Protein AF-A0A1Y1YCQ5-F1 (afdb_monomer)

Radius of gyration: 30.93 Å; Cα contacts (8 Å, |Δi|>4): 864; chains: 1; bounding box: 70×53×107 Å

Organism: NCBI:txid1314790

Foldseek 3Di:
DVVLLVQLVVPQDQDQVLSLLLLLLLLLLLLLLLLVVLVVQCPDPPSLQPDDLVVSVCCQVVVVVPVVSSVVSSVVCVVVSVVCSVVVVVSLVVSLVSVVVSLVSQQVGPYPPHRDPQDAREHEDQCLQVQQPAPWQSHAQPVPPRDTGGSSLSSLVSVCSSDDDRHYHYHYHYQLQFLVNVVCSVVSDPDCPDPDPPPPVVPPVWPLDLVVLVVVLVVVLVPDPDVVVSVLSCQLCPSVLSVLLCVQPTLHDVLSVQLSVVSVVVSDRPCSVVSNVVSSCQQADPVPVVDDHDLVNVLVVQVVVCVVPVVVCVPPDRPLLLLLVQLLCCLAAVDQKGKPPPDDAHDDDSSQWDFDQDPNDTITIGGRVSSNVSSNSVVCVVDPSSLVSLLVVLVPDLDPVSVQVSVLRSVLVFVQVLLVPDQPQPAPFVVGQCVLPVLSPARKDWQLDDPPDSYQEHECVVPAPQRQLCLRQPVSQDDPNHHHHFKYAYDPPPQAARIWGWMAGPNAIAIEGEHEAEAAEQDPVNVVVLQVRHDPVNVCVRHPPLQVSRPPQLEYEYEYAYPQYDHPPPPDDDPPPPPPDDPHRYHYHYHYNVRVCVRTDPVVVVSSVVSVVSRVVVVVVVVVVVVVVVVVVVPPPDDDDD

Structure (mmCIF, N/CA/C/O backbone):
data_AF-A0A1Y1YCQ5-F1
#
_entry.id   AF-A0A1Y1YCQ5-F1
#
loop_
_atom_site.group_PDB
_atom_site.id
_atom_site.type_symbol
_atom_site.label_atom_id
_atom_site.label_alt_id
_atom_site.label_comp_id
_atom_site.label_asym_id
_atom_site.label_entity_id
_atom_site.label_seq_id
_atom_site.pdbx_PDB_ins_code
_atom_site.Cartn_x
_atom_site.Cartn_y
_atom_site.Cartn_z
_atom_site.occupancy
_atom_site.B_iso_or_equiv
_atom_site.auth_seq_id
_atom_site.auth_comp_id
_atom_site.auth_asym_id
_atom_site.auth_atom_id
_atom_site.pdbx_PDB_model_num
ATOM 1 N N . MET A 1 1 ? 19.278 -0.538 -24.760 1.00 62.03 1 MET A N 1
ATOM 2 C CA . MET A 1 1 ? 19.825 -0.267 -23.411 1.00 62.03 1 MET A CA 1
ATOM 3 C C . MET A 1 1 ? 21.250 -0.789 -23.226 1.00 62.03 1 MET A C 1
ATOM 5 O O . MET A 1 1 ? 22.108 -0.008 -22.846 1.00 62.03 1 MET A O 1
ATOM 9 N N . THR A 1 2 ? 21.552 -2.054 -23.538 1.00 64.25 2 THR A N 1
ATOM 10 C CA . THR A 1 2 ? 22.905 -2.642 -23.396 1.00 64.25 2 THR A CA 1
ATOM 11 C C . THR A 1 2 ? 24.005 -1.830 -24.091 1.00 64.25 2 THR A C 1
ATOM 13 O O . THR A 1 2 ? 25.029 -1.531 -23.483 1.00 64.25 2 THR A O 1
ATOM 16 N N . THR A 1 3 ? 23.758 -1.379 -25.326 1.00 72.25 3 THR A N 1
ATOM 17 C CA . THR A 1 3 ? 24.667 -0.491 -26.067 1.00 72.25 3 THR A CA 1
ATOM 18 C C . THR A 1 3 ? 24.888 0.839 -25.339 1.00 72.25 3 THR A C 1
ATOM 20 O O . THR A 1 3 ? 26.019 1.299 -25.232 1.00 72.25 3 THR A O 1
ATOM 23 N N . PHE A 1 4 ? 23.838 1.437 -24.767 1.00 77.62 4 PHE A N 1
ATOM 24 C CA . PHE A 1 4 ? 23.942 2.661 -23.965 1.00 77.62 4 PHE A CA 1
ATOM 25 C C . PHE A 1 4 ? 24.787 2.435 -22.700 1.00 77.62 4 PHE A C 1
ATOM 27 O O . PHE A 1 4 ? 25.726 3.188 -22.463 1.00 77.62 4 PHE A O 1
ATOM 34 N N . LEU A 1 5 ? 24.518 1.367 -21.940 1.00 73.19 5 LEU A N 1
ATOM 35 C CA . LEU A 1 5 ? 25.266 1.011 -20.728 1.00 73.19 5 LEU A CA 1
ATOM 36 C C . LEU A 1 5 ? 26.759 0.809 -21.008 1.00 73.19 5 LEU A C 1
ATOM 38 O O . LEU A 1 5 ? 27.596 1.410 -20.340 1.00 73.19 5 LEU A O 1
ATOM 42 N N . ALA A 1 6 ? 27.100 0.032 -22.039 1.00 79.50 6 ALA A N 1
ATOM 43 C CA . ALA A 1 6 ? 28.489 -0.190 -22.439 1.00 79.50 6 ALA A CA 1
ATOM 44 C C . ALA A 1 6 ? 29.192 1.118 -22.852 1.00 79.50 6 ALA A C 1
ATOM 46 O O . ALA A 1 6 ? 30.361 1.345 -22.525 1.00 79.50 6 ALA A O 1
ATOM 47 N N . GLN A 1 7 ? 28.478 2.011 -23.544 1.00 82.56 7 GLN A N 1
ATOM 48 C CA . GLN A 1 7 ? 29.014 3.305 -23.971 1.00 82.56 7 GLN A CA 1
ATOM 49 C C . GLN A 1 7 ? 29.196 4.291 -22.814 1.00 82.56 7 GLN A C 1
ATOM 51 O O . GLN A 1 7 ? 30.177 5.029 -22.814 1.00 82.56 7 GLN A O 1
ATOM 56 N N . VAL A 1 8 ? 28.301 4.299 -21.824 1.00 83.06 8 VAL A N 1
ATOM 57 C CA . VAL A 1 8 ? 28.493 5.079 -20.595 1.00 83.06 8 VAL A CA 1
ATOM 58 C C . VAL A 1 8 ? 29.675 4.511 -19.813 1.00 83.06 8 VAL A C 1
ATOM 60 O O . VAL A 1 8 ? 30.618 5.247 -19.535 1.00 83.06 8 VAL A O 1
ATOM 63 N N . GLY A 1 9 ? 29.662 3.209 -19.512 1.00 83.31 9 GLY A N 1
ATOM 64 C CA . GLY A 1 9 ? 30.665 2.552 -18.672 1.00 83.31 9 GLY A CA 1
ATOM 65 C C . GLY A 1 9 ? 32.092 2.687 -19.201 1.00 83.31 9 GLY A C 1
ATOM 66 O O . GLY A 1 9 ? 33.001 3.014 -18.441 1.00 83.31 9 GLY A O 1
ATOM 67 N N . SER A 1 10 ? 32.287 2.539 -20.515 1.00 84.31 10 SER A N 1
ATOM 68 C CA . SER A 1 10 ? 33.597 2.717 -21.170 1.00 84.31 10 SER A CA 1
ATOM 69 C C . SER A 1 10 ? 34.151 4.146 -21.110 1.00 84.31 10 SER A C 1
ATOM 71 O O . SER A 1 10 ? 35.322 4.360 -21.418 1.00 84.31 10 SER A O 1
ATOM 73 N N . ARG A 1 11 ? 33.331 5.128 -20.720 1.00 82.06 11 ARG A N 1
ATOM 74 C CA . ARG A 1 11 ? 33.676 6.557 -20.691 1.00 82.06 11 ARG A CA 1
ATOM 75 C C . ARG A 1 11 ? 33.672 7.151 -19.288 1.00 82.06 11 ARG A C 1
ATOM 77 O O . ARG A 1 11 ? 33.917 8.348 -19.145 1.00 82.06 11 ARG A O 1
ATOM 84 N N . LEU A 1 12 ? 33.397 6.344 -18.263 1.00 86.31 12 LEU A N 1
ATOM 85 C CA . LEU A 1 12 ? 33.447 6.809 -16.883 1.00 86.31 12 LEU A CA 1
ATOM 86 C C . LEU A 1 12 ? 34.892 7.039 -16.450 1.00 86.31 12 LEU A C 1
ATOM 88 O O . LEU A 1 12 ? 35.746 6.159 -16.543 1.00 86.31 12 LEU A O 1
ATOM 92 N N . GLY A 1 13 ? 35.143 8.238 -15.940 1.00 84.50 13 GLY A N 1
ATOM 93 C CA . GLY A 1 13 ? 36.409 8.631 -15.345 1.00 84.50 13 GLY A CA 1
ATOM 94 C C . GLY A 1 13 ? 36.332 8.721 -13.823 1.00 84.50 13 GLY A C 1
ATOM 95 O O . GLY A 1 13 ? 35.384 8.273 -13.171 1.00 84.50 13 GLY A O 1
ATOM 96 N N . THR A 1 14 ? 37.355 9.344 -13.244 1.00 84.44 14 THR A N 1
ATOM 97 C CA . THR A 1 14 ? 37.425 9.650 -11.807 1.00 84.44 14 THR A CA 1
ATOM 98 C C . THR A 1 14 ? 36.596 10.878 -11.421 1.00 84.44 14 THR A C 1
ATOM 100 O O . THR A 1 14 ? 36.175 10.989 -10.272 1.00 84.44 14 THR A O 1
ATOM 103 N N . SER A 1 15 ? 36.329 11.788 -12.366 1.00 87.56 15 SER A N 1
ATOM 104 C CA . SER A 1 15 ? 35.528 12.996 -12.136 1.00 87.56 15 SER A CA 1
ATOM 105 C C . SER A 1 15 ? 34.028 12.693 -12.175 1.00 87.56 15 SER A C 1
ATOM 107 O O . SER A 1 15 ? 33.475 12.382 -13.230 1.00 87.56 15 SER A O 1
ATOM 109 N N . ARG A 1 16 ? 33.361 12.821 -11.023 1.00 84.62 16 ARG A N 1
ATOM 110 C CA . ARG A 1 16 ? 31.923 12.544 -10.864 1.00 84.62 16 ARG A CA 1
ATOM 111 C C . ARG A 1 16 ? 31.030 13.554 -11.600 1.00 84.62 16 ARG A C 1
ATOM 113 O O . ARG A 1 16 ? 30.039 13.133 -12.192 1.00 84.62 16 ARG A O 1
ATOM 120 N N . ASP A 1 17 ? 31.402 14.838 -11.656 1.00 82.81 17 ASP A N 1
ATOM 121 C CA . ASP A 1 17 ? 30.701 15.848 -12.479 1.00 82.81 17 ASP A CA 1
ATOM 122 C C . ASP A 1 17 ? 30.800 15.521 -13.976 1.00 82.81 17 ASP A C 1
ATOM 124 O O . ASP A 1 17 ? 29.811 15.561 -14.711 1.00 82.81 17 ASP A O 1
ATOM 128 N N . MET A 1 18 ? 31.991 15.122 -14.435 1.00 84.56 18 MET A N 1
ATOM 129 C CA . MET A 1 18 ? 32.181 14.738 -15.834 1.00 84.56 18 MET A CA 1
ATOM 130 C C . MET A 1 18 ? 31.360 13.490 -16.175 1.00 84.56 18 MET A C 1
ATOM 132 O O . MET A 1 18 ? 30.709 13.443 -17.217 1.00 84.56 18 MET A O 1
ATOM 136 N N . ASN A 1 19 ? 31.318 12.512 -15.269 1.00 87.62 19 ASN A N 1
ATOM 137 C CA . ASN A 1 19 ? 30.475 11.328 -15.414 1.00 87.62 19 ASN A CA 1
ATOM 138 C C . ASN A 1 19 ? 28.987 11.710 -15.516 1.00 87.62 19 ASN A C 1
ATOM 140 O O . ASN A 1 19 ? 28.285 11.192 -16.386 1.00 87.62 19 ASN A O 1
ATOM 144 N N . ASN A 1 20 ? 28.514 12.660 -14.696 1.00 83.50 20 ASN A N 1
ATOM 145 C CA . ASN A 1 20 ? 27.154 13.199 -14.787 1.00 83.50 20 ASN A CA 1
ATOM 146 C C . ASN A 1 20 ? 26.869 13.797 -16.175 1.00 83.50 20 ASN A C 1
ATOM 148 O O . ASN A 1 20 ? 25.852 13.460 -16.784 1.00 83.50 20 ASN A O 1
ATOM 152 N N . ARG A 1 21 ? 27.769 14.635 -16.708 1.00 83.75 21 ARG A N 1
ATOM 153 C CA . ARG A 1 21 ? 27.638 15.232 -18.055 1.00 83.75 21 ARG A CA 1
ATOM 154 C C . ARG A 1 21 ? 27.601 14.181 -19.161 1.00 83.75 21 ARG A C 1
ATOM 156 O O . ARG A 1 21 ? 26.759 14.261 -20.055 1.00 83.75 21 ARG A O 1
ATOM 163 N N . VAL A 1 22 ? 28.477 13.177 -19.095 1.00 86.94 22 VAL A N 1
ATOM 164 C CA . VAL A 1 22 ? 28.526 12.071 -20.068 1.00 86.94 22 VAL A CA 1
ATOM 165 C C . VAL A 1 22 ? 27.209 11.296 -20.068 1.00 86.94 22 VAL A C 1
ATOM 167 O O . VAL A 1 22 ? 26.600 11.106 -21.122 1.00 86.94 22 VAL A O 1
ATOM 170 N N . ALA A 1 23 ? 26.723 10.900 -18.890 1.00 86.56 23 ALA A N 1
ATOM 171 C CA . ALA A 1 23 ? 25.469 10.166 -18.764 1.00 86.56 23 ALA A CA 1
ATOM 172 C C . ALA A 1 23 ? 24.262 10.977 -19.275 1.00 86.56 23 ALA A C 1
ATOM 174 O O . ALA A 1 23 ? 23.418 10.430 -19.992 1.00 86.56 23 ALA A O 1
ATOM 175 N N . ARG A 1 24 ? 24.199 12.287 -18.994 1.00 85.19 24 ARG A N 1
ATOM 176 C CA . ARG A 1 24 ? 23.155 13.180 -19.534 1.00 85.19 24 ARG A CA 1
ATOM 177 C C . ARG A 1 24 ? 23.215 13.305 -21.048 1.00 85.19 24 ARG A C 1
ATOM 179 O O . ARG A 1 24 ? 22.204 13.110 -21.711 1.00 85.19 24 ARG A O 1
ATOM 186 N N . THR A 1 25 ? 24.401 13.555 -21.596 1.00 85.94 25 THR A N 1
ATOM 187 C CA . THR A 1 25 ? 24.607 13.700 -23.046 1.00 85.94 25 THR A CA 1
ATOM 188 C C . THR A 1 25 ? 24.149 12.446 -23.788 1.00 85.94 25 THR A C 1
ATOM 190 O O . THR A 1 25 ? 23.391 12.531 -24.751 1.00 85.94 25 THR A O 1
ATOM 193 N N . MET A 1 26 ? 24.530 11.263 -23.299 1.00 85.62 26 MET A N 1
ATOM 194 C CA . MET A 1 26 ? 24.061 9.993 -23.859 1.00 85.62 26 MET A CA 1
ATOM 195 C C . MET A 1 26 ? 22.541 9.822 -23.725 1.00 85.62 26 MET A C 1
ATOM 197 O O . MET A 1 26 ? 21.899 9.297 -24.635 1.00 85.62 26 MET A O 1
ATOM 201 N N . THR A 1 27 ? 21.952 10.283 -22.617 1.00 85.56 27 THR A N 1
ATOM 202 C CA . THR A 1 27 ? 20.497 10.242 -22.395 1.00 85.56 27 THR A CA 1
ATOM 203 C C . THR A 1 27 ? 19.753 11.102 -23.412 1.00 85.56 27 THR A C 1
ATOM 205 O O . THR A 1 27 ? 18.774 10.640 -23.996 1.00 85.56 27 THR A O 1
ATOM 208 N N . TYR A 1 28 ? 20.241 12.314 -23.691 1.00 86.62 28 TYR A N 1
ATOM 209 C CA . TYR A 1 28 ? 19.671 13.196 -24.712 1.00 86.62 28 TYR A CA 1
ATOM 210 C C . TYR A 1 28 ? 19.697 12.555 -26.099 1.00 86.62 28 TYR A C 1
ATOM 212 O O . TYR A 1 28 ? 18.692 12.586 -26.803 1.00 86.62 28 TYR A O 1
ATOM 220 N N . LEU A 1 29 ? 20.807 11.919 -26.481 1.00 86.75 29 LEU A N 1
ATOM 221 C CA . LEU A 1 29 ? 20.928 11.238 -27.776 1.00 86.75 29 LEU A CA 1
ATOM 222 C C . LEU A 1 29 ? 19.994 10.025 -27.881 1.00 86.75 29 LEU A C 1
ATOM 224 O O . LEU A 1 29 ? 19.377 9.795 -28.925 1.00 86.75 29 LEU A O 1
ATOM 228 N N . LEU A 1 30 ? 19.850 9.267 -26.791 1.00 83.62 30 LEU A N 1
ATOM 229 C CA . LEU A 1 30 ? 18.916 8.145 -26.720 1.00 83.62 30 LEU A CA 1
ATOM 230 C C . LEU A 1 30 ? 17.470 8.631 -26.859 1.00 83.62 30 LEU A C 1
ATOM 232 O O . LEU A 1 30 ? 16.694 8.058 -27.624 1.00 83.62 30 LEU A O 1
ATOM 236 N N . PHE A 1 31 ? 17.110 9.703 -26.154 1.00 84.31 31 PHE A N 1
ATOM 237 C CA . PHE A 1 31 ? 15.773 10.274 -26.241 1.00 84.31 31 PHE A CA 1
ATOM 238 C C . PHE A 1 31 ? 15.491 10.880 -27.614 1.00 84.31 31 PHE A C 1
ATOM 240 O O . PHE A 1 31 ? 14.429 10.634 -28.177 1.00 84.31 31 PHE A O 1
ATOM 247 N N . LEU A 1 32 ? 16.460 11.583 -28.201 1.00 87.62 32 LEU A N 1
ATOM 248 C CA . LEU A 1 32 ? 16.357 12.112 -29.558 1.00 87.62 32 LEU A CA 1
ATOM 249 C C . LEU A 1 32 ? 16.077 10.997 -30.567 1.00 87.62 32 LEU A C 1
ATOM 251 O O . LEU A 1 32 ? 15.180 11.126 -31.394 1.00 87.62 32 LEU A O 1
ATOM 255 N N . SER A 1 33 ? 16.777 9.867 -30.444 1.00 85.62 33 SER A N 1
ATOM 256 C CA . SER A 1 33 ? 16.528 8.684 -31.276 1.00 85.62 33 SER A CA 1
ATOM 257 C C . SER A 1 33 ? 15.075 8.201 -31.140 1.00 85.62 33 SER A C 1
ATOM 259 O O . SER A 1 33 ? 14.425 7.927 -32.145 1.00 85.62 33 SER A O 1
ATOM 261 N N . ARG A 1 34 ? 14.531 8.167 -29.913 1.00 82.88 34 ARG A N 1
ATOM 262 C CA . ARG A 1 34 ? 13.120 7.822 -29.632 1.00 82.88 34 ARG A CA 1
ATOM 263 C C . ARG A 1 34 ? 12.124 8.793 -30.245 1.00 82.88 34 ARG A C 1
ATOM 265 O O . ARG A 1 34 ? 11.139 8.342 -30.825 1.00 82.88 34 ARG A O 1
ATOM 272 N N . LEU A 1 35 ? 12.390 10.090 -30.174 1.00 85.06 35 LEU A N 1
ATOM 273 C CA . LEU A 1 35 ? 11.526 11.097 -30.786 1.00 85.06 35 LEU A CA 1
ATOM 274 C C . LEU A 1 35 ? 11.520 10.993 -32.314 1.00 85.06 35 LEU A C 1
ATOM 276 O O . LEU A 1 35 ? 10.459 11.076 -32.922 1.00 85.06 35 LEU A O 1
ATOM 280 N N . LEU A 1 36 ? 12.674 10.744 -32.937 1.00 86.44 36 LEU A N 1
ATOM 281 C CA . LEU A 1 36 ? 12.767 10.594 -34.392 1.00 86.44 36 LEU A CA 1
ATOM 282 C C . LEU A 1 36 ? 12.028 9.346 -34.897 1.00 86.44 36 LEU A C 1
ATOM 284 O O . LEU A 1 36 ? 11.327 9.418 -35.904 1.00 86.44 36 LEU A O 1
ATOM 288 N N . VAL A 1 37 ? 12.127 8.219 -34.182 1.00 81.44 37 VAL A N 1
ATOM 289 C CA . VAL A 1 37 ? 11.340 7.012 -34.499 1.00 81.44 37 VAL A CA 1
ATOM 290 C C . VAL A 1 37 ? 9.844 7.286 -34.355 1.00 81.44 37 VAL A C 1
ATOM 292 O O . VAL A 1 37 ? 9.063 6.887 -35.217 1.00 81.44 37 VAL A O 1
ATOM 295 N N . LEU A 1 38 ? 9.438 7.991 -33.296 1.00 80.38 38 LEU A N 1
ATOM 296 C CA . LEU A 1 38 ? 8.044 8.371 -33.091 1.00 80.38 38 LEU A CA 1
ATOM 297 C C . LEU A 1 38 ? 7.523 9.247 -34.234 1.00 80.38 38 LEU A C 1
ATOM 299 O O . LEU A 1 38 ? 6.483 8.939 -34.807 1.00 80.38 38 LEU A O 1
ATOM 303 N N . GLN A 1 39 ? 8.258 10.295 -34.603 1.00 81.44 39 GLN A N 1
ATOM 304 C CA . GLN A 1 39 ? 7.900 11.163 -35.726 1.00 81.44 39 GLN A CA 1
ATOM 305 C C . GLN A 1 39 ? 7.757 10.375 -37.028 1.00 81.44 39 GLN A C 1
ATOM 307 O O . GLN A 1 39 ? 6.771 10.559 -37.736 1.00 81.44 39 GLN A O 1
ATOM 312 N N . PHE A 1 40 ? 8.681 9.451 -37.307 1.00 79.62 40 PHE A N 1
ATOM 313 C CA . PHE A 1 40 ? 8.563 8.556 -38.455 1.00 79.62 40 PHE A CA 1
ATOM 314 C C . PHE A 1 40 ? 7.273 7.725 -38.396 1.00 79.62 40 PHE A C 1
ATOM 316 O O . PHE A 1 40 ? 6.537 7.668 -39.375 1.00 79.62 40 PHE A O 1
ATOM 323 N N . CYS A 1 41 ? 6.945 7.136 -37.242 1.00 75.25 41 CYS A N 1
ATOM 324 C CA . CYS A 1 41 ? 5.721 6.345 -37.077 1.00 75.25 41 CYS A CA 1
ATOM 325 C C . CYS A 1 41 ? 4.443 7.169 -37.301 1.00 75.25 41 CYS A C 1
ATOM 327 O O . CYS A 1 41 ? 3.473 6.644 -37.847 1.00 75.25 41 CYS A O 1
ATOM 329 N N . LEU A 1 42 ? 4.444 8.446 -36.904 1.00 73.88 42 LEU A N 1
ATOM 330 C CA . LEU A 1 42 ? 3.324 9.369 -37.115 1.00 73.88 42 LEU A CA 1
ATOM 331 C C . LEU A 1 42 ? 3.146 9.772 -38.588 1.00 73.88 42 LEU A C 1
ATOM 333 O O . LEU A 1 42 ? 2.052 10.176 -38.970 1.00 73.88 42 LEU A O 1
ATOM 337 N N . GLN A 1 43 ? 4.198 9.651 -39.404 1.00 73.19 43 GLN A N 1
ATOM 338 C CA . GLN A 1 43 ? 4.199 9.986 -40.833 1.00 73.19 43 GLN A CA 1
ATOM 339 C C . GLN A 1 43 ? 3.797 8.815 -41.746 1.00 73.19 43 GLN A C 1
ATOM 341 O O . GLN A 1 43 ? 3.634 9.017 -42.946 1.00 73.19 43 GLN A O 1
ATOM 346 N N . VAL A 1 44 ? 3.639 7.596 -41.216 1.00 71.19 44 VAL A N 1
ATOM 347 C CA . VAL A 1 44 ? 3.198 6.432 -42.003 1.00 71.19 44 VAL A CA 1
ATOM 348 C C . VAL A 1 44 ? 1.693 6.526 -42.288 1.00 71.19 44 VAL A C 1
ATOM 350 O O . VAL A 1 44 ? 0.884 6.651 -41.363 1.00 71.19 44 VAL A O 1
ATOM 353 N N . ASP A 1 45 ? 1.309 6.414 -43.563 1.00 57.22 45 ASP A N 1
ATOM 354 C CA . ASP A 1 45 ? -0.089 6.463 -44.009 1.00 57.22 45 ASP A CA 1
ATOM 355 C C . ASP A 1 45 ? -0.971 5.438 -43.262 1.00 57.22 45 ASP A C 1
ATOM 357 O O . ASP A 1 45 ? -0.556 4.313 -42.986 1.00 57.22 45 ASP A O 1
ATOM 361 N N . ASN A 1 46 ? -2.205 5.826 -42.911 1.00 57.72 46 ASN A N 1
ATOM 362 C CA . ASN A 1 46 ? -3.187 5.063 -42.110 1.00 57.72 46 ASN A CA 1
ATOM 363 C C . ASN A 1 46 ? -2.818 4.756 -40.640 1.00 57.72 46 ASN A C 1
ATOM 365 O O . ASN A 1 46 ? -3.718 4.464 -39.846 1.00 57.72 46 ASN A O 1
ATOM 369 N N . ASN A 1 47 ? -1.557 4.896 -40.213 1.00 56.44 47 ASN A N 1
ATOM 370 C CA . ASN A 1 47 ? -1.201 4.826 -38.785 1.00 56.44 47 ASN A CA 1
ATOM 371 C C . ASN A 1 47 ? -1.703 6.048 -38.006 1.00 56.44 47 ASN A C 1
ATOM 373 O O . ASN A 1 47 ? -1.960 5.955 -36.801 1.00 56.44 47 ASN A O 1
ATOM 377 N N . ALA A 1 48 ? -1.938 7.155 -38.715 1.00 52.28 48 ALA A N 1
ATOM 378 C CA . ALA A 1 48 ? -2.354 8.422 -38.137 1.00 52.28 48 ALA A CA 1
ATOM 379 C C . ALA A 1 48 ? -3.763 8.442 -37.499 1.00 52.28 48 ALA A C 1
ATOM 381 O O . ALA A 1 48 ? -4.168 9.397 -36.842 1.00 52.28 48 ALA A O 1
ATOM 382 N N . LEU A 1 49 ? -4.553 7.389 -37.703 1.00 51.84 49 LEU A N 1
ATOM 383 C CA . LEU A 1 49 ? -5.891 7.266 -37.116 1.00 51.84 49 LEU A CA 1
ATOM 384 C C . LEU A 1 49 ? -5.912 6.379 -35.869 1.00 51.84 49 LEU A C 1
ATOM 386 O O . LEU A 1 49 ? -6.944 6.275 -35.211 1.00 51.84 49 LEU A O 1
ATOM 390 N N . SER A 1 50 ? -4.792 5.727 -35.544 1.00 55.81 50 SER A N 1
ATOM 391 C CA . SER A 1 50 ? -4.761 4.660 -34.545 1.00 55.81 50 SER A CA 1
ATOM 392 C C . SER A 1 50 ? -3.657 4.809 -33.491 1.00 55.81 50 SER A C 1
ATOM 394 O O . SER A 1 50 ? -3.592 4.005 -32.561 1.00 55.81 50 SER A O 1
ATOM 396 N N . PHE A 1 51 ? -2.801 5.832 -33.592 1.00 59.78 51 PHE A N 1
ATOM 397 C CA . PHE A 1 51 ? -1.748 6.102 -32.614 1.00 59.78 51 PHE A CA 1
ATOM 398 C C . PHE A 1 51 ? -2.317 6.574 -31.261 1.00 59.78 51 PHE A C 1
ATOM 400 O O . PHE A 1 51 ? -3.168 7.456 -31.213 1.00 59.78 51 PHE A O 1
ATOM 407 N N . THR A 1 52 ? -1.840 5.998 -30.150 1.00 57.62 52 THR A N 1
ATOM 408 C CA . THR A 1 52 ? -2.295 6.314 -28.781 1.00 57.62 52 THR A CA 1
ATOM 409 C C . THR A 1 52 ? -1.112 6.395 -27.811 1.00 57.62 52 THR A C 1
ATOM 411 O O . THR A 1 52 ? -0.049 5.826 -28.074 1.00 57.62 52 THR A O 1
ATOM 414 N N . SER A 1 53 ? -1.294 7.013 -26.638 1.00 53.66 53 SER A N 1
ATOM 415 C CA . SER A 1 53 ? -0.284 7.007 -25.563 1.00 53.66 53 SER A CA 1
ATOM 416 C C . SER A 1 53 ? 0.120 5.590 -25.130 1.00 53.66 53 SER A C 1
ATOM 418 O O . SER A 1 53 ? 1.271 5.363 -24.764 1.00 53.66 53 SER A O 1
ATOM 420 N N . ALA A 1 54 ? -0.790 4.613 -25.233 1.00 50.19 54 ALA A N 1
ATOM 421 C CA . ALA A 1 54 ? -0.487 3.205 -24.980 1.00 50.19 54 ALA A CA 1
ATOM 422 C C . ALA A 1 54 ? 0.436 2.611 -26.058 1.00 50.19 54 ALA A C 1
ATOM 424 O O . ALA A 1 54 ? 1.340 1.847 -25.735 1.00 50.19 54 ALA A O 1
ATOM 425 N N . ARG A 1 55 ? 0.279 2.999 -27.330 1.00 62.59 55 ARG A N 1
ATOM 426 C CA . ARG A 1 55 ? 1.199 2.592 -28.406 1.00 62.59 55 ARG A CA 1
ATOM 427 C C . ARG A 1 55 ? 2.565 3.249 -28.275 1.00 62.59 55 ARG A C 1
ATOM 429 O O . ARG A 1 55 ? 3.575 2.581 -28.466 1.00 62.59 55 ARG A O 1
ATOM 436 N N . TRP A 1 56 ? 2.611 4.518 -27.872 1.00 66.25 56 TRP A N 1
ATOM 437 C CA . TRP A 1 56 ? 3.869 5.176 -27.521 1.00 66.25 56 TRP A CA 1
ATOM 438 C C . TRP A 1 56 ? 4.582 4.481 -26.355 1.00 66.25 56 TRP A C 1
ATOM 440 O O . TRP A 1 56 ? 5.795 4.292 -26.384 1.00 66.25 56 TRP A O 1
ATOM 450 N N . MET A 1 57 ? 3.833 4.063 -25.336 1.00 56.69 57 MET A N 1
ATOM 451 C CA . MET A 1 57 ? 4.371 3.281 -24.226 1.00 56.69 57 MET A CA 1
ATOM 452 C C . MET A 1 57 ? 4.909 1.926 -24.708 1.00 56.69 57 MET A C 1
ATOM 454 O O . MET A 1 57 ? 6.034 1.569 -24.365 1.00 56.69 57 MET A O 1
ATOM 458 N N . LEU A 1 58 ? 4.160 1.209 -25.556 1.00 55.25 58 LEU A N 1
ATOM 459 C CA . LEU A 1 58 ? 4.585 -0.066 -26.148 1.00 55.25 58 LEU A CA 1
ATOM 460 C C . LEU A 1 58 ? 5.880 0.074 -26.959 1.00 55.25 58 LEU A C 1
ATOM 462 O O . LEU A 1 58 ? 6.770 -0.754 -26.797 1.00 55.25 58 LEU A O 1
ATOM 466 N N . LEU A 1 59 ? 6.045 1.145 -27.743 1.00 64.25 59 LEU A N 1
ATOM 467 C CA . LEU A 1 59 ? 7.289 1.426 -28.478 1.00 64.25 59 LEU A CA 1
ATOM 468 C C . LEU A 1 59 ? 8.521 1.544 -27.567 1.00 64.25 59 LEU A C 1
ATOM 470 O O . LEU A 1 59 ? 9.634 1.244 -27.993 1.00 64.25 59 LEU A O 1
ATOM 474 N N . GLN A 1 60 ? 8.335 1.979 -26.321 1.00 61.78 60 GLN A N 1
ATOM 475 C CA . GLN A 1 60 ? 9.429 2.164 -25.369 1.00 61.78 60 GLN A CA 1
ATOM 476 C C . GLN A 1 60 ? 9.781 0.887 -24.604 1.00 61.78 60 GLN A C 1
ATOM 478 O O . GLN A 1 60 ? 10.957 0.672 -24.325 1.00 61.78 60 GLN A O 1
ATOM 483 N N . VAL A 1 61 ? 8.787 0.050 -24.288 1.00 53.16 61 VAL A N 1
ATOM 484 C CA . VAL A 1 61 ? 8.961 -1.180 -23.485 1.00 53.16 61 VAL A CA 1
ATOM 485 C C . VAL A 1 61 ? 9.086 -2.456 -24.331 1.00 53.16 61 VAL A C 1
ATOM 487 O O . VAL A 1 61 ? 9.488 -3.502 -23.826 1.00 53.16 61 VAL A O 1
ATOM 490 N N . CYS A 1 62 ? 8.783 -2.381 -25.632 1.00 53.62 62 CYS A N 1
ATOM 491 C CA . CYS A 1 62 ? 8.915 -3.473 -26.605 1.00 53.62 62 CYS A CA 1
ATOM 492 C C . CYS A 1 62 ? 9.976 -3.138 -27.674 1.00 53.62 62 CYS A C 1
ATOM 494 O O . CYS A 1 62 ? 9.677 -3.159 -28.871 1.00 53.62 62 CYS A O 1
ATOM 496 N N . PRO A 1 63 ? 11.231 -2.822 -27.292 1.00 52.44 63 PRO A N 1
ATOM 497 C CA . PRO A 1 63 ? 12.199 -2.248 -28.224 1.00 52.44 63 PRO A CA 1
ATOM 498 C C . PRO A 1 63 ? 12.554 -3.199 -29.371 1.00 52.44 63 PRO A C 1
ATOM 500 O O . PRO A 1 63 ? 12.914 -2.724 -30.440 1.00 52.44 63 PRO A O 1
ATOM 503 N N . HIS A 1 64 ? 12.414 -4.520 -29.190 1.00 53.50 64 HIS A N 1
ATOM 504 C CA . HIS A 1 64 ? 12.723 -5.560 -30.185 1.00 53.50 64 HIS A CA 1
ATOM 505 C C . HIS A 1 64 ? 11.991 -5.381 -31.523 1.00 53.50 64 HIS A C 1
ATOM 507 O O . HIS A 1 64 ? 12.540 -5.770 -32.546 1.00 53.50 64 HIS A O 1
ATOM 513 N N . MET A 1 65 ? 10.823 -4.730 -31.546 1.00 55.47 65 MET A N 1
ATOM 514 C CA . MET A 1 65 ? 10.119 -4.413 -32.796 1.00 55.47 65 MET A CA 1
ATOM 515 C C . MET A 1 65 ? 10.842 -3.362 -33.657 1.00 55.47 65 MET A C 1
ATOM 517 O O . MET A 1 65 ? 10.607 -3.287 -34.858 1.00 55.47 65 MET A O 1
ATOM 521 N N . PHE A 1 66 ? 11.717 -2.552 -33.054 1.00 63.31 66 PHE A N 1
ATOM 522 C CA . PHE A 1 66 ? 12.418 -1.443 -33.707 1.00 63.31 66 PHE A CA 1
ATOM 523 C C . PHE A 1 66 ? 13.913 -1.397 -33.354 1.00 63.31 66 PHE A C 1
ATOM 525 O O . PHE A 1 66 ? 14.553 -0.373 -33.591 1.00 63.31 66 PHE A O 1
ATOM 532 N N . MET A 1 67 ? 14.477 -2.467 -32.775 1.00 66.00 67 MET A N 1
ATOM 533 C CA . MET A 1 67 ? 15.834 -2.466 -32.202 1.00 66.00 67 MET A CA 1
ATOM 534 C C . MET A 1 67 ? 16.874 -1.993 -33.213 1.00 66.00 67 MET A C 1
ATOM 536 O O . MET A 1 67 ? 17.667 -1.114 -32.886 1.00 66.00 67 MET A O 1
ATOM 540 N N . ASP A 1 68 ? 16.808 -2.492 -34.447 1.00 73.06 68 ASP A N 1
ATOM 541 C CA . ASP A 1 68 ? 17.766 -2.149 -35.500 1.00 73.06 68 ASP A CA 1
ATOM 542 C C . ASP A 1 68 ? 17.681 -0.669 -35.892 1.00 73.06 68 ASP A C 1
ATOM 544 O O . ASP A 1 68 ? 18.698 -0.003 -36.078 1.00 73.06 68 ASP A O 1
ATOM 548 N N . VAL A 1 69 ? 16.466 -0.117 -35.968 1.00 74.56 69 VAL A N 1
ATOM 549 C CA . VAL A 1 69 ? 16.239 1.298 -36.303 1.00 74.56 69 VAL A CA 1
ATOM 550 C C . VAL A 1 69 ? 16.720 2.192 -35.163 1.00 74.56 69 VAL A C 1
ATOM 552 O O . VAL A 1 69 ? 17.410 3.185 -35.396 1.00 74.56 69 VAL A O 1
ATOM 555 N N . PHE A 1 70 ? 16.388 1.818 -33.928 1.00 72.69 70 PHE A N 1
ATOM 556 C CA . PHE A 1 70 ? 16.817 2.511 -32.722 1.00 72.69 70 PHE A CA 1
ATOM 557 C C . PHE A 1 70 ? 18.332 2.539 -32.581 1.00 72.69 70 PHE A C 1
ATOM 559 O O . PHE A 1 70 ? 18.907 3.602 -32.352 1.00 72.69 70 PHE A O 1
ATOM 566 N N . GLU A 1 71 ? 18.977 1.385 -32.720 1.00 74.25 71 GLU A N 1
ATOM 567 C CA . GLU A 1 71 ? 20.423 1.258 -32.624 1.00 74.25 71 GLU A CA 1
ATOM 568 C C . GLU A 1 71 ? 21.115 2.015 -33.754 1.00 74.25 71 GLU A C 1
ATOM 570 O O . GLU A 1 71 ? 22.033 2.788 -33.491 1.00 74.25 71 GLU A O 1
ATOM 575 N N . HIS A 1 72 ? 20.629 1.894 -34.989 1.00 82.06 72 HIS A N 1
ATOM 576 C CA . HIS A 1 72 ? 21.178 2.625 -36.129 1.00 82.06 72 HIS A CA 1
ATOM 577 C C . HIS A 1 72 ? 21.104 4.141 -35.951 1.00 82.06 72 HIS A C 1
ATOM 579 O O . HIS A 1 72 ? 22.091 4.842 -36.179 1.00 82.06 72 HIS A O 1
ATOM 585 N N . LEU A 1 73 ? 19.952 4.665 -35.522 1.00 83.19 73 LEU A N 1
ATOM 586 C CA . LEU A 1 73 ? 19.794 6.092 -35.245 1.00 83.19 73 LEU A CA 1
ATOM 587 C C . LEU A 1 73 ? 20.689 6.529 -34.086 1.00 83.19 73 LEU A C 1
ATOM 589 O O . LEU A 1 73 ? 21.418 7.509 -34.222 1.00 83.19 73 LEU A O 1
ATOM 593 N N . PHE A 1 74 ? 20.706 5.778 -32.984 1.00 81.75 74 PHE A N 1
ATOM 594 C CA . PHE A 1 74 ? 21.540 6.098 -31.829 1.00 81.75 74 PHE A CA 1
ATOM 595 C C . PHE A 1 74 ? 23.031 6.128 -32.193 1.00 81.75 74 PHE A C 1
ATOM 597 O O . PHE A 1 74 ? 23.724 7.089 -31.864 1.00 81.75 74 PHE A O 1
ATOM 604 N N . GLN A 1 75 ? 23.519 5.140 -32.948 1.00 81.88 75 GLN A N 1
ATOM 605 C CA . GLN A 1 75 ? 24.903 5.089 -33.431 1.00 81.88 75 GLN A CA 1
ATOM 606 C C . GLN A 1 75 ? 25.223 6.226 -34.408 1.00 81.88 75 GLN A C 1
ATOM 608 O O . GLN A 1 75 ? 26.314 6.788 -34.353 1.00 81.88 75 GLN A O 1
ATOM 613 N N . LYS A 1 76 ? 24.276 6.625 -35.268 1.00 83.94 76 LYS A N 1
ATOM 614 C CA . LYS A 1 76 ? 24.437 7.784 -36.163 1.00 83.94 76 LYS A CA 1
ATOM 615 C C . LYS A 1 76 ? 24.492 9.117 -35.427 1.00 83.94 76 LYS A C 1
ATOM 617 O O . LYS A 1 76 ? 25.160 10.036 -35.897 1.00 83.94 76 LYS A O 1
ATOM 622 N N . LEU A 1 77 ? 23.789 9.235 -34.304 1.00 84.31 77 LEU A N 1
ATOM 623 C CA . LEU A 1 77 ? 23.784 10.437 -33.472 1.00 84.31 77 LEU A CA 1
ATOM 624 C C . LEU A 1 77 ? 24.960 10.453 -32.484 1.00 84.31 77 LEU A C 1
ATOM 626 O O . LEU A 1 77 ? 25.354 11.520 -32.021 1.00 84.31 77 LEU A O 1
ATOM 630 N N . LEU A 1 78 ? 25.579 9.304 -32.200 1.00 77.19 78 LEU A N 1
ATOM 631 C CA . LEU A 1 78 ? 26.698 9.175 -31.266 1.00 77.19 78 LEU A CA 1
ATOM 632 C C . LEU A 1 78 ? 27.910 10.077 -31.586 1.00 77.19 78 LEU A C 1
ATOM 634 O O . LEU A 1 78 ? 28.483 10.620 -30.644 1.00 77.19 78 LEU A O 1
ATOM 638 N N . PRO A 1 79 ? 28.313 10.327 -32.848 1.00 78.88 79 PRO A N 1
ATOM 639 C CA . PRO A 1 79 ? 29.366 11.294 -33.163 1.00 78.88 79 PRO A CA 1
ATOM 640 C C . PRO A 1 79 ? 29.067 12.720 -32.679 1.00 78.88 79 PRO A C 1
ATOM 642 O O . PRO A 1 79 ? 30.003 13.473 -32.405 1.00 78.88 79 PRO A O 1
ATOM 645 N N . LEU A 1 80 ? 27.789 13.088 -32.502 1.00 71.38 80 LEU A N 1
ATOM 646 C CA . LEU A 1 80 ? 27.414 14.371 -31.903 1.00 71.38 80 LEU A CA 1
ATOM 647 C C . LEU A 1 80 ? 27.877 14.444 -30.444 1.00 71.38 80 LEU A C 1
ATOM 649 O O . LEU A 1 80 ? 28.312 15.506 -30.013 1.00 71.38 80 LEU A O 1
ATOM 653 N N . HIS A 1 81 ? 27.912 13.327 -29.708 1.00 69.44 81 HIS A N 1
ATOM 654 C CA . HIS A 1 81 ? 28.362 13.255 -28.311 1.00 69.44 81 HIS A CA 1
ATOM 655 C C . HIS A 1 81 ? 29.753 13.864 -28.085 1.00 69.44 81 HIS A C 1
ATOM 657 O O . HIS A 1 81 ? 29.952 14.603 -27.127 1.00 69.44 81 HIS A O 1
ATOM 663 N N . GLN A 1 82 ? 30.729 13.563 -28.953 1.00 65.06 82 GLN A N 1
ATOM 664 C CA . GLN A 1 82 ? 32.117 14.018 -28.773 1.00 65.06 82 GLN A CA 1
ATOM 665 C C . GLN A 1 82 ? 32.251 15.544 -28.854 1.00 65.06 82 GLN A C 1
ATOM 667 O O . GLN A 1 82 ? 33.106 16.112 -28.185 1.00 65.06 82 GLN A O 1
ATOM 672 N N . ARG A 1 83 ? 31.381 16.199 -29.631 1.00 63.31 83 ARG A N 1
ATOM 673 C CA . ARG A 1 83 ? 31.276 17.664 -29.706 1.00 63.31 83 ARG A CA 1
ATOM 674 C C . ARG A 1 83 ? 30.372 18.223 -28.593 1.00 63.31 83 ARG A C 1
ATOM 676 O O . ARG A 1 83 ? 30.649 19.275 -28.033 1.00 63.31 83 ARG A O 1
ATOM 683 N N . SER A 1 84 ? 29.353 17.456 -28.198 1.00 60.75 84 SER A N 1
ATOM 684 C CA . SER A 1 84 ? 28.279 17.875 -27.285 1.00 60.75 84 SER A CA 1
ATOM 685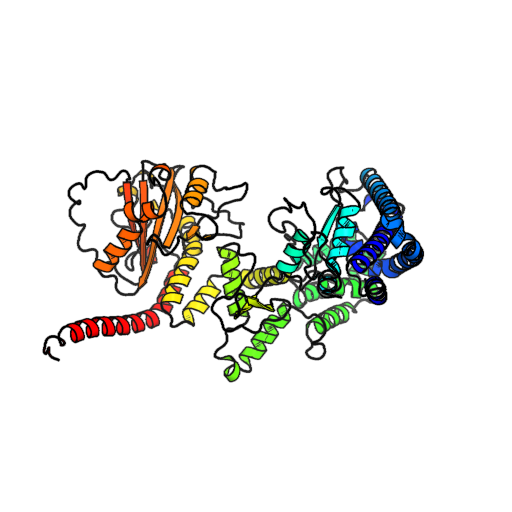 C C . SER A 1 84 ? 28.628 17.862 -25.795 1.00 60.75 84 SER A C 1
ATOM 687 O O . SER A 1 84 ? 27.912 18.492 -25.032 1.00 60.75 84 SER A O 1
ATOM 689 N N . ILE A 1 85 ? 29.694 17.193 -25.333 1.00 65.75 85 ILE A N 1
ATOM 690 C CA . ILE A 1 85 ? 30.096 17.308 -23.909 1.00 65.75 85 ILE A CA 1
ATOM 691 C C . ILE A 1 85 ? 30.504 18.757 -23.581 1.00 65.75 85 ILE A C 1
ATOM 693 O O . ILE A 1 85 ? 30.228 19.249 -22.487 1.00 65.75 85 ILE A O 1
ATOM 697 N N . ALA A 1 86 ? 31.148 19.444 -24.531 1.00 63.72 86 ALA A N 1
ATOM 698 C CA . ALA A 1 86 ? 31.511 20.857 -24.410 1.00 63.72 86 ALA A CA 1
ATOM 699 C C . ALA A 1 86 ? 30.340 21.801 -24.752 1.00 63.72 86 ALA A C 1
ATOM 701 O O . ALA A 1 86 ? 30.287 22.918 -24.245 1.00 63.72 86 ALA A O 1
ATOM 702 N N . GLU A 1 87 ? 29.389 21.337 -25.566 1.00 66.56 87 GLU A N 1
ATOM 703 C CA . GLU A 1 87 ? 28.249 22.102 -26.093 1.00 66.56 87 GLU A CA 1
ATOM 704 C C . GLU A 1 87 ? 26.894 21.538 -25.612 1.00 66.56 87 GLU A C 1
ATOM 706 O O . GLU A 1 87 ? 25.909 21.537 -26.351 1.00 66.56 87 GLU A O 1
ATOM 711 N N . GLU A 1 88 ? 26.825 21.049 -24.366 1.00 72.00 88 GLU A N 1
ATOM 712 C CA . GLU A 1 88 ? 25.617 20.429 -23.786 1.00 72.00 88 GLU A CA 1
ATOM 713 C C . GLU A 1 88 ? 24.342 21.287 -23.981 1.00 72.00 88 GLU A C 1
ATOM 715 O O . GLU A 1 88 ? 23.312 20.718 -24.356 1.00 72.00 88 GLU A O 1
ATOM 720 N N . PRO A 1 89 ? 24.377 22.634 -23.840 1.00 78.25 89 PRO A N 1
ATOM 721 C CA . PRO A 1 89 ? 23.210 23.483 -24.095 1.00 78.25 89 PRO A CA 1
ATOM 722 C C . PRO A 1 89 ? 22.641 23.365 -25.517 1.00 78.25 89 PRO A C 1
ATOM 724 O O . PRO A 1 89 ? 21.427 23.299 -25.685 1.00 78.25 89 PRO A O 1
ATOM 727 N N . ALA A 1 90 ? 23.499 23.267 -26.537 1.00 80.56 90 ALA A N 1
ATOM 728 C CA . ALA A 1 90 ? 23.053 23.180 -27.927 1.00 80.56 90 ALA A CA 1
ATOM 729 C C . ALA A 1 90 ? 22.334 21.851 -28.209 1.00 80.56 90 ALA A C 1
ATOM 731 O O . ALA A 1 90 ? 21.327 21.818 -28.918 1.00 80.56 90 ALA A O 1
ATOM 732 N N . LEU A 1 91 ? 22.816 20.751 -27.619 1.00 84.31 91 LEU A N 1
ATOM 733 C CA . LEU A 1 91 ? 22.145 19.455 -27.720 1.00 84.31 91 LEU A CA 1
ATOM 734 C C . LEU A 1 91 ? 20.782 19.478 -27.015 1.00 84.31 91 LEU A C 1
ATOM 736 O O . LEU A 1 91 ? 19.810 18.960 -27.564 1.00 84.31 91 LEU A O 1
ATOM 740 N N . ILE A 1 92 ? 20.694 20.102 -25.837 1.00 83.88 92 ILE A N 1
ATOM 741 C CA . ILE A 1 92 ? 19.423 20.272 -25.117 1.00 83.88 92 ILE A CA 1
ATOM 742 C C . ILE A 1 92 ? 18.405 21.008 -25.996 1.00 83.88 92 ILE A C 1
ATOM 744 O O . ILE A 1 92 ? 17.269 20.550 -26.115 1.00 83.88 92 ILE A O 1
ATOM 748 N N . ASP A 1 93 ? 18.810 22.089 -26.664 1.00 83.44 93 ASP A N 1
ATOM 749 C CA . ASP A 1 93 ? 17.920 22.866 -27.532 1.00 83.44 93 ASP A CA 1
ATOM 750 C C . ASP A 1 93 ? 17.429 22.062 -28.746 1.00 83.44 93 ASP A C 1
ATOM 752 O O . ASP A 1 93 ? 16.249 22.130 -29.101 1.00 83.44 93 ASP A O 1
ATOM 756 N N . ILE A 1 94 ? 18.295 21.241 -29.355 1.00 87.06 94 ILE A N 1
ATOM 757 C CA . ILE A 1 94 ? 17.905 20.326 -30.441 1.00 87.06 94 ILE A CA 1
ATOM 758 C C . ILE A 1 94 ? 16.846 19.332 -29.953 1.00 87.06 94 ILE A C 1
ATOM 760 O O . ILE A 1 94 ? 15.838 19.106 -30.633 1.00 87.06 94 ILE A O 1
ATOM 764 N N . VAL A 1 95 ? 17.061 18.735 -28.780 1.00 87.38 95 VAL A N 1
ATOM 765 C CA . VAL A 1 95 ? 16.131 17.751 -28.219 1.00 87.38 95 VAL A CA 1
ATOM 766 C C . VAL A 1 95 ? 14.803 18.399 -27.845 1.00 87.38 95 VAL A C 1
ATOM 768 O O . VAL A 1 95 ? 13.760 17.860 -28.210 1.00 87.38 95 VAL A O 1
ATOM 771 N N . ARG A 1 96 ? 14.826 19.580 -27.216 1.00 85.88 96 ARG A N 1
ATOM 772 C CA . ARG A 1 96 ? 13.625 20.358 -26.880 1.00 85.88 96 ARG A CA 1
ATOM 773 C C . ARG A 1 96 ? 12.810 20.693 -28.121 1.00 85.88 96 ARG A C 1
ATOM 775 O O . ARG A 1 96 ? 11.629 20.371 -28.187 1.00 85.88 96 ARG A O 1
ATOM 782 N N . LYS A 1 97 ? 13.449 21.238 -29.158 1.00 86.69 97 LYS A N 1
ATOM 783 C CA . LYS A 1 97 ? 12.774 21.552 -30.424 1.00 86.69 97 LYS A CA 1
ATOM 784 C C . LYS A 1 97 ? 12.161 20.308 -31.070 1.00 86.69 97 LYS A C 1
ATOM 786 O O . LYS A 1 97 ? 11.045 20.348 -31.579 1.00 86.69 97 LYS A O 1
ATOM 791 N N . THR A 1 98 ? 12.876 19.184 -31.041 1.00 88.19 98 THR A N 1
ATOM 792 C CA . THR A 1 98 ? 12.367 17.920 -31.595 1.00 88.19 98 THR A CA 1
ATOM 793 C C . THR A 1 98 ? 11.177 17.398 -30.787 1.00 88.19 98 THR A C 1
ATOM 795 O O . THR A 1 98 ? 10.199 16.923 -31.366 1.00 88.19 98 THR A O 1
ATOM 798 N N . PHE A 1 99 ? 11.223 17.519 -29.461 1.00 85.81 99 PHE A N 1
ATOM 799 C CA . PHE A 1 99 ? 10.124 17.158 -28.570 1.00 85.81 99 PHE A CA 1
ATOM 800 C C . PHE A 1 99 ? 8.876 18.006 -28.843 1.00 85.81 99 PHE A C 1
ATOM 802 O O . PHE A 1 99 ? 7.820 17.440 -29.127 1.00 85.81 99 PHE A O 1
ATOM 809 N N . GLN A 1 100 ? 9.015 19.335 -28.877 1.00 83.25 100 GLN A N 1
ATOM 810 C CA . GLN A 1 100 ? 7.934 20.268 -29.211 1.00 83.25 100 GLN A CA 1
ATOM 811 C C . GLN A 1 100 ? 7.305 19.943 -30.571 1.00 83.25 100 GLN A C 1
ATOM 813 O O . GLN A 1 100 ? 6.090 19.806 -30.674 1.00 83.25 100 GLN A O 1
ATOM 818 N N . ASN A 1 101 ? 8.124 19.725 -31.605 1.00 84.94 101 ASN A N 1
ATOM 819 C CA . ASN A 1 101 ? 7.631 19.348 -32.931 1.00 84.94 101 ASN A CA 1
ATOM 820 C C . ASN A 1 101 ? 6.831 18.038 -32.895 1.00 84.94 101 ASN A C 1
ATOM 822 O O . ASN A 1 101 ? 5.783 17.929 -33.528 1.00 84.94 101 ASN A O 1
ATOM 826 N N . THR A 1 102 ? 7.310 17.047 -32.140 1.00 82.44 102 THR A N 1
ATOM 827 C CA . THR A 1 102 ? 6.613 15.764 -31.962 1.00 82.44 102 THR A CA 1
ATOM 828 C C . THR A 1 102 ? 5.263 15.964 -31.278 1.00 82.44 102 THR A C 1
ATOM 830 O O . THR A 1 102 ? 4.270 15.371 -31.692 1.00 82.44 102 THR A O 1
ATOM 833 N N . ARG A 1 103 ? 5.208 16.831 -30.263 1.00 78.44 103 ARG A N 1
ATOM 834 C CA . ARG A 1 103 ? 3.976 17.186 -29.554 1.00 78.44 103 ARG A CA 1
ATOM 835 C C . ARG A 1 103 ? 2.977 17.880 -30.477 1.00 78.44 103 ARG A C 1
ATOM 837 O O . ARG A 1 103 ? 1.821 17.473 -30.504 1.00 78.44 103 ARG A O 1
ATOM 844 N N . SER A 1 104 ? 3.419 18.848 -31.279 1.00 79.31 104 SER A N 1
ATOM 845 C CA . SER A 1 104 ? 2.563 19.496 -32.280 1.00 79.31 104 SER A CA 1
ATOM 846 C C . SER A 1 104 ? 1.990 18.480 -33.268 1.00 79.31 104 SER A C 1
ATOM 848 O O . SER A 1 104 ? 0.785 18.472 -33.495 1.00 79.31 104 SER A O 1
ATOM 850 N N . CYS A 1 105 ? 2.810 17.540 -33.755 1.00 76.88 105 CYS A N 1
ATOM 851 C CA . CYS A 1 105 ? 2.340 16.462 -34.634 1.00 76.88 105 CYS A CA 1
ATOM 852 C C . CYS A 1 105 ? 1.277 15.570 -33.963 1.00 76.88 105 CYS A C 1
ATOM 854 O O . CYS A 1 105 ? 0.350 15.110 -34.626 1.00 76.88 105 CYS A O 1
ATOM 856 N N . LEU A 1 106 ? 1.401 15.320 -32.653 1.00 74.88 106 LEU A N 1
ATOM 857 C CA . LEU A 1 106 ? 0.417 14.563 -31.872 1.00 74.88 106 LEU A CA 1
ATOM 858 C C . LEU A 1 106 ? -0.880 15.353 -31.631 1.00 74.88 106 LEU A C 1
ATOM 860 O O . LEU A 1 106 ? -1.951 14.757 -31.652 1.00 74.88 106 LEU A O 1
ATOM 864 N N . MET A 1 107 ? -0.806 16.671 -31.424 1.00 73.25 107 MET A N 1
ATOM 865 C CA . MET A 1 107 ? -1.983 17.538 -31.243 1.00 73.25 107 MET A CA 1
ATOM 866 C C . MET A 1 107 ? -2.755 17.773 -32.546 1.00 73.25 107 MET A C 1
ATOM 868 O O . MET A 1 107 ? -3.979 17.864 -32.539 1.00 73.25 107 MET A O 1
ATOM 872 N N . GLU A 1 108 ? -2.053 17.849 -33.677 1.00 72.12 108 GLU A N 1
ATOM 873 C CA . GLU A 1 108 ? -2.659 17.927 -35.013 1.00 72.12 108 GLU A CA 1
ATOM 874 C C . GLU A 1 108 ? -3.306 16.594 -35.440 1.00 72.12 108 GLU A C 1
ATOM 876 O O . GLU A 1 108 ? -4.043 16.525 -36.429 1.00 72.12 108 GLU A O 1
ATOM 881 N N . HIS A 1 109 ? -3.069 15.528 -34.673 1.00 67.94 109 HIS A N 1
ATOM 882 C CA . HIS A 1 109 ? -3.575 14.191 -34.928 1.00 67.94 109 HIS A CA 1
ATOM 883 C C . HIS A 1 109 ? -5.059 14.051 -34.570 1.00 67.94 109 HIS A C 1
ATOM 885 O O . HIS A 1 109 ? -5.490 14.361 -33.463 1.00 67.94 109 HIS A O 1
ATOM 891 N N . ARG A 1 110 ? -5.858 13.512 -35.500 1.00 58.59 110 ARG A N 1
ATOM 892 C CA . ARG A 1 110 ? -7.313 13.317 -35.322 1.00 58.59 110 ARG A CA 1
ATOM 893 C C . ARG A 1 110 ? -7.711 11.913 -34.837 1.00 58.59 110 ARG A C 1
ATOM 895 O O . ARG A 1 110 ? -8.900 11.603 -34.814 1.00 58.59 110 ARG A O 1
ATOM 902 N N . GLY A 1 111 ? -6.742 11.062 -34.487 1.00 54.66 111 GLY A N 1
ATOM 903 C CA . GLY A 1 111 ? -6.978 9.716 -33.952 1.00 54.66 111 GLY A CA 1
ATOM 904 C C . GLY A 1 111 ? -7.585 9.726 -32.542 1.00 54.66 111 GLY A C 1
ATOM 905 O O . GLY A 1 111 ? -7.462 10.702 -31.806 1.00 54.66 111 GLY A O 1
ATOM 906 N N . ALA A 1 112 ? -8.259 8.637 -32.161 1.00 48.25 112 ALA A N 1
ATOM 907 C CA . ALA A 1 112 ? -8.784 8.450 -30.808 1.00 48.25 112 ALA A CA 1
ATOM 908 C C . ALA A 1 112 ? -7.799 7.618 -29.956 1.00 48.25 112 ALA A C 1
ATOM 910 O O . ALA A 1 112 ? -7.390 6.543 -30.405 1.00 48.25 112 ALA A O 1
ATOM 911 N N . PRO A 1 113 ? -7.451 8.043 -28.723 1.00 52.34 113 PRO A N 1
ATOM 912 C CA . PRO A 1 113 ? -7.906 9.250 -28.030 1.00 52.34 113 PRO A CA 1
ATOM 913 C C . PRO A 1 113 ? -7.212 10.524 -28.544 1.00 52.34 113 PRO A C 1
ATOM 915 O O . PRO A 1 113 ? -6.036 10.491 -28.899 1.00 52.34 113 PRO A O 1
ATOM 918 N N . GLN A 1 114 ? -7.940 11.647 -28.541 1.00 59.25 114 GLN A N 1
ATOM 919 C CA . GLN A 1 114 ? -7.409 12.950 -28.949 1.00 59.25 114 GLN A CA 1
ATOM 920 C C . GLN A 1 114 ? -6.357 13.434 -27.947 1.00 59.25 114 GLN A C 1
ATOM 922 O O . GLN A 1 114 ? -6.631 13.542 -26.751 1.00 59.25 114 GLN A O 1
ATOM 927 N N . PHE A 1 115 ? -5.156 13.732 -28.441 1.00 62.03 115 PHE A N 1
ATOM 928 C CA . PHE A 1 115 ? -4.075 14.279 -27.632 1.00 62.03 115 PHE A CA 1
ATOM 929 C C . PHE A 1 115 ? -4.311 15.783 -27.426 1.00 62.03 115 PHE A C 1
ATOM 931 O O . PHE A 1 115 ? -4.282 16.558 -28.381 1.00 62.03 115 PHE A O 1
ATOM 938 N N . SER A 1 116 ? -4.587 16.202 -26.190 1.00 63.22 116 SER A N 1
ATOM 939 C CA . SER A 1 116 ? -4.830 17.607 -25.839 1.00 63.22 116 SER A CA 1
ATOM 940 C C . SER A 1 116 ? -3.563 18.309 -25.339 1.00 63.22 116 SER A C 1
ATOM 942 O O . SER A 1 116 ? -2.562 17.672 -25.006 1.00 63.2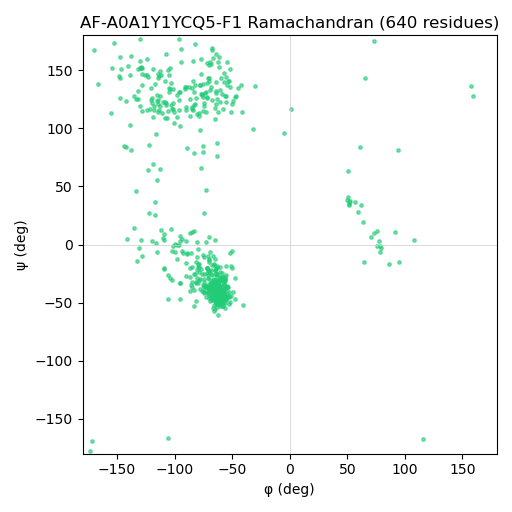2 116 SER A O 1
ATOM 944 N N . ALA A 1 117 ? -3.625 19.639 -25.226 1.00 64.06 117 ALA A N 1
ATOM 945 C CA . ALA A 1 117 ? -2.555 20.449 -24.640 1.00 64.06 117 ALA A CA 1
ATOM 946 C C . ALA A 1 117 ? -2.257 20.093 -23.171 1.00 64.06 117 ALA A C 1
ATOM 948 O O . ALA A 1 117 ? -1.158 20.368 -22.700 1.00 64.06 117 ALA A O 1
ATOM 949 N N . ASP A 1 118 ? -3.190 19.433 -22.483 1.00 61.94 118 ASP A N 1
ATOM 950 C CA . ASP A 1 118 ? -3.041 19.001 -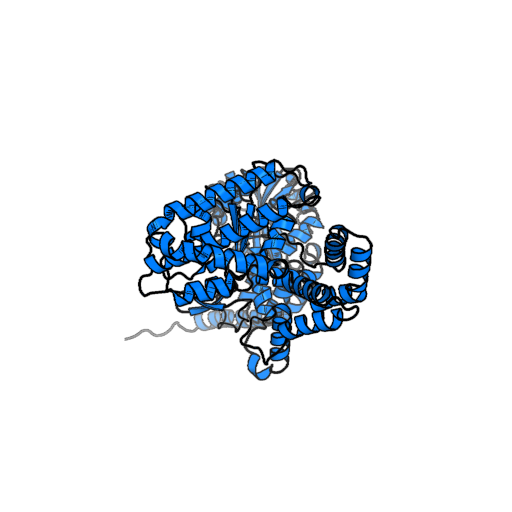21.090 1.00 61.94 118 ASP A CA 1
ATOM 951 C C . ASP A 1 118 ? -2.506 17.561 -20.973 1.00 61.94 118 ASP A C 1
ATOM 953 O O . ASP A 1 118 ? -2.229 17.078 -19.876 1.00 61.94 118 ASP A O 1
ATOM 957 N N . CYS A 1 119 ? -2.349 16.848 -22.096 1.00 59.81 119 CYS A N 1
ATOM 958 C CA . CYS A 1 119 ? -1.802 15.495 -22.095 1.00 59.81 119 CYS A CA 1
ATOM 959 C C . CYS A 1 119 ? -0.290 15.508 -21.838 1.00 59.81 119 CYS A C 1
ATOM 961 O O . CYS A 1 119 ? 0.479 16.193 -22.523 1.00 59.81 119 CYS A O 1
ATOM 963 N N . THR A 1 120 ? 0.151 14.683 -20.890 1.00 62.94 120 THR A N 1
ATOM 964 C CA . THR A 1 120 ? 1.562 14.415 -20.599 1.00 62.94 120 THR A CA 1
ATOM 965 C C . THR A 1 120 ? 2.094 13.275 -21.461 1.00 62.94 120 THR A C 1
ATOM 967 O O . THR A 1 120 ? 1.456 12.231 -21.616 1.00 62.94 120 THR A O 1
ATOM 970 N N . LEU A 1 121 ? 3.296 13.454 -22.019 1.00 63.59 121 LEU A N 1
ATOM 971 C CA . LEU A 1 121 ? 3.993 12.363 -22.699 1.00 63.59 121 LEU A CA 1
ATOM 972 C C . LEU A 1 121 ? 4.735 11.511 -21.661 1.00 63.59 121 LEU A C 1
ATOM 974 O O . LEU A 1 121 ? 5.467 12.045 -20.826 1.00 63.59 121 LEU A O 1
ATOM 978 N N . PHE A 1 122 ? 4.575 10.190 -21.724 1.00 63.28 122 PHE A N 1
ATOM 979 C CA . PHE A 1 122 ? 5.260 9.271 -20.816 1.00 63.28 122 PHE A CA 1
ATOM 980 C C . PHE A 1 122 ? 6.606 8.818 -21.376 1.00 63.28 122 PHE A C 1
ATOM 982 O O . PHE A 1 122 ? 6.685 8.409 -22.537 1.00 63.28 122 PHE A O 1
ATOM 989 N N . VAL A 1 123 ? 7.639 8.818 -20.534 1.00 65.00 123 VAL A N 1
ATOM 990 C CA . VAL A 1 123 ? 8.908 8.133 -20.807 1.00 65.00 123 VAL A CA 1
ATOM 991 C C . VAL A 1 123 ? 9.086 7.002 -19.811 1.00 65.00 123 VAL A C 1
ATOM 993 O O . VAL A 1 123 ? 9.221 7.262 -18.619 1.00 65.00 123 VAL A O 1
ATOM 996 N N . VAL A 1 124 ? 9.074 5.758 -20.290 1.00 61.47 124 VAL A N 1
ATOM 997 C CA . VAL A 1 124 ? 9.228 4.577 -19.428 1.00 61.47 124 VAL A CA 1
ATOM 998 C C . VAL A 1 124 ? 10.688 4.130 -19.405 1.00 61.47 124 VAL A C 1
ATOM 1000 O O . VAL A 1 124 ? 11.325 3.982 -20.452 1.00 61.47 124 VAL A O 1
ATOM 1003 N N . HIS A 1 125 ? 11.206 3.908 -18.199 1.00 65.44 125 HIS A N 1
ATOM 1004 C CA . HIS A 1 125 ? 12.469 3.218 -17.950 1.00 65.44 125 HIS A CA 1
ATOM 1005 C C . HIS A 1 125 ? 12.164 1.950 -17.176 1.00 65.44 125 HIS A C 1
ATOM 1007 O O . HIS A 1 125 ? 12.021 2.027 -15.961 1.00 65.44 125 HIS A O 1
ATOM 1013 N N . ASP A 1 126 ? 12.024 0.819 -17.859 1.00 58.22 126 ASP A N 1
ATOM 1014 C CA . ASP A 1 126 ? 11.867 -0.499 -17.239 1.00 58.22 126 ASP A CA 1
ATOM 1015 C C . ASP A 1 126 ? 13.213 -1.085 -16.776 1.00 58.22 126 ASP A C 1
ATOM 1017 O O . ASP A 1 126 ? 13.259 -1.918 -15.873 1.00 58.22 126 ASP A O 1
ATOM 1021 N N . GLU A 1 127 ? 14.333 -0.587 -17.309 1.00 65.75 127 GLU A N 1
ATOM 1022 C CA . GLU A 1 127 ? 15.681 -0.983 -16.886 1.00 65.75 127 GLU A CA 1
ATOM 1023 C C . GLU A 1 127 ? 16.206 -0.169 -15.699 1.00 65.75 127 GLU A C 1
ATOM 1025 O O . GLU A 1 127 ? 17.385 -0.257 -15.345 1.00 65.75 127 GLU A O 1
ATOM 1030 N N . ALA A 1 128 ? 15.350 0.630 -15.058 1.00 63.50 128 ALA A N 1
ATOM 1031 C CA . ALA A 1 128 ? 15.750 1.483 -13.947 1.00 63.50 128 ALA A CA 1
ATOM 1032 C C . ALA A 1 128 ? 16.346 0.677 -12.775 1.00 63.50 128 ALA A C 1
ATOM 1034 O O . ALA A 1 128 ? 17.231 1.189 -12.095 1.00 63.50 128 ALA A O 1
ATOM 1035 N N . GLN A 1 129 ? 15.960 -0.592 -12.589 1.00 59.81 129 GLN 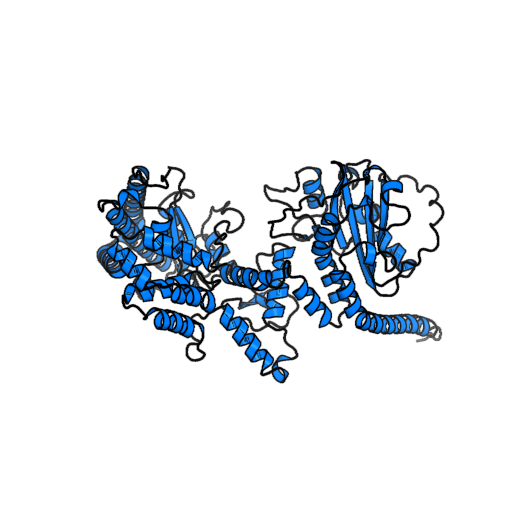A N 1
ATOM 1036 C CA . GLN A 1 129 ? 16.597 -1.499 -11.620 1.00 59.81 129 GLN A CA 1
ATOM 1037 C C . GLN A 1 129 ? 18.098 -1.707 -11.908 1.00 59.81 129 GLN A C 1
ATOM 1039 O O . GLN A 1 129 ? 18.924 -1.579 -11.013 1.00 59.81 129 GLN A O 1
ATOM 1044 N N . ILE A 1 130 ? 18.459 -1.940 -13.176 1.00 65.00 130 ILE A N 1
ATOM 1045 C CA . ILE A 1 130 ? 19.841 -2.158 -13.621 1.00 65.00 130 ILE A CA 1
ATOM 1046 C C . ILE A 1 130 ? 20.598 -0.841 -13.477 1.00 65.00 130 ILE A C 1
ATOM 1048 O O . ILE A 1 130 ? 21.642 -0.773 -12.841 1.00 65.00 130 ILE A O 1
ATOM 1052 N N . LEU A 1 131 ? 20.017 0.247 -13.982 1.00 66.38 131 LEU A N 1
ATOM 1053 C CA . LEU A 1 131 ? 20.616 1.582 -13.926 1.00 66.38 131 LEU A CA 1
ATOM 1054 C C . LEU A 1 131 ? 20.792 2.112 -12.494 1.00 66.38 131 LEU A C 1
ATOM 1056 O O . LEU A 1 131 ? 21.632 2.984 -12.266 1.00 66.38 131 LEU A O 1
ATOM 1060 N N . GLY A 1 132 ? 19.978 1.638 -11.549 1.00 64.56 132 GLY A N 1
ATOM 1061 C CA . GLY A 1 132 ? 20.046 1.989 -10.132 1.00 64.56 132 GLY A CA 1
ATOM 1062 C C . GLY A 1 132 ? 21.177 1.287 -9.376 1.00 64.56 132 GLY A C 1
ATOM 1063 O O . GLY A 1 132 ? 21.604 1.790 -8.340 1.00 64.56 132 GLY A O 1
ATOM 1064 N N . GLU A 1 133 ? 21.682 0.168 -9.892 1.00 65.69 133 GLU A N 1
ATOM 1065 C CA . GLU A 1 133 ? 22.813 -0.571 -9.315 1.00 65.69 133 GLU A CA 1
ATOM 1066 C C . GLU A 1 133 ? 24.118 -0.305 -10.076 1.00 65.69 133 GLU A C 1
ATOM 1068 O O . GLU A 1 133 ? 25.203 -0.285 -9.490 1.00 65.69 133 GLU A O 1
ATOM 1073 N N . GLU A 1 134 ? 24.015 -0.037 -11.378 1.00 72.19 134 GLU A N 1
ATOM 1074 C CA . GLU A 1 134 ? 25.160 0.202 -12.244 1.00 72.19 134 GLU A CA 1
ATOM 1075 C C . GLU A 1 134 ? 25.945 1.451 -11.849 1.00 72.19 134 GLU A C 1
ATOM 1077 O O . GLU A 1 134 ? 25.410 2.555 -11.668 1.00 72.19 134 GLU A O 1
ATOM 1082 N N . HIS A 1 135 ? 27.263 1.260 -11.771 1.00 76.56 135 HIS A N 1
ATOM 1083 C CA . HIS A 1 135 ? 28.234 2.316 -11.508 1.00 76.56 135 HIS A CA 1
ATOM 1084 C C . HIS A 1 135 ? 27.900 3.170 -10.264 1.00 76.56 135 HIS A C 1
ATOM 1086 O O . HIS A 1 135 ? 28.173 4.374 -10.236 1.00 76.56 135 HIS A O 1
ATOM 1092 N N . PHE A 1 136 ? 27.321 2.558 -9.223 1.00 76.44 136 PHE A N 1
ATOM 1093 C CA . PHE A 1 136 ? 27.037 3.229 -7.954 1.00 76.44 136 PHE A CA 1
ATOM 1094 C C . PHE A 1 136 ? 28.289 3.932 -7.393 1.00 76.44 136 PHE A C 1
ATOM 1096 O O . PHE A 1 136 ? 29.398 3.396 -7.440 1.00 76.44 136 PHE A O 1
ATOM 1103 N N . GLY A 1 137 ? 28.124 5.167 -6.909 1.00 75.12 137 GLY A N 1
ATOM 1104 C CA . GLY A 1 137 ? 29.218 5.995 -6.378 1.00 75.12 137 GLY A CA 1
ATOM 1105 C C . GLY A 1 137 ? 30.086 6.684 -7.438 1.00 75.12 137 GLY A C 1
ATOM 1106 O O . GLY A 1 137 ? 30.955 7.486 -7.099 1.00 75.12 137 GLY A O 1
ATOM 1107 N N . ARG A 1 138 ? 29.844 6.443 -8.735 1.00 82.38 138 ARG A N 1
ATOM 1108 C CA . ARG A 1 138 ? 30.556 7.125 -9.836 1.00 82.38 138 ARG A CA 1
ATOM 1109 C C . ARG A 1 138 ? 29.938 8.466 -10.231 1.00 82.38 138 ARG A C 1
ATOM 1111 O O . ARG A 1 138 ? 30.544 9.190 -11.022 1.00 82.38 138 ARG A O 1
ATOM 1118 N N . PHE A 1 139 ? 28.781 8.806 -9.671 1.00 80.94 139 PHE A N 1
ATOM 1119 C CA . PHE A 1 139 ? 28.015 10.017 -9.963 1.00 80.94 139 PHE A CA 1
ATOM 1120 C C . PHE A 1 139 ? 27.725 10.774 -8.673 1.00 80.94 139 PHE A C 1
ATOM 1122 O O . PHE A 1 139 ? 27.563 10.167 -7.615 1.00 80.94 139 PHE A O 1
ATOM 1129 N N . GLU A 1 140 ? 27.693 12.101 -8.724 1.00 76.00 140 GLU A N 1
ATOM 1130 C CA . GLU A 1 140 ? 27.376 12.955 -7.570 1.00 76.00 140 GLU A CA 1
ATOM 1131 C C . GLU A 1 140 ? 25.958 13.519 -7.636 1.00 76.00 140 GLU A C 1
ATOM 1133 O O . GLU A 1 140 ? 25.392 13.691 -8.718 1.00 76.00 140 GLU A O 1
ATOM 1138 N N . SER A 1 141 ? 25.379 13.784 -6.461 1.00 66.81 141 SER A N 1
ATOM 1139 C CA . SER A 1 141 ? 24.086 14.457 -6.343 1.00 66.81 141 SER A CA 1
ATOM 1140 C C . SER A 1 141 ? 24.200 15.875 -6.894 1.00 66.81 141 SER A C 1
ATOM 1142 O O . SER A 1 141 ? 25.069 16.641 -6.483 1.00 66.81 141 SER A O 1
ATOM 1144 N N . LEU A 1 142 ? 23.272 16.264 -7.762 1.00 60.09 142 LEU A N 1
ATOM 1145 C CA . LEU A 1 142 ? 23.233 17.623 -8.311 1.00 60.09 142 LEU A CA 1
ATOM 1146 C C . LEU A 1 142 ? 22.609 18.645 -7.336 1.00 60.09 142 LEU A C 1
ATOM 1148 O O . LEU A 1 142 ? 22.642 19.840 -7.602 1.00 60.09 142 LEU A O 1
ATOM 1152 N N . ASN A 1 143 ? 22.120 18.197 -6.171 1.00 56.69 143 ASN A N 1
ATOM 1153 C CA . ASN A 1 143 ? 21.609 19.054 -5.088 1.00 56.69 143 ASN A CA 1
ATOM 1154 C C . ASN A 1 143 ? 22.712 19.601 -4.156 1.00 56.69 143 ASN A C 1
ATOM 1156 O O . ASN A 1 143 ? 22.416 20.074 -3.060 1.00 56.69 143 ASN A O 1
ATOM 1160 N N . GLY A 1 144 ? 23.988 19.463 -4.526 1.00 53.12 144 GLY A N 1
ATOM 1161 C CA . GLY A 1 144 ? 25.125 19.927 -3.724 1.00 53.12 144 GLY A CA 1
ATOM 1162 C C . GLY A 1 144 ? 25.504 19.028 -2.539 1.00 53.12 144 GLY A C 1
ATOM 1163 O O . GLY A 1 144 ? 26.544 19.249 -1.921 1.00 53.12 144 GLY A O 1
ATOM 1164 N N . THR A 1 145 ? 24.723 17.986 -2.234 1.00 56.41 145 THR A N 1
ATOM 1165 C CA . THR A 1 145 ? 25.136 16.931 -1.295 1.00 56.41 145 THR A CA 1
ATOM 1166 C C . THR A 1 145 ? 26.144 16.009 -1.991 1.00 56.41 145 THR A C 1
ATOM 1168 O O . THR A 1 145 ? 25.893 15.531 -3.089 1.00 56.41 145 THR A O 1
ATOM 1171 N N . ARG A 1 146 ? 27.315 15.726 -1.409 1.00 59.28 146 ARG A N 1
ATOM 1172 C CA . ARG A 1 146 ? 28.334 14.849 -2.042 1.00 59.28 146 ARG A CA 1
ATOM 1173 C C . ARG A 1 146 ? 27.973 13.352 -2.000 1.00 59.28 146 ARG A C 1
ATOM 1175 O O . ARG A 1 146 ? 28.854 12.498 -2.003 1.00 59.28 146 ARG A O 1
ATOM 1182 N N . ASP A 1 147 ? 26.686 13.029 -1.955 1.00 69.06 147 ASP A N 1
ATOM 1183 C CA . ASP A 1 147 ? 26.197 11.664 -1.786 1.00 69.06 147 ASP A CA 1
ATOM 1184 C C . ASP A 1 147 ? 26.468 10.821 -3.034 1.00 69.06 147 ASP A C 1
ATOM 1186 O O . ASP A 1 147 ? 26.328 11.287 -4.171 1.00 69.06 147 ASP A O 1
ATOM 1190 N N . ASP A 1 148 ? 26.801 9.553 -2.819 1.00 70.56 148 ASP A N 1
ATOM 1191 C CA . ASP A 1 148 ? 26.969 8.543 -3.861 1.00 70.56 148 ASP A CA 1
ATOM 1192 C C . ASP A 1 148 ? 25.670 8.277 -4.616 1.00 70.56 148 ASP A C 1
ATOM 1194 O O . ASP A 1 148 ? 24.628 7.984 -4.025 1.00 70.56 148 ASP A O 1
ATOM 1198 N N . ARG A 1 149 ? 25.736 8.407 -5.948 1.00 71.38 149 ARG A N 1
ATOM 1199 C CA . ARG A 1 149 ? 24.604 8.195 -6.851 1.00 71.38 149 ARG A CA 1
ATOM 1200 C C . ARG A 1 149 ? 24.932 7.129 -7.911 1.00 71.38 149 ARG A C 1
ATOM 1202 O O . ARG A 1 149 ? 26.079 7.071 -8.365 1.00 71.38 149 ARG A O 1
ATOM 1209 N N . PRO A 1 150 ? 23.957 6.298 -8.317 1.00 74.38 150 PRO A N 1
ATOM 1210 C CA . PRO A 1 150 ? 24.059 5.430 -9.487 1.00 74.38 150 PRO A CA 1
ATOM 1211 C C . PRO A 1 150 ? 23.738 6.166 -10.793 1.00 74.38 150 PRO A C 1
ATOM 1213 O O . PRO A 1 150 ? 23.256 7.305 -10.789 1.00 74.38 150 PRO A O 1
ATOM 1216 N N . LEU A 1 151 ? 23.967 5.477 -11.914 1.00 79.56 151 LEU A N 1
ATOM 1217 C CA . LEU A 1 151 ? 23.751 5.985 -13.271 1.00 79.56 151 LEU A CA 1
ATOM 1218 C C . LEU A 1 151 ? 22.313 6.472 -13.525 1.00 79.56 151 LEU A C 1
ATOM 1220 O O . LEU A 1 151 ? 22.106 7.404 -14.302 1.00 79.56 151 LEU A O 1
ATOM 1224 N N . LEU A 1 152 ? 21.313 5.901 -12.849 1.00 74.38 152 LEU A N 1
ATOM 1225 C CA . LEU A 1 152 ? 19.918 6.323 -12.997 1.00 74.38 152 LEU A CA 1
ATOM 1226 C C . LEU A 1 152 ? 19.700 7.826 -12.710 1.00 74.38 152 LEU A C 1
ATOM 1228 O O . LEU A 1 152 ? 18.849 8.446 -13.340 1.00 74.38 152 LEU A O 1
ATOM 1232 N N . SER A 1 153 ? 20.476 8.451 -11.816 1.00 74.56 153 SER A N 1
ATOM 1233 C CA . SER A 1 153 ? 20.275 9.865 -11.443 1.00 74.56 153 SER A CA 1
ATOM 1234 C C . SER A 1 153 ? 20.539 10.846 -12.579 1.00 74.56 153 SER A C 1
ATOM 1236 O O . SER A 1 153 ? 19.628 11.604 -12.924 1.00 74.56 153 SER A O 1
ATOM 1238 N N . PRO A 1 154 ? 21.737 10.859 -13.194 1.00 75.19 154 PRO A N 1
ATOM 1239 C CA . PRO A 1 154 ? 21.987 11.759 -14.312 1.00 75.19 154 PRO A CA 1
ATOM 1240 C C . PRO A 1 154 ? 21.050 11.501 -15.502 1.00 75.19 154 PRO A C 1
ATOM 1242 O O . PRO A 1 154 ? 20.714 12.453 -16.199 1.00 75.19 154 PRO A O 1
ATOM 1245 N N . ILE A 1 155 ? 20.552 10.274 -15.703 1.00 77.31 155 ILE A N 1
ATOM 1246 C CA . ILE A 1 155 ? 19.541 9.973 -16.734 1.00 77.31 155 ILE A CA 1
ATOM 1247 C C . ILE A 1 155 ? 18.236 10.729 -16.457 1.00 77.31 155 ILE A C 1
ATOM 1249 O O . ILE A 1 155 ? 17.753 11.475 -17.308 1.00 77.31 155 ILE A O 1
ATOM 1253 N N . LEU A 1 156 ? 17.680 10.585 -15.250 1.00 73.00 156 LEU A N 1
ATOM 1254 C CA . LEU A 1 156 ? 16.429 11.252 -14.874 1.00 73.00 156 LEU A CA 1
ATOM 1255 C C . LEU A 1 156 ? 16.548 12.773 -14.921 1.00 73.00 156 LEU A C 1
ATOM 1257 O O . LEU A 1 156 ? 15.614 13.455 -15.339 1.00 73.00 156 LEU A O 1
ATOM 1261 N N . TYR A 1 157 ? 17.702 13.303 -14.521 1.00 72.56 157 TYR A N 1
ATOM 1262 C CA . TYR A 1 157 ? 17.973 14.730 -14.609 1.00 72.56 157 TYR A CA 1
ATOM 1263 C C . TYR A 1 157 ? 18.044 15.216 -16.063 1.00 72.56 157 TYR A C 1
ATOM 1265 O O . TYR A 1 157 ? 17.512 16.279 -16.370 1.00 72.56 157 TYR A O 1
ATOM 1273 N N . GLY A 1 158 ? 18.624 14.424 -16.974 1.00 75.69 158 GLY A N 1
ATOM 1274 C CA . GLY A 1 158 ? 18.602 14.719 -18.408 1.00 75.69 158 GLY A CA 1
ATOM 1275 C C . GLY A 1 158 ? 17.177 14.961 -18.915 1.00 75.69 158 GLY A C 1
ATOM 1276 O O . GLY A 1 158 ? 16.889 16.014 -19.471 1.00 75.69 158 GLY A O 1
ATOM 1277 N N . PHE A 1 159 ? 16.238 14.056 -18.633 1.00 74.38 159 PHE A N 1
ATOM 1278 C CA . PHE A 1 159 ? 14.844 14.235 -19.065 1.00 74.38 159 PHE A CA 1
ATOM 1279 C C . PHE A 1 159 ? 14.185 15.514 -18.544 1.00 74.38 159 PHE A C 1
ATOM 1281 O O . PHE A 1 159 ? 13.455 16.165 -19.288 1.00 74.38 159 PHE A O 1
ATOM 1288 N N . ARG A 1 160 ? 14.480 15.915 -17.303 1.00 68.06 160 ARG A N 1
ATOM 1289 C CA . ARG A 1 160 ? 13.910 17.131 -16.700 1.00 68.06 160 ARG A CA 1
ATOM 1290 C C . ARG A 1 160 ? 14.388 18.425 -17.359 1.00 68.06 160 ARG A C 1
ATOM 1292 O O . ARG A 1 160 ? 13.669 19.413 -17.329 1.00 68.06 160 ARG A O 1
ATOM 1299 N N . ASN A 1 161 ? 15.573 18.435 -17.968 1.00 71.31 161 ASN A N 1
ATOM 1300 C CA . ASN A 1 161 ? 16.119 19.638 -18.607 1.00 71.31 161 ASN A CA 1
ATOM 1301 C C . ASN A 1 161 ? 15.546 19.913 -20.002 1.00 71.31 161 ASN A C 1
ATOM 1303 O O . ASN A 1 161 ? 15.788 20.982 -20.575 1.00 71.31 161 ASN A O 1
ATOM 1307 N N . ILE A 1 162 ? 14.817 18.952 -20.570 1.00 68.00 162 ILE A N 1
ATOM 1308 C CA . ILE A 1 162 ? 14.267 19.085 -21.914 1.00 68.00 162 ILE A CA 1
ATOM 1309 C C . ILE A 1 162 ? 13.067 20.041 -21.907 1.00 68.00 162 ILE A C 1
ATOM 1311 O O . ILE A 1 162 ? 13.016 20.857 -22.818 1.00 68.00 162 ILE A O 1
ATOM 1315 N N . GLU A 1 163 ? 12.204 20.064 -20.875 1.00 59.12 163 GLU A N 1
ATOM 1316 C CA . GLU A 1 163 ? 11.193 21.124 -20.661 1.00 59.12 163 GLU A CA 1
ATOM 1317 C C . GLU A 1 163 ? 10.491 21.069 -19.285 1.00 59.12 163 GLU A C 1
ATOM 1319 O O . GLU A 1 163 ? 10.655 20.100 -18.547 1.00 59.12 163 GLU A O 1
ATOM 1324 N N . GLY A 1 164 ? 9.759 22.139 -18.927 1.00 53.72 164 GLY A N 1
ATOM 1325 C CA . GLY A 1 164 ? 9.212 22.416 -17.586 1.00 53.72 164 GLY A CA 1
ATOM 1326 C C . GLY A 1 164 ? 8.341 21.308 -16.976 1.00 53.72 164 GLY A C 1
ATOM 1327 O O . GLY A 1 164 ? 7.755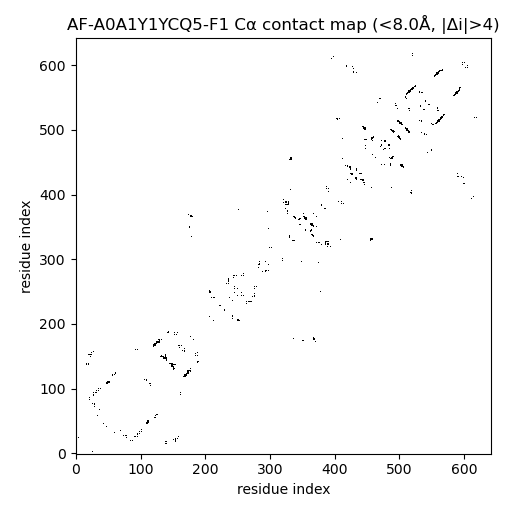 20.491 -17.680 1.00 53.72 164 GLY A O 1
ATOM 1328 N N . GLU A 1 165 ? 8.246 21.315 -15.641 1.00 51.50 165 GLU A N 1
ATOM 1329 C CA . GLU A 1 165 ? 7.822 20.215 -14.746 1.00 51.50 165 GLU A CA 1
ATOM 1330 C C . GLU A 1 165 ? 6.473 19.514 -15.052 1.00 51.50 165 GLU A C 1
ATOM 1332 O O . GLU A 1 165 ? 6.185 18.490 -14.433 1.00 51.50 165 GLU A O 1
ATOM 1337 N N . ASN A 1 166 ? 5.673 19.999 -16.010 1.00 53.75 166 ASN A N 1
ATOM 1338 C CA . ASN A 1 166 ? 4.297 19.558 -16.259 1.00 53.75 166 ASN A CA 1
ATOM 1339 C C . ASN A 1 166 ? 4.042 18.874 -17.621 1.00 53.75 166 ASN A C 1
ATOM 1341 O O . ASN A 1 166 ? 2.938 18.375 -17.822 1.00 53.75 166 ASN A O 1
ATOM 1345 N N . GLU A 1 167 ? 5.002 18.817 -18.556 1.00 60.25 167 GLU A N 1
ATOM 1346 C CA . GLU A 1 167 ? 4.731 18.340 -19.936 1.00 60.25 167 GLU A CA 1
ATOM 1347 C C . GLU A 1 167 ? 5.269 16.931 -20.254 1.00 60.25 167 GLU A C 1
ATOM 1349 O O . GLU A 1 167 ? 4.711 16.206 -21.089 1.00 60.25 167 GLU A O 1
ATOM 1354 N N . LEU A 1 168 ? 6.321 16.508 -19.548 1.00 63.41 168 LEU A N 1
ATOM 1355 C CA . LEU A 1 168 ? 6.977 15.209 -19.701 1.00 63.41 168 LEU A CA 1
ATOM 1356 C C . LEU A 1 168 ? 6.933 14.444 -18.374 1.00 63.41 168 LEU A C 1
ATOM 1358 O O . LEU A 1 168 ? 7.532 14.860 -17.385 1.00 63.41 168 LEU A O 1
ATOM 1362 N N . THR A 1 169 ? 6.255 13.296 -18.347 1.00 60.97 169 THR A N 1
ATOM 1363 C CA . THR A 1 169 ? 6.216 12.426 -17.163 1.00 60.97 169 THR A CA 1
ATOM 1364 C C . THR A 1 169 ? 7.164 11.250 -17.342 1.00 60.97 169 THR A C 1
ATOM 1366 O O . THR A 1 169 ? 6.966 10.396 -18.205 1.00 60.97 169 THR A O 1
ATOM 1369 N N . VAL A 1 170 ? 8.190 11.170 -16.496 1.00 61.84 170 VAL A N 1
ATOM 1370 C CA . VAL A 1 170 ? 9.111 10.029 -16.479 1.00 61.84 170 VAL A CA 1
ATOM 1371 C C . VAL A 1 170 ? 8.585 8.964 -15.520 1.00 61.84 170 VAL A C 1
ATOM 1373 O O . VAL A 1 170 ? 8.459 9.201 -14.319 1.00 61.84 170 VAL A O 1
ATOM 1376 N N . LEU A 1 171 ? 8.290 7.782 -16.053 1.00 58.03 171 LEU A N 1
ATOM 1377 C CA . LEU A 1 171 ? 7.878 6.604 -15.303 1.00 58.03 171 LEU A CA 1
ATOM 1378 C C . LEU A 1 171 ? 9.078 5.667 -15.142 1.00 58.03 171 LEU A C 1
ATOM 1380 O O . LEU A 1 171 ? 9.483 4.972 -16.072 1.00 58.03 171 LEU A O 1
ATOM 1384 N N . THR A 1 172 ? 9.655 5.636 -13.944 1.00 58.56 172 THR A N 1
ATOM 1385 C CA . THR A 1 172 ? 10.658 4.631 -13.575 1.00 58.56 172 THR A CA 1
ATOM 1386 C C . THR A 1 172 ? 9.963 3.368 -13.093 1.00 58.56 172 THR A C 1
ATOM 1388 O O . THR A 1 172 ? 9.259 3.397 -12.083 1.00 58.56 172 THR A O 1
ATOM 1391 N N . SER A 1 173 ? 10.184 2.266 -13.796 1.00 53.25 173 SER A N 1
ATOM 1392 C CA . SER A 1 173 ? 9.650 0.945 -13.470 1.00 53.25 173 SER A CA 1
ATOM 1393 C C . SER A 1 173 ? 10.777 -0.086 -13.466 1.00 53.25 173 SER A C 1
ATOM 1395 O O . SER A 1 173 ? 11.792 0.097 -14.121 1.00 53.25 173 SER A O 1
ATOM 1397 N N . GLY A 1 174 ? 10.647 -1.158 -12.701 1.00 51.25 174 GLY A N 1
ATOM 1398 C CA . GLY A 1 174 ? 11.675 -2.192 -12.649 1.00 51.25 174 GLY A CA 1
ATOM 1399 C C . GLY A 1 174 ? 11.545 -2.998 -11.374 1.00 51.25 174 GLY A C 1
ATOM 1400 O O . GLY A 1 174 ? 11.493 -2.420 -10.293 1.00 51.25 174 GLY A O 1
ATOM 1401 N N . THR A 1 175 ? 11.487 -4.315 -11.525 1.00 47.34 175 THR A N 1
ATOM 1402 C CA . THR A 1 175 ? 11.548 -5.286 -10.433 1.00 47.34 175 THR A CA 1
ATOM 1403 C C . THR A 1 175 ? 12.889 -5.182 -9.698 1.00 47.34 175 THR A C 1
ATOM 1405 O O . THR A 1 175 ? 13.941 -5.476 -10.262 1.00 47.34 175 THR A O 1
ATOM 1408 N N . GLY A 1 176 ? 12.861 -4.768 -8.436 1.00 49.62 176 GLY A N 1
ATOM 1409 C CA . GLY A 1 176 ? 14.061 -4.564 -7.607 1.00 49.62 176 GLY A CA 1
ATOM 1410 C C . GLY A 1 176 ? 14.389 -3.092 -7.346 1.00 49.62 176 GLY A C 1
ATOM 1411 O O 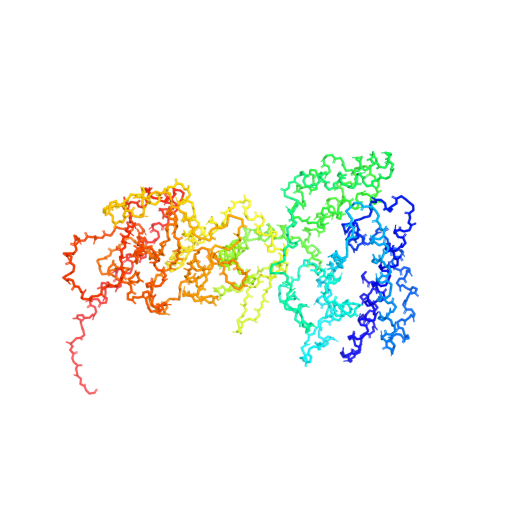. GLY A 1 176 ? 15.389 -2.780 -6.697 1.00 49.62 176 GLY A O 1
ATOM 1412 N N . LEU A 1 177 ? 13.545 -2.163 -7.809 1.00 51.59 177 LEU A N 1
ATOM 1413 C CA . LEU A 1 177 ? 13.621 -0.766 -7.397 1.00 51.59 177 LEU A CA 1
ATOM 1414 C C . LEU A 1 177 ? 12.993 -0.577 -6.022 1.00 51.59 177 LEU A C 1
ATOM 1416 O O . LEU A 1 177 ? 11.777 -0.609 -5.868 1.00 51.59 177 LEU A O 1
ATOM 1420 N N . SER A 1 178 ? 13.821 -0.285 -5.027 1.00 54.56 178 SER A N 1
ATOM 1421 C CA . SER A 1 178 ? 13.307 0.065 -3.707 1.00 54.56 178 SER A CA 1
ATOM 1422 C C . SER A 1 178 ? 12.576 1.410 -3.675 1.00 54.56 178 SER A C 1
ATOM 1424 O O . SER A 1 178 ? 12.907 2.340 -4.413 1.00 54.56 178 SER A O 1
ATOM 1426 N N . ILE A 1 179 ? 11.667 1.580 -2.717 1.00 55.81 179 ILE A N 1
ATOM 1427 C CA . ILE A 1 179 ? 11.011 2.849 -2.395 1.00 55.81 179 ILE A CA 1
ATOM 1428 C C . ILE A 1 179 ? 12.032 3.914 -2.018 1.00 55.81 179 ILE A C 1
ATOM 1430 O O . ILE A 1 179 ? 11.821 5.082 -2.326 1.00 55.81 179 ILE A O 1
ATOM 1434 N N . TYR A 1 180 ? 13.168 3.531 -1.433 1.00 57.12 180 TYR A N 1
ATOM 1435 C CA . TYR A 1 180 ? 14.282 4.448 -1.220 1.00 57.12 180 TYR A CA 1
ATOM 1436 C C . TYR A 1 180 ? 14.919 4.888 -2.534 1.00 57.12 180 TYR A C 1
ATOM 1438 O O . TYR A 1 180 ? 15.136 6.080 -2.695 1.00 57.12 180 TYR A O 1
ATOM 1446 N N . THR A 1 181 ? 15.143 3.985 -3.494 1.00 56.56 181 THR A N 1
ATOM 1447 C CA . THR A 1 181 ? 15.617 4.317 -4.850 1.00 56.56 181 THR A CA 1
ATOM 1448 C C . THR A 1 181 ? 14.615 5.235 -5.556 1.00 56.56 181 THR A C 1
ATOM 1450 O O . THR A 1 181 ? 15.001 6.192 -6.214 1.00 56.56 181 THR A O 1
ATOM 1453 N N . LEU A 1 182 ? 13.313 5.027 -5.372 1.00 57.09 182 LEU A N 1
ATOM 1454 C CA . LEU A 1 182 ? 12.282 5.879 -5.974 1.00 57.09 182 LEU A CA 1
ATOM 1455 C C . LEU A 1 182 ? 12.166 7.246 -5.282 1.00 57.09 182 LEU A C 1
ATOM 1457 O O . LEU A 1 182 ? 12.087 8.278 -5.947 1.00 57.09 182 LEU A O 1
ATOM 1461 N N . ASN A 1 183 ? 12.223 7.289 -3.949 1.00 56.59 183 ASN A N 1
ATOM 1462 C CA . ASN A 1 183 ? 12.274 8.531 -3.172 1.00 56.59 183 ASN A CA 1
ATOM 1463 C C . ASN A 1 183 ? 13.563 9.311 -3.444 1.00 56.59 183 ASN A C 1
ATOM 1465 O O . ASN A 1 183 ? 13.559 10.538 -3.450 1.00 56.59 183 ASN A O 1
ATOM 1469 N N . TRP A 1 184 ? 14.655 8.605 -3.702 1.00 62.56 184 TRP A N 1
ATOM 1470 C CA . TRP A 1 184 ? 15.930 9.161 -4.116 1.00 62.56 184 TRP A CA 1
ATOM 1471 C C . TRP A 1 184 ? 15.884 9.726 -5.544 1.00 62.56 184 TRP A C 1
ATOM 1473 O O . TRP A 1 184 ? 16.325 10.851 -5.780 1.00 62.56 184 TRP A O 1
ATOM 1483 N N . ALA A 1 185 ? 15.307 8.991 -6.496 1.00 57.41 185 ALA A N 1
ATOM 1484 C CA . ALA A 1 185 ? 15.032 9.478 -7.847 1.00 57.41 185 ALA A CA 1
ATOM 1485 C C . ALA A 1 185 ? 14.144 10.736 -7.810 1.00 57.41 185 ALA A C 1
ATOM 1487 O O . ALA A 1 185 ? 14.329 11.682 -8.582 1.00 57.41 185 ALA A O 1
ATOM 1488 N N . ARG A 1 186 ? 13.214 10.787 -6.849 1.00 54.97 186 ARG A N 1
ATOM 1489 C CA . ARG A 1 186 ? 12.413 11.973 -6.544 1.00 54.97 186 ARG A CA 1
ATOM 1490 C C . ARG A 1 186 ? 13.263 13.110 -5.968 1.00 54.97 186 ARG A C 1
ATOM 1492 O O . ARG A 1 186 ? 13.123 14.234 -6.442 1.00 54.97 186 ARG A O 1
ATOM 1499 N N . SER A 1 187 ? 14.122 12.840 -4.982 1.00 50.88 187 SER A N 1
ATOM 1500 C CA . SER A 1 187 ? 14.889 13.867 -4.265 1.00 50.88 187 SER A CA 1
ATOM 1501 C C . SER A 1 187 ? 16.073 14.420 -5.050 1.00 50.88 187 SER A C 1
ATOM 1503 O O . SER A 1 187 ? 16.425 15.567 -4.830 1.00 50.88 187 SER A O 1
ATOM 1505 N N . SER A 1 188 ? 16.647 13.678 -5.999 1.00 48.72 188 SER A N 1
ATOM 1506 C CA . SER A 1 188 ? 17.825 14.086 -6.793 1.00 48.72 188 SER A CA 1
ATOM 1507 C C . SER A 1 188 ? 17.573 15.205 -7.812 1.00 48.72 188 SER A C 1
ATOM 1509 O O . SER A 1 188 ? 18.467 15.543 -8.583 1.00 48.72 188 SER A O 1
ATOM 1511 N N . GLY A 1 189 ? 16.381 15.802 -7.812 1.00 42.12 189 GLY A N 1
ATOM 1512 C CA . GLY A 1 189 ? 16.188 17.128 -8.382 1.00 42.12 189 GLY A CA 1
ATOM 1513 C C . GLY A 1 189 ? 15.409 17.996 -7.410 1.00 42.12 189 GLY A C 1
ATOM 1514 O O . GLY A 1 189 ? 14.388 17.575 -6.862 1.00 42.12 189 GLY A O 1
ATOM 1515 N N . SER A 1 190 ? 15.905 19.206 -7.189 1.00 37.81 190 SER A N 1
ATOM 1516 C CA . SER A 1 190 ? 15.133 20.280 -6.580 1.00 37.81 190 SER A CA 1
ATOM 1517 C C . SER A 1 190 ? 13.814 20.469 -7.348 1.00 37.81 190 SER A C 1
ATOM 1519 O O . SER A 1 190 ? 13.825 20.358 -8.566 1.00 37.81 190 SER A O 1
ATOM 1521 N N . THR A 1 191 ? 12.728 20.729 -6.606 1.00 34.12 191 THR A N 1
ATOM 1522 C CA . THR A 1 191 ? 11.375 21.187 -7.023 1.00 34.12 191 THR A CA 1
ATOM 1523 C C . THR A 1 191 ? 10.221 20.219 -7.352 1.00 34.12 191 THR A C 1
ATOM 1525 O O . THR A 1 191 ? 9.126 20.689 -7.622 1.00 34.12 191 THR A O 1
ATOM 1528 N N . LEU A 1 192 ? 10.284 18.907 -7.079 1.00 40.00 192 LEU A N 1
ATOM 1529 C CA . LEU A 1 192 ? 9.048 18.078 -7.054 1.00 40.00 192 LEU A CA 1
ATOM 1530 C C . LEU A 1 192 ? 8.285 18.159 -5.712 1.00 40.00 192 LEU A C 1
ATOM 1532 O O . LEU A 1 192 ? 8.329 17.236 -4.885 1.00 40.00 192 LEU A O 1
ATOM 1536 N N . LYS A 1 193 ? 7.526 19.244 -5.491 1.00 33.66 193 LYS A N 1
ATOM 1537 C CA . LYS A 1 193 ? 6.542 19.300 -4.386 1.00 33.66 193 LYS A CA 1
ATOM 1538 C C . LYS A 1 193 ? 5.303 18.428 -4.630 1.00 33.66 193 LYS A C 1
ATOM 1540 O O . LYS A 1 193 ? 4.702 17.991 -3.653 1.00 33.66 193 LYS A O 1
ATOM 1545 N N . HIS A 1 194 ? 4.989 18.047 -5.870 1.00 35.66 194 HIS A N 1
ATOM 1546 C CA . HIS A 1 194 ? 3.829 17.200 -6.166 1.00 35.66 194 HIS A CA 1
ATOM 1547 C C . HIS A 1 194 ? 4.098 16.184 -7.286 1.00 35.66 194 HIS A C 1
ATOM 1549 O O . HIS A 1 194 ? 3.709 16.377 -8.427 1.00 35.66 194 HIS A O 1
ATOM 1555 N N . LEU A 1 195 ? 4.690 15.038 -6.937 1.00 36.94 195 LEU A N 1
ATOM 1556 C CA . LEU A 1 195 ? 4.193 13.792 -7.530 1.00 36.94 195 LEU A CA 1
ATOM 1557 C C . LEU A 1 195 ? 2.839 13.517 -6.855 1.00 36.94 195 LEU A C 1
ATOM 1559 O O . LEU A 1 195 ? 2.792 13.612 -5.618 1.00 36.94 195 LEU A O 1
ATOM 1563 N N . PRO A 1 196 ? 1.759 13.216 -7.602 1.00 32.81 196 PRO A N 1
ATOM 1564 C CA . PRO A 1 196 ? 0.482 12.819 -7.023 1.00 32.81 196 PRO A CA 1
ATOM 1565 C C . PRO A 1 196 ? 0.702 11.792 -5.911 1.00 32.81 196 PRO A C 1
ATOM 1567 O O . PRO A 1 196 ? 1.548 10.899 -6.012 1.00 32.81 196 PRO A O 1
ATOM 1570 N N . GLY A 1 197 ? 0.011 11.992 -4.789 1.00 35.34 197 GLY A N 1
ATOM 1571 C CA . GLY A 1 197 ? 0.085 11.091 -3.650 1.00 35.34 197 GLY A CA 1
ATOM 1572 C C . GLY A 1 197 ? -0.287 9.678 -4.087 1.00 35.34 197 GLY A C 1
ATOM 1573 O O . GLY A 1 197 ? -1.340 9.483 -4.678 1.00 35.34 197 GLY A O 1
ATOM 1574 N N . ALA A 1 198 ? 0.587 8.725 -3.758 1.00 37.34 198 ALA A N 1
ATOM 1575 C CA . ALA A 1 198 ? 0.543 7.342 -4.221 1.00 37.34 198 ALA A CA 1
ATOM 1576 C C . ALA A 1 198 ? 0.774 7.217 -5.731 1.00 37.34 198 ALA A C 1
ATOM 1578 O O . ALA A 1 198 ? 0.361 8.048 -6.529 1.00 37.34 198 ALA A O 1
ATOM 1579 N N . PHE A 1 199 ? 1.469 6.155 -6.118 1.00 39.69 199 PHE A N 1
ATOM 1580 C CA . PHE A 1 199 ? 1.604 5.732 -7.501 1.00 39.69 199 PHE A CA 1
ATOM 1581 C C . PHE A 1 199 ? 0.214 5.355 -8.050 1.00 39.69 199 PHE A C 1
ATOM 1583 O O . PHE A 1 199 ? -0.133 4.184 -8.144 1.00 39.69 199 PHE A O 1
ATOM 1590 N N . THR A 1 200 ? -0.603 6.355 -8.363 1.00 31.53 200 THR A N 1
ATOM 1591 C CA . THR A 1 200 ? -1.995 6.241 -8.824 1.00 31.53 200 THR A CA 1
ATOM 1592 C C . THR A 1 200 ? -2.072 5.502 -10.162 1.00 31.53 200 THR A C 1
ATOM 1594 O O . THR A 1 200 ? -3.071 4.876 -10.479 1.00 31.53 200 THR A O 1
ATOM 1597 N N . TYR A 1 201 ? -0.960 5.458 -10.896 1.00 35.12 201 TYR A N 1
ATOM 1598 C CA . TYR A 1 201 ? -0.793 4.688 -12.129 1.00 35.12 201 TYR A CA 1
ATOM 1599 C C . TYR A 1 201 ? -0.482 3.192 -11.899 1.00 35.12 201 TYR A C 1
ATOM 1601 O O . TYR A 1 201 ? -0.284 2.459 -12.863 1.00 35.12 201 TYR A O 1
ATOM 1609 N N . MET A 1 202 ? -0.431 2.720 -10.642 1.00 37.19 202 MET A N 1
ATOM 1610 C CA . MET A 1 202 ? -0.349 1.288 -10.299 1.00 37.19 202 MET A CA 1
ATOM 1611 C C . MET A 1 202 ? -1.719 0.593 -10.243 1.00 37.19 202 MET A C 1
ATOM 1613 O O . MET A 1 202 ? -1.791 -0.573 -9.852 1.00 37.19 202 MET A O 1
ATOM 1617 N N . GLU A 1 203 ? -2.795 1.238 -10.704 1.00 34.25 203 GLU A N 1
ATOM 1618 C CA . GLU A 1 203 ? -4.044 0.558 -11.081 1.00 34.25 203 GLU A CA 1
ATOM 1619 C C . GLU A 1 203 ? -3.886 -0.210 -12.405 1.00 34.25 203 GLU A C 1
ATOM 1621 O O . GLU A 1 203 ? -4.716 -0.146 -13.306 1.00 34.25 203 GLU A O 1
ATOM 1626 N N . PHE A 1 204 ? -2.801 -0.975 -12.545 1.00 37.41 204 PHE A N 1
ATOM 1627 C CA . PHE A 1 204 ? -2.831 -2.095 -13.465 1.00 37.41 204 PHE A CA 1
ATOM 1628 C C . PHE A 1 204 ? -3.660 -3.171 -12.761 1.00 37.41 204 PHE A C 1
ATOM 1630 O O . PHE A 1 204 ? -3.210 -3.688 -11.733 1.00 37.41 204 PHE A O 1
ATOM 1637 N N . PRO A 1 205 ? -4.845 -3.550 -13.275 1.00 39.28 205 PRO A N 1
ATOM 1638 C CA . PRO A 1 205 ? -5.669 -4.574 -12.644 1.00 39.28 205 PRO A CA 1
ATOM 1639 C C . PRO A 1 205 ? -4.992 -5.949 -12.668 1.00 39.28 205 PRO A C 1
ATOM 1641 O O . PRO A 1 205 ? -5.601 -6.919 -12.244 1.00 39.28 205 PRO A O 1
ATOM 1644 N N . GLY A 1 206 ? -3.752 -6.072 -13.157 1.00 46.66 206 GLY A N 1
ATOM 1645 C CA . GLY A 1 206 ? -3.050 -7.335 -13.283 1.00 46.66 206 GLY A CA 1
ATOM 1646 C C . GLY A 1 206 ? -3.613 -8.182 -14.417 1.00 46.66 206 GLY A C 1
ATOM 1647 O O . GLY A 1 206 ? -4.661 -7.905 -15.003 1.00 46.66 206 GLY A O 1
ATOM 1648 N N . TRP A 1 207 ? -2.960 -9.312 -14.656 1.00 53.66 207 TRP A N 1
ATOM 1649 C CA . TRP A 1 207 ? -3.631 -10.468 -15.245 1.00 53.66 207 TRP A CA 1
ATOM 1650 C C . TRP A 1 207 ? -4.456 -11.137 -14.143 1.00 53.66 207 TRP A C 1
ATOM 1652 O O . TRP A 1 207 ? -4.100 -12.203 -13.654 1.00 53.66 207 TRP A O 1
ATOM 1662 N N . THR A 1 208 ? -5.482 -10.433 -13.660 1.00 47.44 208 THR A N 1
ATOM 1663 C CA . THR A 1 208 ? -6.384 -10.883 -12.581 1.00 47.44 208 THR A CA 1
ATOM 1664 C C . THR A 1 208 ? -7.320 -11.984 -13.026 1.00 47.44 208 THR A C 1
ATOM 1666 O O . THR A 1 208 ? -7.859 -12.710 -12.197 1.00 47.44 208 THR A O 1
ATOM 1669 N N . SER A 1 209 ? -7.512 -12.117 -14.332 1.00 62.81 209 SER A N 1
ATOM 1670 C CA . SER A 1 209 ? -8.326 -13.161 -14.914 1.00 62.81 209 SER A CA 1
ATOM 1671 C C . SER A 1 209 ? -7.779 -13.566 -16.272 1.00 62.81 209 SER A C 1
ATOM 1673 O O . SER A 1 209 ? -7.058 -12.819 -16.943 1.00 62.81 209 SER A O 1
ATOM 1675 N N . ARG A 1 210 ? -8.204 -14.744 -16.711 1.00 76.25 210 ARG A N 1
ATOM 1676 C CA . ARG A 1 210 ? -8.022 -15.203 -18.082 1.00 76.25 210 ARG A CA 1
ATOM 1677 C C . ARG A 1 210 ? -8.576 -14.201 -19.108 1.00 76.25 210 ARG A C 1
ATOM 1679 O O . ARG A 1 210 ? -7.948 -13.979 -20.144 1.00 76.25 210 ARG A O 1
ATOM 1686 N N . GLN A 1 211 ? -9.681 -13.533 -18.769 1.00 74.00 211 GLN A N 1
ATOM 1687 C CA . GLN A 1 211 ? -10.331 -12.506 -19.586 1.00 74.00 211 GLN A CA 1
ATOM 1688 C C . GLN A 1 211 ? -9.442 -11.269 -19.799 1.00 74.00 211 GLN A C 1
ATOM 1690 O O . GLN A 1 211 ? -9.493 -10.645 -20.861 1.00 74.00 211 GLN A O 1
ATOM 1695 N N . SER A 1 212 ? -8.567 -10.939 -18.844 1.00 61.00 212 SER A N 1
ATOM 1696 C CA . SER A 1 212 ? -7.580 -9.863 -18.999 1.00 61.00 212 SER A C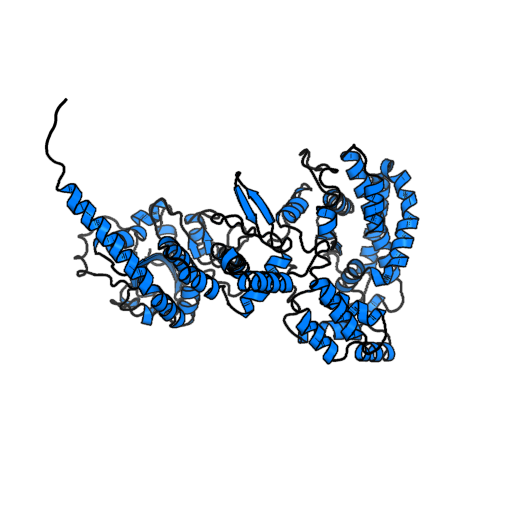A 1
ATOM 1697 C C . SER A 1 212 ? -6.589 -10.170 -20.133 1.00 61.00 212 SER A C 1
ATOM 1699 O O . SER A 1 212 ? -6.242 -9.281 -20.909 1.00 61.00 212 SER A O 1
ATOM 1701 N N . ILE A 1 213 ? -6.182 -11.439 -20.282 1.00 70.62 213 ILE A N 1
ATOM 1702 C CA . ILE A 1 213 ? -5.305 -11.894 -21.375 1.00 70.62 213 ILE A CA 1
ATOM 1703 C C . ILE A 1 213 ? -6.052 -11.880 -22.712 1.00 70.62 213 ILE A C 1
ATOM 1705 O O . ILE A 1 213 ? -5.505 -11.407 -23.708 1.00 70.62 213 ILE A O 1
ATOM 1709 N N . ASP A 1 214 ? -7.314 -12.322 -22.740 1.00 75.88 214 ASP A N 1
ATOM 1710 C CA . ASP A 1 214 ? -8.137 -12.244 -23.956 1.00 75.88 214 ASP A CA 1
ATOM 1711 C C . ASP A 1 214 ? -8.313 -10.811 -24.431 1.00 75.88 214 ASP A C 1
ATOM 1713 O O . ASP A 1 214 ? -8.196 -10.542 -25.623 1.00 75.88 214 ASP A O 1
ATOM 1717 N N . THR A 1 215 ? -8.543 -9.884 -23.505 1.00 68.25 215 THR A N 1
ATOM 1718 C CA . THR A 1 215 ? -8.694 -8.461 -23.818 1.00 68.25 215 THR A CA 1
ATOM 1719 C C . THR A 1 215 ? -7.418 -7.904 -24.446 1.00 68.25 215 THR A C 1
ATOM 1721 O O . THR A 1 215 ? -7.475 -7.197 -25.452 1.00 68.25 215 THR A O 1
ATOM 1724 N N . TYR A 1 216 ? -6.253 -8.268 -23.906 1.00 63.16 216 TYR A N 1
ATOM 1725 C CA . TYR A 1 216 ? -4.963 -7.845 -24.447 1.00 63.16 216 TYR A CA 1
ATOM 1726 C C . TYR A 1 216 ? -4.686 -8.429 -25.838 1.00 63.16 216 TYR A C 1
ATOM 1728 O O . TYR A 1 216 ? -4.351 -7.684 -26.757 1.00 63.16 216 TYR A O 1
ATOM 1736 N N . ILE A 1 217 ? -4.894 -9.732 -26.037 1.00 74.00 217 ILE A N 1
ATOM 1737 C CA . ILE A 1 217 ? -4.681 -10.382 -27.340 1.00 74.00 217 ILE A CA 1
ATOM 1738 C C . ILE A 1 217 ? -5.687 -9.876 -28.376 1.00 74.00 217 ILE A C 1
ATOM 1740 O O . ILE A 1 217 ? -5.312 -9.611 -29.513 1.00 74.00 217 ILE A O 1
ATOM 1744 N N . THR A 1 218 ? -6.941 -9.653 -27.979 1.00 71.31 218 THR A N 1
ATOM 1745 C CA . THR A 1 218 ? -7.964 -9.031 -28.834 1.00 71.31 218 THR A CA 1
ATOM 1746 C C . THR A 1 218 ? -7.560 -7.610 -29.221 1.00 71.31 218 THR A C 1
ATOM 1748 O O . THR A 1 218 ? -7.740 -7.208 -30.367 1.00 71.31 218 THR A O 1
ATOM 1751 N N . SER A 1 219 ? -6.947 -6.858 -28.302 1.00 57.22 219 SER A N 1
ATOM 1752 C CA . SER A 1 219 ? -6.383 -5.544 -28.613 1.00 57.22 219 SER A CA 1
ATOM 1753 C C . SER A 1 219 ? -5.260 -5.642 -29.646 1.00 57.22 219 SER A C 1
ATOM 1755 O O . SER A 1 219 ? -5.277 -4.877 -30.603 1.00 57.22 219 SER A O 1
ATOM 1757 N N . ILE A 1 220 ? -4.336 -6.604 -29.533 1.00 59.81 220 ILE A N 1
ATOM 1758 C CA . ILE A 1 220 ? -3.298 -6.838 -30.556 1.00 59.81 220 ILE A CA 1
ATOM 1759 C C . ILE A 1 220 ? -3.939 -7.215 -31.899 1.00 59.81 220 ILE A C 1
ATOM 1761 O O . ILE A 1 220 ? -3.617 -6.619 -32.924 1.00 59.81 220 ILE A O 1
ATOM 1765 N N . ARG A 1 221 ? -4.898 -8.148 -31.894 1.00 71.56 221 ARG A N 1
ATOM 1766 C CA . ARG A 1 221 ? -5.637 -8.605 -33.083 1.00 71.56 221 ARG A CA 1
ATOM 1767 C C . ARG A 1 221 ? -6.297 -7.443 -33.822 1.00 71.56 221 ARG A C 1
ATOM 1769 O O . ARG A 1 221 ? -6.151 -7.310 -35.034 1.00 71.56 221 ARG A O 1
ATOM 1776 N N . ASN A 1 222 ? -6.976 -6.564 -33.091 1.00 58.59 222 ASN A N 1
ATOM 1777 C CA . ASN A 1 222 ? -7.664 -5.403 -33.657 1.00 58.59 222 ASN A CA 1
ATOM 1778 C C . ASN A 1 222 ? -6.701 -4.359 -34.243 1.00 58.59 222 ASN A C 1
ATOM 1780 O O . ASN A 1 222 ? -7.121 -3.521 -35.037 1.00 58.59 222 ASN A O 1
ATOM 1784 N N . GLN A 1 223 ? -5.419 -4.408 -33.874 1.00 48.72 223 GLN A N 1
ATOM 1785 C CA . GLN A 1 223 ? -4.377 -3.525 -34.399 1.00 48.72 223 GLN A CA 1
ATOM 1786 C C . GLN A 1 223 ? -3.697 -4.078 -35.658 1.00 48.72 223 GLN A C 1
ATOM 1788 O O . GLN A 1 223 ? -2.928 -3.354 -36.289 1.00 48.72 223 GLN A O 1
ATOM 1793 N N . LEU A 1 224 ? -3.981 -5.324 -36.054 1.00 56.94 224 LEU A N 1
ATOM 1794 C CA . LEU A 1 224 ? -3.424 -5.906 -37.271 1.00 56.94 224 LEU A CA 1
ATOM 1795 C C . LEU A 1 224 ? -4.159 -5.392 -38.527 1.00 56.94 224 LEU A C 1
ATOM 1797 O O . LEU A 1 224 ? -5.396 -5.318 -38.527 1.00 56.94 224 LEU A O 1
ATOM 1801 N N . PRO A 1 225 ? -3.412 -5.049 -39.598 1.00 55.47 225 PRO A N 1
ATOM 1802 C CA . PRO A 1 225 ? -3.939 -4.332 -40.761 1.00 55.47 225 PRO A CA 1
ATOM 1803 C C . PRO A 1 225 ? -4.728 -5.213 -41.740 1.00 55.47 225 PRO A C 1
ATOM 1805 O O . PRO A 1 225 ? -5.505 -4.682 -42.529 1.00 55.47 225 PRO A O 1
ATOM 1808 N N . THR A 1 226 ? -4.548 -6.537 -41.707 1.00 72.00 226 THR A N 1
ATOM 1809 C CA . THR A 1 226 ? -5.193 -7.484 -42.632 1.00 72.00 226 THR A CA 1
ATOM 1810 C C . THR A 1 226 ? -5.881 -8.618 -41.881 1.00 72.00 226 THR A C 1
ATOM 1812 O O . THR A 1 226 ? -5.461 -8.993 -40.784 1.00 72.00 226 THR A O 1
ATOM 1815 N N . GLU A 1 227 ? -6.935 -9.188 -42.473 1.00 80.25 227 GLU A N 1
ATOM 1816 C CA . GLU A 1 227 ? -7.633 -10.324 -41.860 1.00 80.25 227 GLU A CA 1
ATOM 1817 C C . GLU A 1 227 ? -6.754 -11.579 -41.835 1.00 80.25 227 GLU A C 1
ATOM 1819 O O . GLU A 1 227 ? -6.755 -12.302 -40.844 1.00 80.25 227 GLU A O 1
ATOM 1824 N N . ASP A 1 228 ? -5.894 -11.764 -42.839 1.00 77.06 228 ASP A N 1
ATOM 1825 C CA . ASP A 1 228 ? -4.905 -12.844 -42.851 1.00 77.06 228 ASP A CA 1
ATOM 1826 C C . ASP A 1 228 ? -3.941 -12.749 -41.658 1.00 77.06 228 ASP A C 1
ATOM 1828 O O . ASP A 1 228 ? -3.674 -13.749 -40.998 1.00 77.06 228 ASP A O 1
ATOM 1832 N N . ALA A 1 229 ? -3.471 -11.545 -41.303 1.00 65.94 229 ALA A N 1
ATOM 1833 C CA . ALA A 1 229 ? -2.615 -11.356 -40.130 1.00 65.94 229 ALA A CA 1
ATOM 1834 C C . ALA A 1 229 ? -3.354 -11.673 -38.819 1.00 65.94 229 ALA A C 1
ATOM 1836 O O . ALA A 1 229 ? -2.755 -12.212 -37.887 1.00 65.94 229 ALA A O 1
ATOM 1837 N N . ARG A 1 230 ? -4.658 -11.377 -38.744 1.00 79.25 230 ARG A N 1
ATOM 1838 C CA . ARG A 1 230 ? -5.499 -11.706 -37.581 1.00 79.25 230 ARG A CA 1
ATOM 1839 C C . ARG A 1 230 ? -5.693 -13.208 -37.438 1.00 79.25 230 ARG A C 1
ATOM 1841 O O . ARG A 1 230 ? -5.509 -13.725 -36.342 1.00 79.25 230 ARG A O 1
ATOM 1848 N N . VAL A 1 231 ? -5.982 -13.900 -38.540 1.00 83.50 231 VAL A N 1
ATOM 1849 C CA . VAL A 1 231 ? -6.082 -15.366 -38.581 1.00 83.50 231 VAL A CA 1
ATOM 1850 C C . VAL A 1 231 ? -4.752 -16.011 -38.181 1.00 83.50 231 VAL A C 1
ATOM 1852 O O . VAL A 1 231 ? -4.739 -16.961 -37.398 1.00 83.50 231 VAL A O 1
ATOM 1855 N N . VAL A 1 232 ? -3.623 -15.461 -38.641 1.00 80.62 232 VAL A N 1
ATOM 1856 C CA . VAL A 1 232 ? -2.289 -15.914 -38.225 1.00 80.62 232 VAL A CA 1
ATOM 1857 C C . VAL A 1 232 ? -2.090 -15.712 -36.722 1.00 80.62 232 VAL A C 1
ATOM 1859 O O . VAL A 1 232 ? -1.718 -16.665 -36.042 1.00 80.62 232 VAL A O 1
ATOM 1862 N N . LEU A 1 233 ? -2.396 -14.537 -36.165 1.00 78.75 233 LEU A N 1
ATOM 1863 C CA . LEU A 1 233 ? -2.288 -14.297 -34.721 1.00 78.75 233 LEU A CA 1
ATOM 1864 C C . LEU A 1 233 ? -3.158 -15.264 -33.902 1.00 78.75 233 LEU A C 1
ATOM 1866 O O . LEU A 1 233 ? -2.682 -15.816 -32.910 1.00 78.75 233 LEU A O 1
ATOM 1870 N N . ASP A 1 234 ? -4.401 -15.499 -34.327 1.00 86.38 234 ASP A N 1
ATOM 1871 C CA . ASP A 1 234 ? -5.317 -16.435 -33.667 1.00 86.38 234 ASP A CA 1
ATOM 1872 C C . ASP A 1 234 ? -4.771 -17.875 -33.701 1.00 86.38 234 ASP A C 1
ATOM 1874 O O . ASP A 1 234 ? -4.886 -18.602 -32.714 1.00 86.38 234 ASP A O 1
ATOM 1878 N N . SER A 1 235 ? -4.098 -18.266 -34.790 1.00 86.38 235 SER A N 1
ATOM 1879 C CA . SER A 1 235 ? -3.433 -19.574 -34.906 1.00 86.38 235 SER A CA 1
ATOM 1880 C C . SER A 1 235 ? -2.176 -19.710 -34.032 1.00 86.38 235 SER A C 1
ATOM 1882 O O . SER A 1 235 ? -1.833 -20.811 -33.596 1.00 86.38 235 SER A O 1
ATOM 1884 N N . LEU A 1 236 ? -1.487 -18.598 -33.752 1.00 84.69 236 LEU A N 1
ATOM 1885 C CA . LEU A 1 236 ? -0.295 -18.560 -32.900 1.00 84.69 236 LEU A CA 1
ATOM 1886 C C . LEU A 1 236 ? -0.648 -18.536 -31.409 1.00 84.69 236 LEU A C 1
ATOM 1888 O O . LEU A 1 236 ? 0.092 -19.089 -30.595 1.00 84.69 236 LEU A O 1
ATOM 1892 N N . LEU A 1 237 ? -1.780 -17.919 -31.059 1.00 87.06 237 LEU A N 1
ATOM 1893 C CA . LEU A 1 237 ? -2.279 -17.761 -29.691 1.00 87.06 237 LEU A CA 1
ATOM 1894 C C . LEU A 1 237 ? -3.693 -18.358 -29.539 1.00 87.06 237 LEU A C 1
ATOM 1896 O O . LEU A 1 237 ? -4.643 -17.615 -29.240 1.00 87.06 237 LEU A O 1
ATOM 1900 N N . PRO A 1 238 ? -3.845 -19.686 -29.718 1.00 91.25 238 PRO A N 1
ATOM 1901 C CA . PRO A 1 238 ? -5.120 -20.372 -29.526 1.00 91.25 238 PRO A CA 1
ATOM 1902 C C . PRO A 1 238 ? -5.531 -20.357 -28.045 1.00 91.25 238 PRO A C 1
ATOM 1904 O O . PRO A 1 238 ? -4.720 -20.016 -27.180 1.00 91.25 238 PRO A O 1
ATOM 1907 N N . SER A 1 239 ? -6.782 -20.711 -27.728 1.00 89.12 239 SER A N 1
ATOM 1908 C CA . SER A 1 239 ? -7.315 -20.607 -26.354 1.00 89.12 239 SER A CA 1
ATOM 1909 C C . SER A 1 239 ? -6.420 -21.297 -25.323 1.00 89.12 239 SER A C 1
ATOM 1911 O O . SER A 1 239 ? -6.139 -20.721 -24.276 1.00 89.12 239 SER A O 1
ATOM 1913 N N . GLU A 1 240 ? -5.883 -22.464 -25.666 1.00 91.12 240 GLU A N 1
ATOM 1914 C CA . GLU A 1 240 ? -5.007 -23.273 -24.822 1.00 91.12 240 GLU A CA 1
ATOM 1915 C C . GLU A 1 240 ? -3.701 -22.544 -24.478 1.00 91.12 240 GLU A C 1
ATOM 1917 O O . GLU A 1 240 ? -3.214 -22.623 -23.350 1.00 91.12 240 GLU A O 1
ATOM 1922 N N . ALA A 1 241 ? -3.141 -21.784 -25.425 1.00 88.75 241 ALA A N 1
ATOM 1923 C CA . ALA A 1 241 ? -1.950 -20.972 -25.187 1.00 88.75 241 ALA A CA 1
ATOM 1924 C C . ALA A 1 241 ? -2.239 -19.859 -24.182 1.00 88.75 241 ALA A C 1
ATOM 1926 O O . ALA A 1 241 ? -1.423 -19.547 -23.317 1.00 88.75 241 ALA A O 1
ATOM 1927 N N . ARG A 1 242 ? -3.422 -19.260 -24.286 1.00 89.25 242 ARG A N 1
ATOM 1928 C CA . ARG A 1 242 ? -3.845 -18.169 -23.418 1.00 89.25 242 ARG A CA 1
ATOM 1929 C C . ARG A 1 242 ? -4.212 -18.659 -22.013 1.00 89.25 242 ARG A C 1
ATOM 1931 O O . ARG A 1 242 ? -3.911 -17.971 -21.038 1.00 89.25 242 ARG A O 1
ATOM 1938 N N . ASP A 1 243 ? -4.798 -19.851 -21.909 1.00 83.12 243 ASP A N 1
ATOM 1939 C CA . ASP A 1 243 ? -5.036 -20.538 -20.636 1.00 83.12 243 ASP A CA 1
ATOM 1940 C C . ASP A 1 243 ? -3.707 -20.836 -19.944 1.00 83.12 243 ASP A C 1
ATOM 1942 O O . ASP A 1 243 ? -3.523 -20.485 -18.781 1.00 83.12 243 ASP A O 1
ATOM 1946 N N . MET A 1 244 ? -2.730 -21.354 -20.691 1.00 82.12 244 MET A N 1
ATOM 1947 C CA . MET A 1 244 ? -1.395 -21.637 -20.172 1.00 82.12 244 MET A CA 1
ATOM 1948 C C . MET A 1 244 ? -0.619 -20.365 -19.785 1.00 82.12 244 MET A C 1
ATOM 1950 O O . MET A 1 244 ? 0.088 -20.360 -18.776 1.00 82.12 244 MET A O 1
ATOM 1954 N N . LEU A 1 245 ? -0.763 -19.267 -20.539 1.00 74.69 245 LEU A N 1
ATOM 1955 C CA . LEU A 1 245 ? -0.218 -17.952 -20.171 1.00 74.69 245 LEU A CA 1
ATOM 1956 C C . LEU A 1 245 ? -0.778 -17.486 -18.823 1.00 74.69 245 LEU A C 1
ATOM 1958 O O . LEU A 1 245 ? -0.017 -17.016 -17.978 1.00 74.69 245 LEU A O 1
ATOM 1962 N N . PHE A 1 246 ? -2.088 -17.633 -18.608 1.00 74.56 246 PHE A N 1
ATOM 1963 C CA . PHE A 1 246 ? -2.702 -17.311 -17.324 1.00 74.56 246 PHE A CA 1
ATOM 1964 C C . PHE A 1 246 ? -2.183 -18.242 -16.226 1.00 74.56 246 PHE A C 1
ATOM 1966 O O . PHE A 1 246 ? -1.607 -17.778 -15.250 1.00 74.56 246 PHE A O 1
ATOM 1973 N N . GLU A 1 247 ? -2.303 -19.552 -16.406 1.00 69.44 247 GLU A N 1
ATOM 1974 C CA . GLU A 1 247 ? -1.939 -20.546 -15.396 1.00 69.44 247 GLU A CA 1
ATOM 1975 C C . GLU A 1 247 ? -0.481 -20.411 -14.926 1.00 69.44 247 GLU A C 1
ATOM 1977 O O . GLU A 1 247 ? -0.205 -20.428 -13.726 1.00 69.44 247 GLU A O 1
ATOM 1982 N N . LYS A 1 248 ? 0.462 -20.221 -15.859 1.00 59.03 248 LYS A N 1
ATOM 1983 C CA . LYS A 1 248 ? 1.902 -20.230 -15.550 1.00 59.03 248 LYS A CA 1
ATOM 1984 C C . LYS A 1 248 ? 2.469 -18.858 -15.191 1.00 59.03 248 LYS A C 1
ATOM 1986 O O . LYS A 1 248 ? 3.474 -18.762 -14.475 1.00 59.03 248 LYS A O 1
ATOM 1991 N N . LEU A 1 249 ? 1.862 -17.780 -15.692 1.00 57.56 249 LEU A N 1
ATOM 1992 C CA . LEU A 1 249 ? 2.452 -16.439 -15.651 1.00 57.56 249 LEU A CA 1
ATOM 1993 C C . LEU A 1 249 ? 1.510 -15.349 -15.087 1.00 57.56 249 LEU A C 1
ATOM 1995 O O . LEU A 1 249 ? 1.915 -14.182 -15.051 1.00 57.56 249 LEU A O 1
ATOM 1999 N N . ALA A 1 250 ? 0.301 -15.691 -14.611 1.00 49.78 250 ALA A N 1
ATOM 2000 C CA . ALA A 1 250 ? -0.649 -14.745 -14.005 1.00 49.78 250 ALA A CA 1
ATOM 2001 C C . ALA A 1 250 ? -0.041 -13.896 -12.878 1.00 49.78 250 ALA A C 1
ATOM 2003 O O . ALA A 1 250 ? 0.891 -14.290 -12.174 1.00 49.78 250 ALA A O 1
ATOM 2004 N N . GLY A 1 251 ? -0.586 -12.686 -12.720 1.00 44.19 251 GLY A N 1
ATOM 2005 C CA . GLY A 1 251 ? -0.090 -11.691 -11.765 1.00 44.19 251 GLY A CA 1
ATOM 2006 C C . GLY A 1 251 ? 1.197 -10.972 -12.192 1.00 44.19 251 GLY A C 1
ATOM 2007 O O . GLY A 1 251 ? 1.640 -10.078 -11.476 1.00 44.19 251 GLY A O 1
ATOM 2008 N N . ARG A 1 252 ? 1.789 -11.303 -13.354 1.00 50.75 252 ARG A N 1
ATOM 2009 C CA . ARG A 1 252 ? 3.062 -10.721 -13.821 1.00 50.75 252 ARG A CA 1
ATOM 2010 C C . ARG A 1 252 ? 2.924 -10.077 -15.196 1.00 50.75 252 ARG A C 1
ATOM 2012 O O . ARG A 1 252 ? 2.689 -10.767 -16.183 1.00 50.75 252 ARG A O 1
ATOM 2019 N N . PHE A 1 253 ? 3.113 -8.760 -15.282 1.00 48.44 253 PHE A N 1
ATOM 2020 C CA . PHE A 1 253 ? 2.930 -8.024 -16.538 1.00 48.44 253 PHE A CA 1
ATOM 2021 C C . PHE A 1 253 ? 3.899 -8.481 -17.642 1.00 48.44 253 PHE A C 1
ATOM 2023 O O . PHE A 1 253 ? 3.459 -9.005 -18.664 1.00 48.44 253 PHE A O 1
ATOM 2030 N N . ARG A 1 254 ? 5.215 -8.357 -17.414 1.00 53.88 254 ARG A N 1
ATOM 2031 C CA . ARG A 1 254 ? 6.238 -8.590 -18.446 1.00 53.88 254 ARG A CA 1
ATOM 2032 C C . ARG A 1 254 ? 6.340 -10.043 -18.927 1.00 53.88 254 ARG A C 1
ATOM 2034 O O . ARG A 1 254 ? 6.385 -10.213 -20.132 1.00 53.88 254 ARG A O 1
ATOM 2041 N N . PRO A 1 255 ? 6.323 -11.089 -18.080 1.00 59.41 255 PRO A N 1
ATOM 2042 C CA . PRO A 1 255 ? 6.473 -12.466 -18.556 1.00 59.41 255 PRO A CA 1
ATOM 2043 C C . PRO A 1 255 ? 5.390 -12.921 -19.539 1.00 59.41 255 PRO A C 1
ATOM 2045 O O . PRO A 1 255 ? 5.719 -13.572 -20.525 1.00 59.41 255 PRO A O 1
ATOM 2048 N N . ILE A 1 256 ? 4.121 -12.550 -19.316 1.00 60.47 256 ILE A N 1
ATOM 2049 C CA . ILE A 1 256 ? 3.036 -12.859 -20.266 1.00 60.47 256 ILE A CA 1
ATOM 2050 C C . ILE A 1 256 ? 3.295 -12.168 -21.603 1.00 60.47 256 ILE A C 1
ATOM 2052 O O . ILE A 1 256 ? 3.213 -12.806 -22.649 1.00 60.47 256 ILE A O 1
ATOM 2056 N N . VAL A 1 257 ? 3.676 -10.890 -21.568 1.00 55.03 257 VAL A N 1
ATOM 2057 C CA . VAL A 1 257 ? 4.007 -10.124 -22.774 1.00 55.03 257 VAL A CA 1
ATOM 2058 C C . VAL A 1 257 ? 5.229 -10.719 -23.484 1.00 55.03 257 VAL A C 1
ATOM 2060 O O . VAL A 1 257 ? 5.153 -10.988 -24.672 1.00 55.03 257 VAL A O 1
ATOM 2063 N N . THR A 1 258 ? 6.312 -11.028 -22.769 1.00 58.38 258 THR A N 1
ATOM 2064 C CA . THR A 1 258 ? 7.531 -11.649 -23.314 1.00 58.38 258 THR A CA 1
ATOM 2065 C C . THR A 1 258 ? 7.247 -13.000 -23.970 1.00 58.38 258 THR A C 1
ATOM 2067 O O . THR A 1 258 ? 7.809 -13.306 -25.021 1.00 58.38 258 THR A O 1
ATOM 2070 N N . ALA A 1 259 ? 6.382 -13.820 -23.369 1.00 70.00 259 ALA A N 1
ATOM 2071 C CA . ALA A 1 259 ? 5.979 -15.090 -23.957 1.00 70.00 259 ALA A CA 1
ATOM 2072 C C . ALA A 1 259 ? 5.166 -14.867 -25.243 1.00 70.00 259 ALA A C 1
ATOM 2074 O O . ALA A 1 259 ? 5.474 -15.480 -26.259 1.00 70.00 259 ALA A O 1
ATOM 2075 N N . ILE A 1 260 ? 4.194 -13.946 -25.234 1.00 71.56 260 ILE A N 1
ATOM 2076 C CA . ILE A 1 260 ? 3.410 -13.562 -26.421 1.00 71.56 260 ILE A CA 1
ATOM 2077 C C . ILE A 1 260 ? 4.317 -13.018 -27.540 1.00 71.56 260 ILE A C 1
ATOM 2079 O O . ILE A 1 260 ? 4.182 -13.421 -28.692 1.00 71.56 260 ILE A O 1
ATOM 2083 N N . GLU A 1 261 ? 5.277 -12.155 -27.214 1.00 65.06 261 GLU A N 1
ATOM 2084 C CA . GLU A 1 261 ? 6.258 -11.609 -28.161 1.00 65.06 261 GLU A CA 1
ATOM 2085 C C . GLU A 1 261 ? 7.101 -12.721 -28.791 1.00 65.06 261 GLU A C 1
ATOM 2087 O O . GLU A 1 261 ? 7.248 -12.774 -30.010 1.00 65.06 261 GLU A O 1
ATOM 2092 N N . ALA A 1 262 ? 7.612 -13.650 -27.978 1.00 66.75 262 ALA A N 1
ATOM 2093 C CA . ALA A 1 262 ? 8.398 -14.780 -28.464 1.00 66.75 262 ALA A CA 1
ATOM 2094 C C . ALA A 1 262 ? 7.583 -15.709 -29.381 1.00 66.75 262 ALA A C 1
ATOM 2096 O O . ALA A 1 262 ? 8.131 -16.270 -30.329 1.00 66.75 262 ALA A O 1
ATOM 2097 N N . ILE A 1 263 ? 6.282 -15.850 -29.119 1.00 78.81 263 ILE A N 1
ATOM 2098 C CA . ILE A 1 263 ? 5.344 -16.616 -29.948 1.00 78.81 263 ILE A CA 1
ATOM 2099 C C . ILE A 1 263 ? 5.168 -15.965 -31.310 1.00 78.81 263 ILE A C 1
ATOM 2101 O O . ILE A 1 263 ? 5.339 -16.620 -32.338 1.00 78.81 263 ILE A O 1
ATOM 2105 N N . ILE A 1 264 ? 4.860 -14.669 -31.307 1.00 75.81 264 ILE A N 1
ATOM 2106 C CA . ILE A 1 264 ? 4.621 -13.898 -32.525 1.00 75.81 264 ILE A CA 1
ATOM 2107 C C . ILE A 1 264 ? 5.897 -13.830 -33.366 1.00 75.81 264 ILE A C 1
ATOM 2109 O O . ILE A 1 264 ? 5.852 -14.101 -34.562 1.00 75.81 264 ILE A O 1
ATOM 2113 N N . ALA A 1 265 ? 7.040 -13.532 -32.743 1.00 64.75 265 ALA A N 1
ATOM 2114 C CA . ALA A 1 265 ? 8.326 -13.424 -33.426 1.00 64.75 265 ALA A CA 1
ATOM 2115 C C . ALA A 1 265 ? 8.779 -14.748 -34.056 1.00 64.75 265 ALA A C 1
ATOM 2117 O O . ALA A 1 265 ? 9.449 -14.743 -35.086 1.00 64.75 265 ALA A O 1
ATOM 2118 N N . ASN A 1 266 ? 8.428 -15.884 -33.447 1.00 83.06 266 ASN A N 1
ATOM 2119 C CA . ASN A 1 266 ? 8.730 -17.190 -34.019 1.00 83.06 266 ASN A CA 1
ATOM 2120 C C . ASN A 1 266 ? 7.805 -17.549 -35.194 1.00 83.06 266 ASN A C 1
ATOM 2122 O O . ASN A 1 266 ? 8.246 -18.214 -36.128 1.00 83.06 266 ASN A O 1
ATOM 2126 N N . GLY A 1 267 ? 6.535 -17.140 -35.144 1.00 74.88 267 GLY A N 1
ATOM 2127 C CA 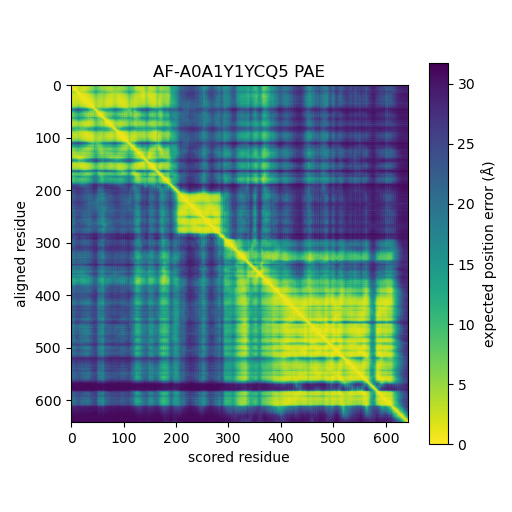. GLY A 1 267 ? 5.590 -17.297 -36.252 1.00 74.88 267 GLY A CA 1
ATOM 2128 C C . GLY A 1 267 ? 5.136 -18.733 -36.542 1.00 74.88 267 GLY A C 1
ATOM 2129 O O . GLY A 1 267 ? 4.421 -18.943 -37.520 1.00 74.88 267 GLY A O 1
ATOM 2130 N N . THR A 1 268 ? 5.501 -19.720 -35.712 1.00 86.19 268 THR A N 1
ATOM 2131 C CA . THR A 1 268 ? 5.097 -21.126 -35.893 1.00 86.19 268 THR A CA 1
ATOM 2132 C C . THR A 1 268 ? 3.937 -21.506 -34.960 1.00 86.19 268 THR A C 1
ATOM 2134 O O . THR A 1 268 ? 4.097 -21.443 -33.734 1.00 86.19 268 THR A O 1
ATOM 2137 N N . PRO A 1 269 ? 2.786 -21.967 -35.492 1.00 82.94 269 PRO A N 1
ATOM 2138 C CA . PRO A 1 269 ? 1.703 -22.520 -34.679 1.00 82.94 269 PRO A CA 1
ATOM 2139 C C . PRO A 1 269 ? 2.205 -23.674 -33.799 1.00 82.94 269 PRO A C 1
ATOM 2141 O O . PRO A 1 269 ? 2.853 -24.601 -34.277 1.00 82.94 269 PRO A O 1
ATOM 2144 N N . GLY A 1 270 ? 1.939 -23.605 -32.493 1.00 81.00 270 GLY A N 1
ATOM 2145 C CA . GLY A 1 270 ? 2.404 -24.597 -31.511 1.00 81.00 270 GLY A CA 1
ATOM 2146 C C . GLY A 1 270 ? 3.706 -24.247 -30.779 1.00 81.00 270 GLY A C 1
ATOM 2147 O O . GLY A 1 270 ? 3.962 -24.812 -29.715 1.00 81.00 270 GLY A O 1
ATOM 2148 N N . PHE A 1 271 ? 4.491 -23.265 -31.248 1.00 87.62 271 PHE A N 1
ATOM 2149 C CA . PHE A 1 271 ? 5.686 -22.793 -30.523 1.00 87.62 271 PHE A CA 1
ATOM 2150 C C . PHE A 1 271 ? 5.343 -22.116 -29.186 1.00 87.62 271 PHE A C 1
ATOM 2152 O O . PHE A 1 271 ? 6.193 -22.001 -28.303 1.00 87.62 271 PHE A O 1
ATOM 2159 N N . TRP A 1 272 ? 4.083 -21.723 -28.994 1.00 90.19 272 TRP A N 1
ATOM 2160 C CA . TRP A 1 272 ? 3.594 -21.111 -27.762 1.00 90.19 272 TRP A CA 1
ATOM 2161 C C . TRP A 1 272 ? 3.873 -21.908 -26.509 1.00 90.19 272 TRP A C 1
ATOM 2163 O O . TRP A 1 272 ? 4.249 -21.314 -25.501 1.00 90.19 272 TRP A O 1
ATOM 2173 N N . LYS A 1 273 ? 3.814 -23.235 -26.577 1.00 90.31 273 LYS A N 1
ATOM 2174 C CA . LYS A 1 273 ? 4.117 -24.062 -25.416 1.00 90.31 273 LYS A CA 1
ATOM 2175 C C . LYS A 1 273 ? 5.580 -23.900 -25.003 1.00 90.31 273 LYS A C 1
ATOM 2177 O O . LYS A 1 273 ? 5.860 -23.569 -23.859 1.00 90.31 273 LYS A O 1
ATOM 2182 N N . VAL A 1 274 ? 6.495 -23.993 -25.968 1.00 86.12 274 VAL A N 1
ATOM 2183 C CA . VAL A 1 274 ? 7.942 -23.822 -25.756 1.00 86.12 274 VAL A CA 1
ATOM 2184 C C . VAL A 1 274 ? 8.286 -22.394 -25.335 1.00 86.12 274 VAL A C 1
ATOM 2186 O O . VAL A 1 274 ? 9.138 -22.198 -24.476 1.00 86.12 274 VAL A O 1
ATOM 2189 N N . ALA A 1 275 ? 7.637 -21.380 -25.907 1.00 79.19 275 ALA A N 1
ATOM 2190 C CA . ALA A 1 275 ? 7.860 -19.986 -25.539 1.00 79.19 275 ALA A CA 1
ATOM 2191 C C . ALA A 1 275 ? 7.426 -19.696 -24.093 1.00 79.19 275 ALA A C 1
ATOM 2193 O O . ALA A 1 275 ? 8.159 -19.033 -23.351 1.00 79.19 275 ALA A O 1
ATOM 2194 N N . ILE A 1 276 ? 6.269 -20.222 -23.678 1.00 80.94 276 ILE A N 1
ATOM 2195 C CA . ILE A 1 276 ? 5.759 -20.086 -22.310 1.00 80.94 276 ILE A CA 1
ATOM 2196 C C . ILE A 1 276 ? 6.631 -20.884 -21.345 1.00 80.94 276 ILE A C 1
ATOM 2198 O O . ILE A 1 276 ? 7.068 -20.324 -20.348 1.00 80.94 276 ILE A O 1
ATOM 2202 N N . GLU A 1 277 ? 6.961 -22.138 -21.660 1.00 77.12 277 GLU A N 1
ATOM 2203 C CA . GLU A 1 277 ? 7.826 -22.998 -20.842 1.00 77.12 277 GLU A CA 1
ATOM 2204 C C . GLU A 1 277 ? 9.253 -22.451 -20.740 1.00 77.12 277 GLU A C 1
ATOM 2206 O O . GLU A 1 277 ? 9.854 -22.516 -19.678 1.00 77.12 277 GLU A O 1
ATOM 2211 N N . LYS A 1 278 ? 9.811 -21.851 -21.798 1.00 63.25 278 LYS A N 1
ATOM 2212 C CA . LYS A 1 278 ? 11.123 -21.186 -21.752 1.00 63.25 278 LYS A CA 1
ATOM 2213 C C . LYS A 1 278 ? 11.066 -19.909 -20.925 1.00 63.25 278 LYS A C 1
ATOM 2215 O O . LYS A 1 278 ? 12.003 -19.615 -20.184 1.00 63.25 278 LYS A O 1
ATOM 2220 N N . THR A 1 279 ? 9.980 -19.148 -21.047 1.00 60.03 279 THR A N 1
ATOM 2221 C CA . THR A 1 279 ? 9.745 -17.979 -20.198 1.00 60.03 279 THR A CA 1
ATOM 2222 C C . THR A 1 279 ? 9.618 -18.418 -18.743 1.00 60.03 279 THR A C 1
ATOM 2224 O O . THR A 1 279 ? 10.297 -17.857 -17.902 1.00 60.03 279 THR A O 1
ATOM 2227 N N . GLU A 1 280 ? 8.868 -19.477 -18.448 1.00 57.25 280 GLU A N 1
ATOM 2228 C CA . GLU A 1 280 ? 8.756 -20.110 -17.130 1.00 57.25 280 GLU A CA 1
ATOM 2229 C C . GLU A 1 280 ? 10.087 -20.705 -16.636 1.00 57.25 280 GLU A C 1
ATOM 2231 O O . GLU A 1 280 ? 10.451 -20.514 -15.489 1.00 57.25 280 GLU A O 1
ATOM 2236 N N . ALA A 1 281 ? 10.894 -21.352 -17.469 1.00 48.03 281 ALA A N 1
ATOM 2237 C CA . ALA A 1 281 ? 12.175 -21.930 -17.059 1.00 48.03 281 ALA A CA 1
ATOM 2238 C C . ALA A 1 281 ? 13.191 -20.850 -16.654 1.00 48.03 281 ALA A C 1
ATOM 2240 O O . ALA A 1 281 ? 13.898 -21.000 -15.654 1.00 48.03 281 ALA A O 1
ATOM 2241 N N . ARG A 1 282 ? 13.197 -19.714 -17.368 1.00 46.28 282 ARG A N 1
ATOM 2242 C CA . ARG A 1 282 ? 13.934 -18.497 -16.973 1.00 46.28 282 ARG A CA 1
ATOM 2243 C C . ARG A 1 282 ? 13.431 -17.903 -15.657 1.00 46.28 282 ARG A C 1
ATOM 2245 O O . ARG A 1 282 ? 14.135 -17.122 -15.033 1.00 46.28 282 ARG A O 1
ATOM 2252 N N . LEU A 1 283 ? 12.226 -18.276 -15.242 1.00 44.53 283 LEU A N 1
ATOM 2253 C CA . LEU A 1 283 ? 11.620 -17.893 -13.978 1.00 44.53 283 LEU A CA 1
ATOM 2254 C C . LEU A 1 283 ? 11.893 -18.919 -12.849 1.00 44.53 283 LEU A C 1
ATOM 2256 O O . LEU A 1 283 ? 11.500 -18.641 -11.722 1.00 44.53 283 LEU A O 1
ATOM 2260 N N . VAL A 1 284 ? 12.498 -20.094 -13.104 1.00 36.78 284 VAL A N 1
ATOM 2261 C CA . VAL A 1 284 ? 12.407 -21.267 -12.192 1.00 36.78 284 VAL A CA 1
ATOM 2262 C C . VAL A 1 284 ? 13.742 -21.979 -11.857 1.00 36.78 284 VAL A C 1
ATOM 2264 O O . VAL A 1 284 ? 13.780 -22.761 -10.910 1.00 36.78 284 VAL A O 1
ATOM 2267 N N . SER A 1 285 ? 14.867 -21.762 -12.552 1.00 31.69 285 SER A N 1
ATOM 2268 C CA . SER A 1 285 ? 16.041 -22.651 -12.356 1.00 31.69 285 SER A CA 1
ATOM 2269 C C . SER A 1 285 ? 17.056 -22.224 -11.271 1.00 31.69 285 SER A C 1
ATOM 2271 O O . SER A 1 285 ? 17.504 -21.081 -11.216 1.00 31.69 285 SER A O 1
ATOM 2273 N N . TRP A 1 286 ? 17.495 -23.198 -10.461 1.00 32.97 286 TRP A N 1
ATOM 2274 C CA . TRP A 1 286 ? 18.616 -23.106 -9.505 1.00 32.97 286 TRP A CA 1
ATOM 2275 C C . TRP A 1 286 ? 19.966 -22.820 -10.189 1.00 32.97 286 TRP A C 1
ATOM 2277 O O . TRP A 1 286 ? 20.795 -22.083 -9.655 1.00 32.97 286 TRP A O 1
ATOM 2287 N N . ASP A 1 287 ? 20.154 -23.335 -11.404 1.00 34.06 287 ASP A N 1
ATOM 2288 C CA . ASP A 1 287 ? 21.402 -23.215 -12.165 1.00 34.06 287 ASP A CA 1
ATOM 2289 C C . ASP A 1 287 ? 21.671 -21.781 -12.670 1.00 34.06 287 ASP A C 1
ATOM 2291 O O . ASP A 1 287 ? 22.785 -21.476 -13.091 1.00 34.06 287 ASP A O 1
ATOM 2295 N N . HIS A 1 288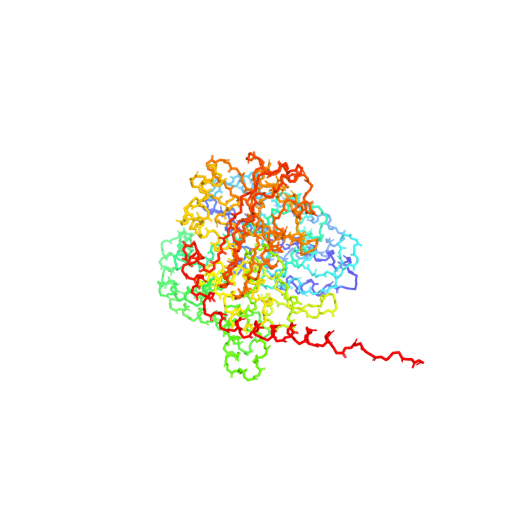 ? 20.674 -20.884 -12.600 1.00 38.38 288 HIS A N 1
ATOM 2296 C CA . HIS A 1 288 ? 20.736 -19.501 -13.104 1.00 38.38 288 HIS A CA 1
ATOM 2297 C C . HIS A 1 288 ? 20.587 -18.446 -11.989 1.00 38.38 288 HIS A C 1
ATOM 2299 O O . HIS A 1 288 ? 20.225 -17.305 -12.254 1.00 38.38 288 HIS A O 1
ATOM 2305 N N . GLN A 1 289 ? 20.934 -18.793 -10.742 1.00 37.94 289 GLN A N 1
ATOM 2306 C CA . GLN A 1 289 ? 20.874 -17.952 -9.524 1.00 37.94 289 GLN A CA 1
ATOM 2307 C C . GLN A 1 289 ? 21.520 -16.544 -9.592 1.00 37.94 289 GLN A C 1
ATOM 2309 O O . GLN A 1 289 ? 21.462 -15.796 -8.619 1.00 37.94 289 GLN A O 1
ATOM 2314 N N . ARG A 1 290 ? 22.198 -16.192 -10.693 1.00 34.97 290 ARG A N 1
ATOM 2315 C CA . ARG A 1 290 ? 22.824 -14.879 -10.925 1.00 34.97 290 ARG A CA 1
ATOM 2316 C C . ARG A 1 290 ? 22.010 -13.965 -11.851 1.00 34.97 290 ARG A C 1
ATOM 2318 O O . ARG A 1 290 ? 22.422 -12.830 -12.064 1.00 34.97 290 ARG A O 1
ATOM 2325 N N . GLU A 1 291 ? 20.874 -14.426 -12.371 1.00 37.12 291 GLU A N 1
ATOM 2326 C CA . GLU A 1 291 ? 19.949 -13.643 -13.199 1.00 37.12 291 GLU A CA 1
ATOM 2327 C C . GLU A 1 291 ? 18.617 -13.403 -12.452 1.00 37.12 291 GLU A C 1
ATOM 2329 O O . GLU A 1 291 ? 18.205 -14.255 -11.663 1.00 37.12 291 GLU A O 1
ATOM 2334 N N . PRO A 1 292 ? 17.949 -12.243 -12.638 1.00 39.16 292 PRO A N 1
ATOM 2335 C CA . PRO A 1 292 ? 16.794 -11.841 -11.829 1.00 39.16 292 PRO A CA 1
ATOM 2336 C C . PRO A 1 292 ? 15.591 -12.778 -12.030 1.00 39.16 292 PRO A C 1
ATOM 2338 O O . PRO A 1 292 ? 15.056 -12.900 -13.133 1.00 39.16 292 PRO A O 1
ATOM 2341 N N . GLY A 1 293 ? 15.194 -13.440 -10.939 1.00 39.44 293 GLY A N 1
ATOM 2342 C CA . GLY A 1 293 ? 14.188 -14.501 -10.889 1.00 39.44 293 GLY A CA 1
ATOM 2343 C C . GLY A 1 293 ? 12.774 -14.051 -10.502 1.00 39.44 293 GLY A C 1
ATOM 2344 O O . GLY A 1 293 ? 12.488 -12.886 -10.233 1.00 39.44 293 GLY A O 1
ATOM 2345 N N . ASN A 1 294 ? 11.855 -15.015 -10.518 1.00 45.78 294 ASN A N 1
ATOM 2346 C CA . ASN A 1 294 ? 10.413 -14.834 -10.392 1.00 45.78 294 ASN A CA 1
ATOM 2347 C C . ASN A 1 294 ? 9.894 -14.877 -8.960 1.00 45.78 294 ASN A C 1
ATOM 2349 O O . ASN A 1 294 ? 9.773 -15.935 -8.349 1.00 45.78 294 ASN A O 1
ATOM 2353 N N . LEU A 1 295 ? 9.371 -13.740 -8.546 1.00 43.88 295 LEU A N 1
ATOM 2354 C CA . LEU A 1 295 ? 8.733 -13.483 -7.272 1.00 43.88 295 LEU A CA 1
ATOM 2355 C C . LEU A 1 295 ? 7.798 -14.591 -6.710 1.00 43.88 295 LEU A C 1
ATOM 2357 O O . LEU A 1 295 ? 7.974 -15.034 -5.581 1.00 43.88 295 LEU A O 1
ATOM 2361 N N . ILE A 1 296 ? 6.813 -15.086 -7.472 1.00 45.25 296 ILE A N 1
ATOM 2362 C CA . ILE A 1 296 ? 5.821 -16.057 -6.944 1.00 45.25 296 ILE A CA 1
ATOM 2363 C C . ILE A 1 296 ? 6.409 -17.472 -6.865 1.00 45.25 296 ILE A C 1
ATOM 2365 O O . ILE A 1 296 ? 6.126 -18.215 -5.927 1.00 45.25 296 ILE A O 1
ATOM 2369 N N . HIS A 1 297 ? 7.225 -17.859 -7.848 1.00 46.53 297 HIS A N 1
ATOM 2370 C CA . HIS A 1 297 ? 7.894 -19.158 -7.803 1.00 46.53 297 HIS A CA 1
ATOM 2371 C C . HIS A 1 297 ? 8.954 -19.188 -6.698 1.00 46.53 297 HIS A C 1
ATOM 2373 O O . HIS A 1 297 ? 9.114 -20.210 -6.042 1.00 46.53 297 HIS A O 1
ATOM 2379 N N . GLU A 1 298 ? 9.615 -18.062 -6.437 1.00 47.69 298 GLU A N 1
ATOM 2380 C CA . GLU A 1 298 ? 10.564 -17.908 -5.339 1.00 47.69 298 GLU A CA 1
ATOM 2381 C C . GLU A 1 298 ? 9.898 -18.008 -3.957 1.00 47.69 298 GLU A C 1
ATOM 2383 O O . GLU A 1 298 ? 10.448 -18.700 -3.099 1.00 47.69 298 GLU A O 1
ATOM 2388 N N . ILE A 1 299 ? 8.685 -17.459 -3.758 1.00 49.19 299 ILE A N 1
ATOM 2389 C CA . ILE A 1 299 ? 7.879 -17.730 -2.543 1.00 49.19 299 ILE A CA 1
ATOM 2390 C C . ILE A 1 299 ? 7.662 -19.235 -2.386 1.00 49.19 299 ILE A C 1
ATOM 2392 O O . ILE A 1 299 ? 8.022 -19.814 -1.364 1.00 49.19 299 ILE A O 1
ATOM 2396 N N . ILE A 1 300 ? 7.119 -19.887 -3.419 1.00 52.56 300 ILE A N 1
ATOM 2397 C CA . ILE A 1 300 ? 6.781 -21.316 -3.373 1.00 52.56 300 ILE A CA 1
ATOM 2398 C C . ILE A 1 300 ? 8.043 -22.169 -3.158 1.00 52.56 300 ILE A C 1
ATOM 2400 O O . ILE A 1 300 ? 8.017 -23.163 -2.432 1.00 52.56 300 ILE A O 1
ATOM 2404 N N . ARG A 1 301 ? 9.172 -21.797 -3.770 1.00 50.56 301 ARG A N 1
ATOM 2405 C CA . ARG A 1 301 ? 10.468 -22.471 -3.623 1.00 50.56 301 ARG A CA 1
ATOM 2406 C C . ARG A 1 301 ? 11.014 -22.331 -2.205 1.00 50.56 301 ARG A C 1
ATOM 2408 O O . ARG A 1 301 ? 11.471 -23.330 -1.650 1.00 50.56 301 ARG A O 1
ATOM 2415 N N . LEU A 1 302 ? 10.961 -21.134 -1.622 1.00 50.22 302 LEU A N 1
ATOM 2416 C CA . LEU A 1 302 ? 11.391 -20.879 -0.245 1.00 50.22 302 LEU A CA 1
ATOM 2417 C C . LEU A 1 302 ? 10.497 -21.603 0.760 1.00 50.22 302 LEU A C 1
ATOM 2419 O O . LEU A 1 302 ? 11.026 -22.283 1.637 1.00 50.22 302 LEU A O 1
ATOM 2423 N N . GLU A 1 303 ? 9.177 -21.570 0.577 1.00 56.81 303 GLU A N 1
ATOM 2424 C CA . GLU A 1 303 ? 8.233 -22.363 1.372 1.00 56.81 303 GLU A CA 1
ATOM 2425 C C . GLU A 1 303 ? 8.548 -23.860 1.285 1.00 56.81 303 GLU A C 1
ATOM 2427 O O . GLU A 1 303 ? 8.645 -24.545 2.300 1.00 56.81 303 GLU A O 1
ATOM 2432 N N . ASN A 1 304 ? 8.757 -24.388 0.077 1.00 53.47 304 ASN A N 1
ATOM 2433 C CA . ASN A 1 304 ? 9.081 -25.800 -0.114 1.00 53.47 304 ASN A CA 1
ATOM 2434 C C . ASN A 1 304 ? 10.438 -26.170 0.495 1.00 53.47 304 ASN A C 1
ATOM 2436 O O . ASN A 1 304 ? 10.579 -27.254 1.060 1.00 53.47 304 ASN A O 1
ATOM 2440 N N . LYS A 1 305 ? 11.440 -25.288 0.405 1.00 46.56 305 LYS A N 1
ATOM 2441 C CA . LYS A 1 305 ? 12.747 -25.476 1.045 1.00 46.56 305 LYS A CA 1
ATOM 2442 C C . LYS A 1 305 ? 12.616 -25.482 2.567 1.00 46.56 305 LYS A C 1
ATOM 2444 O O . LYS A 1 305 ? 13.223 -26.339 3.202 1.00 46.56 305 LYS A O 1
ATOM 2449 N N . TYR A 1 306 ? 11.811 -24.583 3.124 1.00 51.97 306 TYR A N 1
ATOM 2450 C CA . TYR A 1 306 ? 11.525 -24.511 4.553 1.00 51.97 306 TYR A CA 1
ATOM 2451 C C . TYR A 1 306 ? 10.816 -25.786 5.031 1.00 51.97 306 TYR A C 1
ATOM 2453 O O . TYR A 1 306 ? 11.315 -26.468 5.920 1.00 51.97 306 TYR A O 1
ATOM 2461 N N . ARG A 1 307 ? 9.730 -26.198 4.357 1.00 58.62 307 ARG A N 1
ATOM 2462 C CA . ARG A 1 307 ? 8.996 -27.442 4.668 1.00 58.62 307 ARG A CA 1
ATOM 2463 C C . ARG A 1 307 ? 9.877 -28.693 4.608 1.00 58.62 307 ARG A C 1
ATOM 2465 O O . ARG A 1 307 ? 9.653 -29.627 5.366 1.00 58.62 307 ARG A O 1
ATOM 2472 N N . ARG A 1 308 ? 10.861 -28.736 3.703 1.00 57.03 308 ARG A N 1
ATOM 2473 C CA . ARG A 1 308 ? 11.786 -29.876 3.552 1.00 57.03 308 ARG A CA 1
ATOM 2474 C C . ARG A 1 308 ? 12.911 -29.910 4.590 1.00 57.03 308 ARG A C 1
ATOM 2476 O O . ARG A 1 308 ? 13.537 -30.952 4.714 1.00 57.03 308 ARG A O 1
ATOM 2483 N N . ASN A 1 309 ? 13.177 -28.806 5.290 1.00 50.09 309 ASN A N 1
ATOM 2484 C CA . ASN A 1 309 ? 14.279 -28.668 6.252 1.00 50.09 309 ASN A CA 1
ATOM 2485 C C . ASN A 1 309 ? 13.778 -28.012 7.554 1.00 50.09 309 ASN A C 1
ATOM 2487 O O . ASN A 1 309 ? 14.364 -27.049 8.054 1.00 50.09 309 ASN A O 1
ATOM 2491 N N . LEU A 1 310 ? 12.632 -28.486 8.054 1.00 54.69 310 LEU A N 1
ATOM 2492 C CA . LEU A 1 310 ? 11.952 -27.952 9.240 1.00 54.69 310 LEU A CA 1
ATOM 2493 C C . LEU A 1 310 ? 12.858 -27.929 10.479 1.00 54.69 310 LEU A C 1
ATOM 2495 O O . LEU A 1 310 ? 12.814 -26.986 11.254 1.00 54.69 310 LEU A O 1
ATOM 2499 N N . ASP A 1 311 ? 13.713 -28.932 10.627 1.00 57.56 311 ASP A N 1
ATOM 2500 C CA . ASP A 1 311 ? 14.714 -29.082 11.682 1.00 57.56 311 ASP A CA 1
ATOM 2501 C C . ASP A 1 311 ? 15.764 -27.958 11.701 1.00 57.56 311 ASP A C 1
ATOM 2503 O O . ASP A 1 311 ? 16.181 -27.517 12.771 1.00 57.56 311 ASP A O 1
ATOM 2507 N N . VAL A 1 312 ? 16.154 -27.446 10.530 1.00 53.75 312 VAL A N 1
ATOM 2508 C CA . VAL A 1 312 ? 17.125 -26.343 10.399 1.00 53.75 312 VAL A CA 1
ATOM 2509 C C . VAL A 1 312 ? 16.464 -24.981 10.614 1.00 53.75 312 VAL A C 1
ATOM 2511 O O . VAL A 1 312 ? 17.094 -24.057 11.131 1.00 53.75 312 VAL A O 1
ATOM 2514 N N . PHE A 1 313 ? 15.199 -24.839 10.212 1.00 47.28 313 PHE A N 1
ATOM 2515 C CA . PHE A 1 313 ? 14.518 -23.545 10.156 1.00 47.28 313 PHE A CA 1
ATOM 2516 C C . PHE A 1 313 ? 13.432 -23.336 11.216 1.00 47.28 313 PHE A C 1
ATOM 2518 O O . PHE A 1 313 ? 12.839 -22.264 11.235 1.00 47.28 313 PHE A O 1
ATOM 2525 N N . GLN A 1 314 ? 13.230 -24.283 12.140 1.00 55.34 314 GLN A N 1
ATOM 2526 C CA . GLN A 1 314 ? 12.188 -24.264 13.185 1.00 55.34 314 GLN A CA 1
ATOM 2527 C C . GLN A 1 314 ? 12.100 -22.980 14.034 1.00 55.34 314 GLN A C 1
ATOM 2529 O O . GLN A 1 314 ? 11.097 -22.756 14.704 1.00 55.34 314 GLN A O 1
ATOM 2534 N N . HIS A 1 315 ? 13.153 -22.157 14.055 1.00 53.25 315 HIS A N 1
ATOM 2535 C CA . HIS A 1 315 ? 13.223 -20.913 14.830 1.00 53.25 315 HIS A CA 1
ATOM 2536 C C . HIS A 1 315 ? 13.018 -19.637 13.995 1.00 53.25 315 HIS A C 1
ATOM 2538 O O . HIS A 1 315 ? 12.989 -18.549 14.565 1.00 53.25 315 HIS A O 1
ATOM 2544 N N . LEU A 1 316 ? 12.908 -19.744 12.668 1.00 49.84 316 LEU A N 1
ATOM 2545 C CA . LEU A 1 316 ? 12.682 -18.616 11.756 1.00 49.84 316 LEU A CA 1
ATOM 2546 C C . LEU A 1 316 ? 11.230 -18.620 11.278 1.00 49.84 316 LEU A C 1
ATOM 2548 O O . LEU A 1 316 ? 10.679 -19.696 11.066 1.00 49.84 316 LEU A O 1
ATOM 2552 N N . ARG A 1 317 ? 10.620 -17.451 11.055 1.00 56.47 317 ARG A N 1
ATOM 2553 C CA . ARG A 1 317 ? 9.299 -17.383 10.411 1.00 56.47 317 ARG A CA 1
ATOM 2554 C C . ARG A 1 317 ? 9.411 -17.774 8.940 1.00 56.47 317 ARG A C 1
ATOM 2556 O O . ARG A 1 317 ? 10.474 -17.655 8.322 1.00 56.47 317 ARG A O 1
ATOM 2563 N N . THR A 1 318 ? 8.317 -18.259 8.366 1.00 57.41 318 THR A N 1
ATOM 2564 C CA . THR A 1 318 ? 8.244 -18.478 6.919 1.00 57.41 318 THR A CA 1
ATOM 2565 C C . THR A 1 318 ? 8.151 -17.141 6.180 1.00 57.41 318 THR A C 1
ATOM 2567 O O . THR A 1 318 ? 7.685 -16.137 6.715 1.00 57.41 318 THR A O 1
ATOM 2570 N N . VAL A 1 319 ? 8.556 -17.120 4.906 1.00 55.38 319 VAL A N 1
ATOM 2571 C CA . VAL A 1 319 ? 8.411 -15.930 4.048 1.00 55.38 319 VAL A CA 1
ATOM 2572 C C . VAL A 1 319 ? 6.941 -15.517 3.913 1.00 55.38 319 VAL A C 1
ATOM 2574 O O . VAL A 1 319 ? 6.657 -14.328 3.844 1.00 55.38 319 VAL A O 1
ATOM 2577 N N . GLU A 1 320 ? 6.010 -16.474 3.918 1.00 59.66 320 GLU A N 1
ATOM 2578 C CA . GLU A 1 320 ? 4.565 -16.213 3.902 1.00 59.66 320 GLU A CA 1
ATOM 2579 C C . GLU A 1 320 ? 4.108 -15.480 5.174 1.00 59.66 320 GLU A C 1
ATOM 2581 O O . GLU A 1 320 ? 3.400 -14.481 5.079 1.00 59.66 320 GLU A O 1
ATOM 2586 N N . GLU A 1 321 ? 4.581 -15.902 6.350 1.00 64.56 321 GLU A N 1
ATOM 2587 C CA . GLU A 1 321 ? 4.294 -15.242 7.632 1.00 64.56 321 GLU A CA 1
ATOM 2588 C C . GLU A 1 321 ? 4.908 -13.838 7.702 1.00 64.56 321 GLU A C 1
ATOM 2590 O O . GLU A 1 321 ? 4.227 -12.880 8.073 1.00 64.56 321 GLU A O 1
ATOM 2595 N N . GLY A 1 322 ? 6.177 -13.693 7.306 1.00 64.56 322 GLY A N 1
ATOM 2596 C CA . GLY A 1 322 ? 6.856 -12.398 7.252 1.00 64.56 322 GLY A CA 1
ATOM 2597 C C . GLY A 1 322 ? 6.165 -11.428 6.289 1.00 64.56 322 GLY A C 1
ATOM 2598 O O . GLY A 1 322 ? 5.833 -10.304 6.669 1.00 64.56 322 GLY A O 1
ATOM 2599 N N . LEU A 1 323 ? 5.875 -11.869 5.057 1.00 63.91 323 LEU A N 1
ATOM 2600 C CA . LEU A 1 323 ? 5.146 -11.077 4.060 1.00 63.91 323 LEU A CA 1
ATOM 2601 C C . LEU A 1 323 ? 3.734 -10.741 4.526 1.00 63.91 323 LEU A C 1
ATOM 2603 O O . LEU A 1 323 ? 3.303 -9.603 4.371 1.00 63.91 323 LEU A O 1
ATOM 2607 N N . GLY A 1 324 ? 3.017 -11.705 5.092 1.00 69.00 324 GLY A N 1
ATOM 2608 C CA . GLY A 1 324 ? 1.658 -11.507 5.560 1.00 69.00 324 GLY A CA 1
ATOM 2609 C C . GLY A 1 324 ? 1.581 -10.443 6.657 1.00 69.00 324 GLY A C 1
ATOM 2610 O O . GLY A 1 324 ? 0.755 -9.537 6.563 1.00 69.00 324 GLY A O 1
ATOM 2611 N N . LEU A 1 325 ? 2.455 -10.504 7.667 1.00 67.00 325 LEU A N 1
ATOM 2612 C CA . LEU A 1 325 ? 2.490 -9.516 8.753 1.00 67.00 325 LEU A CA 1
ATOM 2613 C C . LEU A 1 325 ? 2.795 -8.107 8.239 1.00 67.00 325 LEU A C 1
ATOM 2615 O O . LEU A 1 325 ? 2.190 -7.127 8.675 1.00 67.00 325 LEU A O 1
ATOM 2619 N N . LEU A 1 326 ? 3.701 -8.002 7.272 1.00 68.75 326 LEU A N 1
ATOM 2620 C CA . LEU A 1 326 ? 4.068 -6.730 6.662 1.00 68.75 326 LEU A CA 1
ATOM 2621 C C . LEU A 1 326 ? 2.939 -6.191 5.769 1.00 68.75 326 LEU A C 1
ATOM 2623 O O . LEU A 1 326 ? 2.609 -5.006 5.827 1.00 68.75 326 LEU A O 1
ATOM 2627 N N . LEU A 1 327 ? 2.285 -7.048 4.982 1.00 71.06 327 LEU A N 1
ATOM 2628 C CA . LEU A 1 327 ? 1.114 -6.672 4.187 1.00 71.06 327 LEU A CA 1
ATOM 2629 C C . LEU A 1 327 ? -0.067 -6.261 5.073 1.00 71.06 327 LEU A C 1
ATOM 2631 O O . LEU A 1 327 ? -0.761 -5.305 4.733 1.00 71.06 327 LEU A O 1
ATOM 2635 N N . PHE A 1 328 ? -0.246 -6.904 6.228 1.00 72.00 328 PHE A N 1
ATOM 2636 C CA . PHE A 1 328 ? -1.206 -6.482 7.244 1.00 72.00 328 PHE A CA 1
ATOM 2637 C C . PHE A 1 328 ? -0.875 -5.081 7.771 1.00 72.00 328 PHE A C 1
ATOM 2639 O O . PHE A 1 328 ? -1.737 -4.207 7.751 1.00 72.00 328 PHE A O 1
ATOM 2646 N N . GLN A 1 329 ? 0.378 -4.813 8.159 1.00 69.88 329 GLN A N 1
ATOM 2647 C CA . GLN A 1 329 ? 0.800 -3.471 8.586 1.00 69.88 329 GLN A CA 1
ATOM 2648 C C . GLN A 1 329 ? 0.562 -2.415 7.499 1.00 69.88 329 GLN A C 1
ATOM 2650 O O . GLN A 1 329 ? 0.101 -1.313 7.796 1.00 69.88 329 GLN A O 1
ATOM 2655 N N . ARG A 1 330 ? 0.817 -2.750 6.228 1.00 69.94 330 ARG A N 1
ATOM 2656 C CA . ARG A 1 330 ? 0.519 -1.865 5.095 1.00 69.94 330 ARG A CA 1
ATOM 2657 C C . ARG A 1 330 ? -0.980 -1.634 4.910 1.00 69.94 330 ARG A C 1
ATOM 2659 O O . ARG A 1 330 ? -1.376 -0.495 4.689 1.00 69.94 330 ARG A O 1
ATOM 2666 N N . TYR A 1 331 ? -1.794 -2.684 4.984 1.00 70.81 331 TYR A N 1
ATOM 2667 C CA . TYR A 1 331 ? -3.254 -2.610 4.861 1.00 70.81 331 TYR A CA 1
ATOM 2668 C C . TYR A 1 331 ? -3.906 -1.854 6.026 1.00 70.81 331 TYR A C 1
ATOM 2670 O O . TYR A 1 331 ? -4.932 -1.193 5.879 1.00 70.81 331 TYR A O 1
ATOM 2678 N N . MET A 1 332 ? -3.305 -1.917 7.208 1.00 72.00 332 MET A N 1
ATOM 2679 C CA . MET A 1 332 ? -3.816 -1.190 8.356 1.00 72.00 332 MET A CA 1
ATOM 2680 C C . MET A 1 332 ? -3.345 0.257 8.348 1.00 72.00 332 MET A C 1
ATOM 2682 O O . MET A 1 332 ? -4.182 1.151 8.366 1.00 72.00 332 MET A O 1
ATOM 2686 N N . PHE A 1 333 ? -2.043 0.510 8.235 1.00 71.69 333 PHE A N 1
ATOM 2687 C CA . PHE A 1 333 ? -1.457 1.831 8.493 1.00 71.69 333 PHE A CA 1
ATOM 2688 C C . PHE A 1 333 ? -0.948 2.553 7.248 1.00 71.69 333 PHE A C 1
ATOM 2690 O O . PHE A 1 333 ? -0.335 3.608 7.346 1.00 71.69 333 PHE A O 1
ATOM 2697 N N . GLY A 1 334 ? -1.162 2.002 6.051 1.00 62.28 334 GLY A N 1
ATOM 2698 C CA . GLY A 1 334 ? -0.682 2.624 4.815 1.00 62.28 334 GLY A CA 1
ATOM 2699 C C . GLY A 1 334 ? 0.847 2.712 4.741 1.00 62.28 334 GLY A C 1
ATOM 2700 O O . GLY A 1 334 ? 1.379 3.519 3.969 1.00 62.28 334 GLY A O 1
ATOM 2701 N N . ALA A 1 335 ? 1.555 1.899 5.540 1.00 61.34 335 ALA A N 1
ATOM 2702 C CA . ALA A 1 335 ? 3.006 1.905 5.639 1.00 61.34 335 ALA A CA 1
ATOM 2703 C C . ALA A 1 335 ? 3.637 1.719 4.252 1.00 61.34 335 ALA A C 1
ATOM 2705 O O . ALA A 1 335 ? 3.359 0.761 3.527 1.00 61.34 335 ALA A O 1
ATOM 2706 N N . ARG A 1 336 ? 4.471 2.688 3.862 1.00 53.31 336 ARG A N 1
ATOM 2707 C CA . ARG A 1 336 ? 5.141 2.700 2.551 1.00 53.31 336 ARG A CA 1
ATOM 2708 C C . ARG A 1 336 ? 6.450 1.925 2.572 1.00 53.31 336 ARG A C 1
ATOM 2710 O O . ARG A 1 336 ? 6.839 1.388 1.547 1.00 53.31 336 ARG A O 1
ATOM 2717 N N . THR A 1 337 ? 7.095 1.855 3.728 1.00 52.91 337 THR A N 1
ATOM 2718 C CA . THR A 1 337 ? 8.287 1.044 3.957 1.00 52.91 337 THR A CA 1
ATOM 2719 C C . THR A 1 337 ? 7.949 0.051 5.049 1.00 52.91 337 THR A C 1
ATOM 2721 O O . THR A 1 337 ? 7.480 0.457 6.111 1.00 52.91 337 THR A O 1
ATOM 2724 N N . LEU A 1 338 ? 8.160 -1.232 4.783 1.00 60.09 338 LEU A N 1
ATOM 2725 C CA . LEU A 1 338 ? 7.841 -2.299 5.719 1.00 60.09 338 LEU A CA 1
ATOM 2726 C C . LEU A 1 338 ? 9.149 -2.828 6.298 1.00 60.09 338 LEU A C 1
ATOM 2728 O O . LEU A 1 338 ? 9.950 -3.433 5.586 1.00 60.09 338 LEU A O 1
ATOM 2732 N N . VAL A 1 339 ? 9.384 -2.532 7.575 1.00 55.72 339 VAL A N 1
ATOM 2733 C CA . VAL A 1 339 ? 10.577 -2.949 8.317 1.00 55.72 339 VAL A CA 1
ATOM 2734 C C . VAL A 1 339 ? 10.133 -3.901 9.417 1.00 55.72 339 VAL A C 1
ATOM 2736 O O . VAL A 1 339 ? 9.298 -3.544 10.244 1.00 55.72 339 VAL A O 1
ATOM 2739 N N . LEU A 1 340 ? 10.703 -5.104 9.448 1.00 57.25 340 LEU A N 1
ATOM 2740 C CA . LEU A 1 340 ? 10.536 -6.005 10.588 1.00 57.25 340 LEU A CA 1
ATOM 2741 C C . LEU A 1 340 ? 11.468 -5.537 11.710 1.00 57.25 340 LEU A C 1
ATOM 2743 O O . LEU A 1 340 ? 12.670 -5.790 11.661 1.00 57.25 340 LEU A O 1
ATOM 2747 N N . GLU A 1 341 ? 10.926 -4.795 12.678 1.00 51.66 341 GLU A N 1
ATOM 2748 C CA . GLU A 1 341 ? 11.712 -4.193 13.768 1.00 51.66 341 GLU A CA 1
ATOM 2749 C C . GLU A 1 341 ? 12.163 -5.208 14.831 1.00 51.66 341 GLU A C 1
ATOM 2751 O O . GLU A 1 341 ? 13.245 -5.052 15.390 1.00 51.66 341 GLU A O 1
ATOM 2756 N N . ASP A 1 342 ? 11.381 -6.274 15.045 1.00 48.00 342 ASP A N 1
ATOM 2757 C CA . ASP A 1 342 ? 11.514 -7.182 16.198 1.00 48.00 342 ASP A CA 1
ATOM 2758 C C . ASP A 1 342 ? 11.995 -8.607 15.852 1.00 48.00 342 ASP A C 1
ATOM 2760 O O . ASP A 1 342 ? 11.900 -9.520 16.676 1.00 48.00 342 ASP A O 1
ATOM 2764 N N . ALA A 1 343 ? 12.492 -8.845 14.636 1.00 44.62 343 ALA A N 1
ATOM 2765 C CA . ALA A 1 343 ? 12.959 -10.166 14.212 1.00 44.62 343 ALA A CA 1
ATOM 2766 C C . ALA A 1 343 ? 14.474 -10.178 13.976 1.00 44.62 343 ALA A C 1
ATOM 2768 O O . ALA A 1 343 ? 15.045 -9.216 13.461 1.00 44.62 343 ALA A O 1
ATOM 2769 N N . VAL A 1 344 ? 15.121 -11.305 14.299 1.00 48.59 344 VAL A N 1
ATOM 2770 C CA . VAL A 1 344 ? 16.404 -11.671 13.676 1.00 48.59 344 VAL A CA 1
ATOM 2771 C C . VAL A 1 344 ? 16.232 -11.449 12.169 1.00 48.59 344 VAL A C 1
ATOM 2773 O O . VAL A 1 344 ? 15.240 -11.950 11.644 1.00 48.59 344 VAL A O 1
ATOM 2776 N N . PRO A 1 345 ? 17.111 -10.696 11.478 1.00 47.28 345 PRO A N 1
ATOM 2777 C CA . PRO A 1 345 ? 16.932 -10.392 10.063 1.00 47.28 345 PRO A CA 1
ATOM 2778 C C . PRO A 1 345 ? 16.674 -11.679 9.282 1.00 47.28 345 PRO A C 1
ATOM 2780 O O . PRO A 1 345 ? 17.515 -12.577 9.216 1.00 47.28 345 PRO A O 1
ATOM 2783 N N . GLU A 1 346 ? 15.467 -11.776 8.741 1.00 50.81 346 GLU A N 1
ATOM 2784 C CA . GLU A 1 346 ? 14.993 -12.953 8.039 1.00 50.81 346 GLU A CA 1
ATOM 2785 C C . GLU A 1 346 ? 15.513 -12.916 6.606 1.00 50.81 346 GLU A C 1
ATOM 2787 O O . GLU A 1 346 ? 15.506 -11.869 5.945 1.00 50.81 346 GLU A O 1
ATOM 2792 N N . MET A 1 347 ? 15.970 -14.069 6.116 1.00 43.88 347 MET A N 1
ATOM 2793 C CA . MET A 1 347 ? 16.365 -14.201 4.720 1.00 43.88 347 MET A CA 1
ATOM 2794 C C . MET A 1 347 ? 15.135 -14.013 3.834 1.00 43.88 347 MET A C 1
ATOM 2796 O O . MET A 1 347 ? 14.279 -14.890 3.740 1.00 43.88 347 MET A O 1
ATOM 2800 N N . VAL A 1 348 ? 15.086 -12.873 3.158 1.00 46.78 348 VAL A N 1
ATOM 2801 C CA . VAL A 1 348 ? 14.119 -12.574 2.105 1.00 46.78 348 VAL A CA 1
ATOM 2802 C C . VAL A 1 348 ? 14.806 -12.635 0.752 1.00 46.78 348 VAL A C 1
ATOM 2804 O O . VAL A 1 348 ? 16.006 -12.383 0.629 1.00 46.78 348 VAL A O 1
ATOM 2807 N N . GLU A 1 349 ? 14.047 -12.998 -0.273 1.00 47.06 349 GLU A N 1
ATOM 2808 C CA . GLU A 1 349 ? 14.549 -12.948 -1.640 1.00 47.06 349 GLU A CA 1
ATOM 2809 C C . GLU A 1 349 ? 14.677 -11.481 -2.086 1.00 47.06 349 GLU A C 1
ATOM 2811 O O . GLU A 1 349 ? 13.872 -10.626 -1.703 1.00 47.06 349 GLU A O 1
ATOM 2816 N N . ARG A 1 350 ? 15.724 -11.197 -2.869 1.00 43.28 350 ARG A N 1
ATOM 2817 C CA . ARG A 1 350 ? 16.178 -9.846 -3.223 1.00 43.28 350 ARG A CA 1
ATOM 2818 C C . ARG A 1 350 ? 15.099 -9.002 -3.911 1.00 43.28 350 ARG A C 1
ATOM 2820 O O . ARG A 1 350 ? 15.146 -7.779 -3.804 1.00 43.28 350 ARG A O 1
ATOM 2827 N N . ALA A 1 351 ? 14.149 -9.620 -4.614 1.00 45.75 351 ALA A N 1
ATOM 2828 C CA . ALA A 1 351 ? 13.048 -8.926 -5.273 1.00 45.75 351 ALA A CA 1
ATOM 2829 C C . ALA A 1 351 ? 11.897 -8.560 -4.321 1.00 45.75 351 ALA A C 1
ATOM 2831 O O . ALA A 1 351 ? 11.144 -7.641 -4.632 1.00 45.75 351 ALA A O 1
ATOM 2832 N N . PHE A 1 352 ? 11.751 -9.227 -3.170 1.00 48.19 352 PHE A N 1
ATOM 2833 C CA . PHE A 1 352 ? 10.776 -8.843 -2.138 1.00 48.19 352 PHE A CA 1
ATOM 2834 C C . PHE A 1 352 ? 11.331 -7.809 -1.181 1.00 48.19 352 PHE A C 1
ATOM 2836 O O . PHE A 1 352 ? 10.625 -6.892 -0.757 1.00 48.19 352 PHE A O 1
ATOM 2843 N N . GLY A 1 353 ? 12.591 -7.987 -0.816 1.00 51.50 353 GLY A N 1
ATOM 2844 C CA . GLY A 1 353 ? 13.222 -7.164 0.178 1.00 51.50 353 GLY A CA 1
ATOM 2845 C C . GLY A 1 353 ? 14.695 -7.443 0.317 1.00 51.50 353 GLY A C 1
ATOM 2846 O O . GLY A 1 353 ? 15.301 -8.241 -0.393 1.00 51.50 353 GLY A O 1
ATOM 2847 N N . ARG A 1 354 ? 15.290 -6.733 1.257 1.00 54.94 354 ARG A N 1
ATOM 2848 C CA . ARG A 1 354 ? 16.727 -6.700 1.459 1.00 54.94 354 ARG A CA 1
ATOM 2849 C C . ARG A 1 354 ? 17.035 -6.533 2.928 1.00 54.94 354 ARG A C 1
ATOM 2851 O O . ARG A 1 354 ? 16.274 -5.919 3.672 1.00 54.94 354 ARG A O 1
ATOM 2858 N N . ILE A 1 355 ? 18.177 -7.070 3.333 1.00 52.94 355 ILE A N 1
ATOM 2859 C CA . ILE A 1 355 ? 18.708 -6.833 4.668 1.00 52.94 355 ILE A CA 1
ATOM 2860 C C . ILE A 1 355 ? 19.455 -5.502 4.626 1.00 52.94 355 ILE A C 1
ATOM 2862 O O . ILE A 1 355 ? 20.391 -5.331 3.844 1.00 52.94 355 ILE A O 1
ATOM 2866 N N . MET A 1 356 ? 19.021 -4.551 5.446 1.00 50.03 356 MET A N 1
ATOM 2867 C CA . MET A 1 356 ? 19.659 -3.246 5.600 1.00 50.03 356 MET A CA 1
ATOM 2868 C C . MET A 1 356 ? 20.133 -3.061 7.034 1.00 50.03 356 MET A C 1
ATOM 2870 O O . MET A 1 356 ? 19.533 -3.588 7.966 1.00 50.03 356 MET A O 1
ATOM 2874 N N . ILE A 1 357 ? 21.195 -2.280 7.215 1.00 51.75 357 ILE A N 1
ATOM 2875 C CA . ILE A 1 357 ? 21.604 -1.822 8.541 1.00 51.75 357 ILE A CA 1
ATOM 2876 C C . ILE A 1 357 ? 20.817 -0.547 8.848 1.00 51.75 357 ILE A C 1
ATOM 2878 O O . ILE A 1 357 ? 21.039 0.483 8.213 1.00 51.75 357 ILE A O 1
ATOM 2882 N N . ILE A 1 358 ? 19.885 -0.632 9.793 1.00 51.91 358 ILE A N 1
ATOM 2883 C CA . ILE A 1 358 ? 19.058 0.479 10.272 1.00 51.91 358 ILE A CA 1
ATOM 2884 C C . ILE A 1 358 ? 19.338 0.633 11.765 1.00 51.91 358 ILE A C 1
ATOM 2886 O O . ILE A 1 358 ? 19.196 -0.325 12.526 1.00 51.91 358 ILE A O 1
ATOM 2890 N N . ASP A 1 359 ? 19.790 1.821 12.168 1.00 58.09 359 ASP A N 1
ATOM 2891 C CA . ASP A 1 359 ? 20.160 2.150 13.553 1.00 58.09 359 ASP A CA 1
ATOM 2892 C C . ASP A 1 359 ? 21.164 1.163 14.178 1.00 58.09 359 ASP A C 1
ATOM 2894 O O . ASP A 1 359 ? 21.080 0.799 15.347 1.00 58.09 359 ASP A O 1
ATOM 2898 N N . GLY A 1 360 ? 22.122 0.692 13.372 1.00 49.47 360 GLY A N 1
ATOM 2899 C CA . GLY A 1 360 ? 23.154 -0.257 13.805 1.00 49.47 360 GLY A CA 1
ATOM 2900 C C . GLY A 1 360 ? 22.697 -1.719 13.892 1.00 49.47 360 GLY A C 1
ATOM 2901 O O . GLY A 1 360 ? 23.525 -2.583 14.170 1.00 49.47 360 GLY A O 1
ATOM 2902 N N . ALA A 1 361 ? 21.428 -2.018 13.602 1.00 46.94 361 ALA A N 1
ATOM 2903 C CA . ALA A 1 361 ? 20.889 -3.374 13.562 1.00 46.94 361 ALA A CA 1
ATOM 2904 C C . ALA A 1 361 ? 20.595 -3.816 12.122 1.00 46.94 361 ALA A C 1
ATOM 2906 O O . ALA A 1 361 ? 20.095 -3.041 11.307 1.00 46.94 361 ALA A O 1
ATOM 2907 N N . ALA A 1 362 ? 20.882 -5.078 11.803 1.00 50.47 362 ALA A N 1
ATOM 2908 C CA . ALA A 1 362 ? 20.460 -5.675 10.542 1.00 50.47 362 ALA A CA 1
ATOM 2909 C C . ALA A 1 362 ? 18.957 -5.976 10.597 1.00 50.47 362 ALA A C 1
ATOM 2911 O O . ALA A 1 362 ? 18.505 -6.710 11.471 1.00 50.47 362 ALA A O 1
ATOM 2912 N N . ARG A 1 363 ? 18.196 -5.399 9.666 1.00 56.38 363 ARG A N 1
ATOM 2913 C CA . ARG A 1 363 ? 16.740 -5.533 9.572 1.00 56.38 363 ARG A CA 1
ATOM 2914 C C . ARG A 1 363 ? 16.326 -5.950 8.171 1.00 56.38 363 ARG A C 1
ATOM 2916 O O . ARG A 1 363 ? 16.937 -5.533 7.186 1.00 56.38 363 ARG A O 1
ATOM 2923 N N . THR A 1 364 ? 15.257 -6.729 8.085 1.00 55.28 364 THR A N 1
ATOM 2924 C CA . THR A 1 364 ? 14.615 -7.080 6.817 1.00 55.28 364 THR A CA 1
ATOM 2925 C C . THR A 1 364 ? 13.680 -5.954 6.392 1.00 55.28 364 THR A C 1
ATOM 2927 O O . THR A 1 364 ? 12.756 -5.594 7.123 1.00 55.28 364 THR A O 1
ATOM 2930 N N . VAL A 1 365 ? 13.937 -5.390 5.212 1.00 56.28 365 VAL A N 1
ATOM 2931 C CA . VAL A 1 365 ? 13.181 -4.282 4.622 1.00 56.28 365 VAL A CA 1
ATOM 2932 C C . VAL A 1 365 ? 12.503 -4.769 3.352 1.00 56.28 365 VAL A C 1
ATOM 2934 O O . VAL A 1 365 ? 13.189 -5.222 2.436 1.00 56.28 365 VAL A O 1
ATOM 2937 N N . LEU A 1 366 ? 11.179 -4.634 3.269 1.00 61.84 366 LEU A N 1
ATOM 2938 C CA . LEU A 1 366 ? 10.446 -4.766 2.012 1.00 61.84 366 LEU A CA 1
ATOM 2939 C C . LEU A 1 366 ? 10.085 -3.376 1.508 1.00 61.84 366 LEU A C 1
ATOM 2941 O O . LEU A 1 366 ? 9.344 -2.622 2.147 1.00 61.84 366 LEU A O 1
ATOM 2945 N N . ASP A 1 367 ? 10.634 -3.026 0.358 1.00 55.81 367 ASP A N 1
ATOM 2946 C CA . ASP A 1 367 ? 10.493 -1.691 -0.203 1.00 55.81 367 ASP A CA 1
ATOM 2947 C C . ASP A 1 367 ? 10.311 -1.697 -1.722 1.00 55.81 367 ASP A C 1
ATOM 2949 O O . ASP A 1 367 ? 10.208 -0.628 -2.313 1.00 55.81 367 ASP A O 1
ATOM 2953 N N . GLU A 1 368 ? 10.203 -2.859 -2.363 1.00 61.34 368 GLU A N 1
ATOM 2954 C CA . GLU A 1 368 ? 9.977 -2.967 -3.805 1.00 61.34 368 GLU A CA 1
ATOM 2955 C C . GLU A 1 368 ? 8.463 -2.842 -4.119 1.00 61.34 368 GLU A C 1
ATOM 2957 O O . GLU A 1 368 ? 7.667 -3.671 -3.665 1.00 61.34 368 GLU A O 1
ATOM 2962 N N . PRO A 1 369 ? 7.999 -1.806 -4.853 1.00 55.28 369 PRO A N 1
ATOM 2963 C CA . PRO A 1 369 ? 6.565 -1.543 -5.020 1.00 55.28 369 PRO A CA 1
ATOM 2964 C C . PRO A 1 369 ? 5.778 -2.599 -5.800 1.00 55.28 369 PRO A C 1
ATOM 2966 O O . PRO A 1 369 ? 4.627 -2.871 -5.446 1.00 55.28 369 PRO A O 1
ATOM 2969 N N . PHE A 1 370 ? 6.351 -3.157 -6.868 1.00 53.97 370 PHE A N 1
ATOM 2970 C CA . PHE A 1 370 ? 5.679 -4.107 -7.758 1.00 53.97 370 PHE A CA 1
ATOM 2971 C C . PHE A 1 370 ? 5.552 -5.483 -7.114 1.00 53.97 370 PHE A C 1
ATOM 2973 O O . PHE A 1 370 ? 4.507 -6.121 -7.212 1.00 53.97 370 PHE A O 1
ATOM 2980 N N . ALA A 1 371 ? 6.588 -5.913 -6.411 1.00 58.03 371 ALA A N 1
ATOM 2981 C CA . ALA A 1 371 ? 6.653 -7.124 -5.639 1.00 58.03 371 ALA A CA 1
ATOM 2982 C C . ALA A 1 371 ? 5.730 -7.051 -4.438 1.00 58.03 371 ALA A C 1
ATOM 2984 O O . ALA A 1 371 ? 4.951 -7.973 -4.209 1.00 58.03 371 ALA A O 1
ATOM 2985 N N . MET A 1 372 ? 5.724 -5.918 -3.739 1.00 61.91 372 MET A N 1
ATOM 2986 C CA . MET A 1 372 ? 4.789 -5.693 -2.649 1.00 61.91 372 MET A CA 1
ATOM 2987 C C . MET A 1 372 ? 3.340 -5.700 -3.155 1.00 61.91 372 MET A C 1
ATOM 2989 O O . MET A 1 372 ? 2.484 -6.302 -2.516 1.00 61.91 372 MET A O 1
ATOM 2993 N N . LYS A 1 373 ? 3.055 -5.123 -4.335 1.00 61.94 373 LYS A N 1
ATOM 2994 C CA . LYS A 1 373 ? 1.711 -5.180 -4.935 1.00 61.94 373 LYS A CA 1
ATOM 2995 C C . LYS A 1 373 ? 1.330 -6.580 -5.427 1.00 61.94 373 LYS A C 1
ATOM 2997 O O . LYS A 1 373 ? 0.179 -6.988 -5.294 1.00 61.94 373 LYS A O 1
ATOM 3002 N N . ALA A 1 374 ? 2.272 -7.328 -5.992 1.00 58.75 374 ALA A N 1
ATOM 3003 C CA . ALA A 1 374 ? 2.049 -8.705 -6.417 1.00 58.75 374 ALA A CA 1
ATOM 3004 C C . ALA A 1 374 ? 1.802 -9.632 -5.217 1.00 58.75 374 ALA A C 1
ATOM 3006 O O . ALA A 1 374 ? 0.877 -10.442 -5.265 1.00 58.75 374 ALA A O 1
ATOM 3007 N N . ALA A 1 375 ? 2.565 -9.469 -4.132 1.00 63.72 375 ALA A N 1
ATOM 3008 C CA . ALA A 1 375 ? 2.356 -10.169 -2.867 1.00 63.72 375 ALA A CA 1
ATOM 3009 C C . ALA A 1 375 ? 0.983 -9.829 -2.270 1.00 63.72 375 ALA A C 1
ATOM 3011 O O . ALA A 1 375 ? 0.228 -10.728 -1.912 1.00 63.72 375 ALA A O 1
ATOM 3012 N N . GLU A 1 376 ? 0.617 -8.544 -2.259 1.00 67.38 376 GLU A N 1
ATOM 3013 C CA . GLU A 1 376 ? -0.705 -8.080 -1.834 1.00 67.38 376 GLU A CA 1
ATOM 3014 C C . GLU A 1 376 ? -1.819 -8.760 -2.641 1.00 67.38 376 GLU A C 1
ATOM 3016 O O . GLU A 1 376 ? -2.728 -9.343 -2.060 1.00 67.38 376 GLU A O 1
ATOM 3021 N N . ASN A 1 377 ? -1.730 -8.755 -3.975 1.00 62.66 377 ASN A N 1
ATOM 3022 C CA . ASN A 1 377 ? -2.718 -9.404 -4.837 1.00 62.66 377 ASN A CA 1
ATOM 3023 C C . ASN A 1 377 ? -2.792 -10.921 -4.597 1.00 62.66 377 ASN A C 1
ATOM 3025 O O . ASN A 1 377 ? -3.888 -11.475 -4.569 1.00 62.66 377 ASN A O 1
ATOM 3029 N N . TYR A 1 378 ? -1.648 -11.585 -4.415 1.00 64.19 378 TYR A N 1
ATOM 3030 C CA . TYR A 1 378 ? -1.568 -13.026 -4.171 1.00 64.19 378 TYR A CA 1
ATOM 3031 C C . TYR A 1 378 ? -2.227 -13.425 -2.847 1.00 64.19 378 TYR A C 1
ATOM 3033 O O . TYR A 1 378 ? -3.048 -14.344 -2.813 1.00 64.19 378 TYR A O 1
ATOM 3041 N N . VAL A 1 379 ? -1.904 -12.713 -1.765 1.00 66.69 379 VAL A N 1
ATOM 3042 C CA . VAL A 1 379 ? -2.422 -13.015 -0.426 1.00 66.69 379 VAL A CA 1
ATOM 3043 C C . VAL A 1 379 ? -3.886 -12.595 -0.301 1.00 66.69 379 VAL A C 1
ATOM 3045 O O . VAL A 1 379 ? -4.699 -13.365 0.204 1.00 66.69 379 VAL A O 1
ATOM 3048 N N . ARG A 1 380 ? -4.273 -11.433 -0.843 1.00 68.62 380 ARG A N 1
ATOM 3049 C CA . ARG A 1 380 ? -5.641 -10.893 -0.736 1.00 68.62 380 ARG A CA 1
ATOM 3050 C C . ARG A 1 380 ? -6.706 -11.800 -1.351 1.00 68.62 380 ARG A C 1
ATOM 3052 O O . ARG A 1 380 ? -7.833 -11.815 -0.871 1.00 68.62 380 ARG A O 1
ATOM 3059 N N . VAL A 1 381 ? -6.365 -12.571 -2.388 1.00 66.50 381 VAL A N 1
ATOM 3060 C CA . VAL A 1 381 ? -7.282 -13.570 -2.973 1.00 66.50 381 VAL A CA 1
ATOM 3061 C C . VAL A 1 381 ? -7.624 -14.685 -1.970 1.00 66.50 381 VAL A C 1
ATOM 3063 O O . VAL A 1 381 ? -8.690 -15.287 -2.060 1.00 66.50 381 VAL A O 1
ATOM 3066 N N . ARG A 1 382 ? -6.743 -14.960 -1.000 1.00 68.75 382 ARG A N 1
ATOM 3067 C CA . ARG A 1 382 ? -6.875 -16.052 -0.017 1.00 68.75 382 ARG A CA 1
ATOM 3068 C C . ARG A 1 382 ? -7.309 -15.569 1.371 1.00 68.75 382 ARG A C 1
ATOM 3070 O O . ARG A 1 382 ? -7.941 -16.325 2.122 1.00 68.75 382 ARG A O 1
ATOM 3077 N N . ASP A 1 383 ? -6.958 -14.330 1.701 1.00 70.12 383 ASP A N 1
ATOM 3078 C CA . ASP A 1 383 ? -7.131 -13.707 3.010 1.00 70.12 383 ASP A CA 1
ATOM 3079 C C . ASP A 1 383 ? -7.474 -12.214 2.856 1.00 70.12 383 ASP A C 1
ATOM 3081 O O . ASP A 1 383 ? -6.608 -11.335 2.851 1.00 70.12 383 ASP A O 1
ATOM 3085 N N . ILE A 1 384 ? -8.766 -11.926 2.667 1.00 70.62 384 ILE A N 1
ATOM 3086 C CA . ILE A 1 384 ? -9.268 -10.555 2.524 1.00 70.62 384 ILE A CA 1
ATOM 3087 C C . ILE A 1 384 ? -9.011 -9.799 3.833 1.00 70.62 384 ILE A C 1
ATOM 3089 O O . ILE A 1 384 ? -9.498 -10.187 4.890 1.00 70.62 384 ILE A O 1
ATOM 3093 N N . GLY A 1 385 ? -8.249 -8.705 3.756 1.00 67.19 385 GLY A N 1
ATOM 3094 C CA . GLY A 1 385 ? -7.889 -7.901 4.926 1.00 67.19 385 GLY A CA 1
ATOM 3095 C C . GLY A 1 385 ? -6.814 -8.523 5.823 1.00 67.19 385 GLY A C 1
ATOM 3096 O O . GLY A 1 385 ? -6.587 -8.000 6.912 1.00 67.19 385 GLY A O 1
ATOM 3097 N N . PHE A 1 386 ? -6.143 -9.590 5.365 1.00 75.69 386 PHE A N 1
ATOM 3098 C CA . PHE A 1 386 ? -4.994 -10.217 6.035 1.00 75.69 386 PHE A CA 1
ATOM 3099 C C . PHE A 1 386 ? -5.301 -10.735 7.459 1.00 75.69 386 PHE A C 1
ATOM 3101 O O . PHE A 1 386 ? -4.426 -10.776 8.326 1.00 75.69 386 PHE A O 1
ATOM 3108 N N . VAL A 1 387 ? -6.561 -11.105 7.720 1.00 75.38 387 VAL A N 1
ATOM 3109 C CA . VAL A 1 387 ? -7.047 -11.519 9.046 1.00 75.38 387 VAL A CA 1
ATOM 3110 C C . VAL A 1 387 ? -6.516 -12.904 9.413 1.00 75.38 387 VAL A C 1
ATOM 3112 O O . VAL A 1 387 ? -6.006 -13.078 10.517 1.00 75.38 387 VAL A O 1
ATOM 3115 N N . LYS A 1 388 ? -6.551 -13.877 8.491 1.00 78.00 388 LYS A N 1
ATOM 3116 C CA . LYS A 1 388 ? -6.050 -15.243 8.742 1.00 78.00 388 LYS A CA 1
ATOM 3117 C C . LYS A 1 388 ? -4.558 -15.257 9.046 1.00 78.00 388 LYS A C 1
ATOM 3119 O O . LYS A 1 388 ? -4.108 -16.051 9.864 1.00 78.00 388 LYS A O 1
ATOM 3124 N N . THR A 1 389 ? -3.801 -14.372 8.410 1.00 75.38 389 THR A N 1
ATOM 3125 C CA . THR A 1 389 ? -2.374 -14.191 8.683 1.00 75.38 389 THR A CA 1
ATOM 3126 C C . THR A 1 389 ? -2.139 -13.813 10.150 1.00 75.38 389 THR A C 1
ATOM 3128 O O . THR A 1 389 ? -1.293 -14.398 10.826 1.00 75.38 389 THR A O 1
ATOM 3131 N N . MET A 1 390 ? -2.923 -12.865 10.673 1.00 76.75 390 MET A N 1
ATOM 3132 C CA . MET A 1 390 ? -2.851 -12.471 12.082 1.00 76.75 390 MET A CA 1
ATOM 3133 C C . MET A 1 390 ? -3.314 -13.591 13.012 1.00 76.75 390 MET A C 1
ATOM 3135 O O . MET A 1 390 ? -2.685 -13.827 14.043 1.00 76.75 390 MET A O 1
ATOM 3139 N N . GLU A 1 391 ? -4.364 -14.323 12.631 1.00 81.50 391 GLU A N 1
ATOM 3140 C CA . GLU A 1 391 ? -4.821 -15.492 13.384 1.00 81.50 391 GLU A CA 1
ATOM 3141 C C . GLU A 1 391 ? -3.722 -16.555 13.515 1.00 81.50 391 GLU A C 1
ATOM 3143 O O . GLU A 1 391 ? -3.504 -17.082 14.607 1.00 81.50 391 GLU A O 1
ATOM 3148 N N . GLN A 1 392 ? -3.007 -16.850 12.426 1.00 77.25 392 GLN A N 1
ATOM 3149 C CA . GLN A 1 392 ? -1.883 -17.789 12.420 1.00 77.25 392 GLN A CA 1
ATOM 3150 C C . GLN A 1 392 ? -0.747 -17.304 13.322 1.00 77.25 392 GLN A C 1
ATOM 3152 O O . GLN A 1 392 ? -0.253 -18.072 14.148 1.00 77.25 392 GLN A O 1
ATOM 3157 N N . TRP A 1 393 ? -0.383 -16.022 13.232 1.00 73.94 393 TRP A N 1
ATOM 3158 C CA . TRP A 1 393 ? 0.664 -15.449 14.077 1.00 73.94 393 TRP A CA 1
ATOM 3159 C C . TRP A 1 393 ? 0.317 -15.530 15.570 1.00 73.94 393 TRP A C 1
ATOM 3161 O O . TRP A 1 393 ? 1.151 -15.920 16.389 1.00 73.94 393 TRP A O 1
ATOM 3171 N N . MET A 1 394 ? -0.934 -15.234 15.929 1.00 77.56 394 MET A N 1
ATOM 3172 C CA . MET A 1 394 ? -1.424 -15.395 17.299 1.00 77.56 394 MET A CA 1
ATOM 3173 C C . MET A 1 394 ? -1.452 -16.862 17.746 1.00 77.56 394 MET A C 1
ATOM 3175 O O . MET A 1 394 ? -1.184 -17.143 18.903 1.00 77.56 394 MET A O 1
ATOM 3179 N N . GLN A 1 395 ? -1.756 -17.816 16.864 1.00 77.44 395 GLN A N 1
ATOM 3180 C CA . GLN A 1 395 ? -1.764 -19.242 17.221 1.00 77.44 395 GLN A CA 1
ATOM 3181 C C . GLN A 1 395 ? -0.362 -19.809 17.479 1.00 77.44 395 GLN A C 1
ATOM 3183 O O . GLN A 1 395 ? -0.220 -20.751 18.256 1.00 77.44 395 GLN A O 1
ATOM 3188 N N . GLN A 1 396 ? 0.661 -19.261 16.821 1.00 70.88 396 GLN A N 1
ATOM 3189 C CA . GLN A 1 396 ? 2.053 -19.701 16.952 1.00 70.88 396 GLN A CA 1
ATOM 3190 C C . GLN A 1 396 ? 2.792 -19.036 18.120 1.00 70.88 396 GLN A C 1
ATOM 3192 O O . GLN A 1 396 ? 3.820 -19.539 18.576 1.00 70.88 396 GLN A O 1
ATOM 3197 N N . SER A 1 397 ? 2.294 -17.897 18.599 1.00 68.81 397 SER A N 1
ATOM 3198 C CA . SER A 1 397 ? 2.883 -17.173 19.717 1.00 68.81 397 SER A CA 1
ATOM 3199 C C . SER A 1 397 ? 2.404 -17.739 21.056 1.00 68.81 397 SER A C 1
ATOM 3201 O O . SER A 1 397 ? 1.233 -18.042 21.250 1.00 68.81 397 SER A O 1
ATOM 3203 N N . ASN A 1 398 ? 3.314 -17.822 22.027 1.00 67.31 398 ASN A N 1
ATOM 3204 C CA . ASN A 1 398 ? 2.951 -17.999 23.439 1.00 67.31 398 ASN A CA 1
ATOM 3205 C C . ASN A 1 398 ? 3.004 -16.665 24.208 1.00 67.31 398 ASN A C 1
ATOM 3207 O O . ASN A 1 398 ? 2.758 -16.616 25.408 1.00 67.31 398 ASN A O 1
ATOM 3211 N N . ASN A 1 399 ? 3.346 -15.561 23.537 1.00 67.50 399 ASN A N 1
ATOM 3212 C CA . ASN A 1 399 ? 3.486 -14.262 24.176 1.00 67.50 399 ASN A CA 1
ATOM 3213 C C . ASN A 1 399 ? 2.130 -13.540 24.269 1.00 67.50 399 ASN A C 1
ATOM 3215 O O . ASN A 1 399 ? 1.543 -13.145 23.261 1.00 67.50 399 ASN A O 1
ATOM 3219 N N . ALA A 1 400 ? 1.668 -13.303 25.497 1.00 69.12 400 ALA A N 1
ATOM 3220 C CA . ALA A 1 400 ? 0.419 -12.596 25.768 1.00 69.12 400 ALA A CA 1
ATOM 3221 C C . ALA A 1 400 ? 0.399 -11.150 25.236 1.00 69.12 400 ALA A C 1
ATOM 3223 O O . ALA A 1 400 ? -0.663 -10.677 24.830 1.00 69.12 400 ALA A O 1
ATOM 3224 N N . SER A 1 401 ? 1.543 -10.450 25.191 1.00 68.31 401 SER A N 1
ATOM 3225 C CA . SER A 1 401 ? 1.596 -9.090 24.633 1.00 68.31 401 SER A CA 1
ATOM 3226 C C . SER A 1 401 ? 1.362 -9.091 23.124 1.00 68.31 401 SER A C 1
ATOM 3228 O O . SER A 1 401 ? 0.633 -8.240 22.621 1.00 68.31 401 SER A O 1
ATOM 3230 N N . VAL A 1 402 ? 1.900 -10.094 22.421 1.00 68.25 402 VAL A N 1
ATOM 3231 C CA . VAL A 1 402 ? 1.654 -10.319 20.990 1.00 68.25 402 VAL A CA 1
ATOM 3232 C C . VAL A 1 402 ? 0.170 -10.560 20.742 1.00 68.25 402 VAL A C 1
ATOM 3234 O O . VAL A 1 402 ? -0.385 -9.987 19.812 1.00 68.25 402 VAL A O 1
ATOM 3237 N N . HIS A 1 403 ? -0.498 -11.345 21.593 1.00 75.06 403 HIS A N 1
ATOM 3238 C CA . HIS A 1 403 ? -1.935 -11.585 21.446 1.00 75.06 403 HIS A CA 1
ATOM 3239 C C . HIS A 1 403 ? -2.762 -10.317 21.668 1.00 75.06 403 HIS A C 1
ATOM 3241 O O . HIS A 1 403 ? -3.683 -10.057 20.900 1.00 75.06 403 HIS A O 1
ATOM 3247 N N . GLY A 1 404 ? -2.438 -9.522 22.693 1.00 77.25 404 GLY A N 1
ATOM 3248 C CA . GLY A 1 404 ? -3.117 -8.248 22.941 1.00 77.25 404 GLY A CA 1
ATOM 3249 C C . GLY A 1 404 ? -2.983 -7.296 21.752 1.00 77.25 404 GLY A C 1
ATOM 3250 O O . GLY A 1 404 ? -3.985 -6.868 21.189 1.00 77.25 404 GLY A O 1
ATOM 3251 N N . PHE A 1 405 ? -1.747 -7.070 21.311 1.00 76.75 405 PHE A N 1
ATOM 3252 C CA . PHE A 1 405 ? -1.423 -6.177 20.201 1.00 76.75 405 PHE A CA 1
ATOM 3253 C C . PHE A 1 405 ? -2.041 -6.621 18.866 1.00 76.75 405 PHE A C 1
ATOM 3255 O O . PHE A 1 405 ? -2.645 -5.828 18.147 1.00 76.75 405 PHE A O 1
ATOM 3262 N N . ALA A 1 406 ? -1.937 -7.910 18.534 1.00 78.44 406 ALA A N 1
ATOM 3263 C CA . ALA A 1 406 ? -2.544 -8.465 17.330 1.00 78.44 406 ALA A CA 1
ATOM 3264 C C . ALA A 1 406 ? -4.068 -8.291 17.330 1.00 78.44 406 ALA A C 1
ATOM 3266 O O . ALA A 1 406 ? -4.656 -7.895 16.321 1.00 78.44 406 ALA A O 1
ATOM 3267 N N . TRP A 1 407 ? -4.700 -8.548 18.478 1.00 86.19 407 TRP A N 1
ATOM 3268 C CA . TRP A 1 407 ? -6.141 -8.424 18.623 1.00 86.19 407 TRP A CA 1
ATOM 3269 C C . TRP A 1 407 ? -6.614 -6.976 18.480 1.00 86.19 407 TRP A C 1
ATOM 3271 O O . TRP A 1 407 ? -7.600 -6.739 17.784 1.00 86.19 407 TRP A O 1
ATOM 3281 N N . GLU A 1 408 ? -5.887 -6.009 19.052 1.00 87.44 408 GLU A N 1
ATOM 3282 C CA . GLU A 1 408 ? -6.154 -4.572 18.889 1.00 87.44 408 GLU A CA 1
ATOM 3283 C C . GLU A 1 408 ? -6.285 -4.166 17.423 1.00 87.44 408 GLU A C 1
ATOM 3285 O O . GLU A 1 408 ? -7.239 -3.479 17.049 1.00 87.44 408 GLU A O 1
ATOM 3290 N N . TYR A 1 409 ? -5.393 -4.656 16.567 1.00 85.00 409 TYR A N 1
ATOM 3291 C CA . TYR A 1 409 ? -5.464 -4.348 15.147 1.00 85.00 409 TYR A CA 1
ATOM 3292 C C . TYR A 1 409 ? -6.550 -5.128 14.411 1.00 85.00 409 TYR A C 1
ATOM 3294 O O . TYR A 1 409 ? -7.262 -4.545 13.594 1.00 85.00 409 TYR A O 1
ATOM 3302 N N . MET A 1 410 ? -6.746 -6.413 14.716 1.00 86.75 410 MET A N 1
ATOM 3303 C CA . MET A 1 410 ? -7.827 -7.203 14.110 1.00 86.75 410 MET A CA 1
ATOM 3304 C C . MET A 1 410 ? -9.209 -6.578 14.347 1.00 86.75 410 MET A C 1
ATOM 3306 O O . MET A 1 410 ? -10.085 -6.674 13.483 1.00 86.75 410 MET A O 1
ATOM 3310 N N . MET A 1 411 ? -9.399 -5.888 15.479 1.00 90.38 411 MET A N 1
ATOM 3311 C CA . MET A 1 411 ? -10.676 -5.269 15.827 1.00 90.38 411 MET A CA 1
ATOM 3312 C C . MET A 1 411 ? -11.162 -4.216 14.827 1.00 90.38 411 MET A C 1
ATOM 3314 O O . MET A 1 411 ? -12.370 -4.031 14.722 1.00 90.38 411 MET A O 1
ATOM 3318 N N . MET A 1 412 ? -10.288 -3.580 14.037 1.00 89.06 412 MET A N 1
ATOM 3319 C CA . MET A 1 412 ? -10.731 -2.670 12.969 1.00 89.06 412 MET A CA 1
ATOM 3320 C C . MET A 1 412 ? -11.611 -3.396 11.942 1.00 89.06 412 MET A C 1
ATOM 3322 O O . MET A 1 412 ? -12.721 -2.955 11.644 1.00 89.06 412 MET A O 1
ATOM 3326 N N . SER A 1 413 ? -11.142 -4.540 11.430 1.00 87.00 413 SER A N 1
ATOM 3327 C CA . SER A 1 413 ? -11.886 -5.354 10.459 1.00 87.00 413 SER A CA 1
ATOM 3328 C C . SER A 1 413 ? -13.169 -5.911 11.075 1.00 87.00 413 SER A C 1
ATOM 3330 O O . SER A 1 413 ? -14.227 -5.865 10.449 1.00 87.00 413 SER A O 1
ATOM 3332 N N . VAL A 1 414 ? -13.091 -6.355 12.333 1.00 90.75 414 VAL A N 1
ATOM 3333 C CA . VAL A 1 414 ? -14.241 -6.870 13.090 1.00 90.75 414 VAL A CA 1
ATOM 3334 C C . VAL A 1 414 ? -15.305 -5.789 13.273 1.00 90.75 414 VAL A C 1
ATOM 3336 O O . VAL A 1 414 ? -16.485 -6.054 13.055 1.00 90.75 414 VAL A O 1
ATOM 3339 N N . PHE A 1 415 ? -14.922 -4.557 13.621 1.00 93.12 415 PHE A N 1
ATOM 3340 C CA . PHE A 1 415 ? -15.865 -3.447 13.730 1.00 93.12 415 PHE A CA 1
ATOM 3341 C C . PHE A 1 415 ? -16.496 -3.106 12.385 1.00 93.12 415 PHE A C 1
ATOM 3343 O O . PHE A 1 415 ? -17.714 -2.964 12.319 1.00 93.12 415 PHE A O 1
ATOM 3350 N N . VAL A 1 416 ? -15.712 -3.033 11.307 1.00 90.31 416 VAL A N 1
ATOM 3351 C CA . VAL A 1 416 ? -16.257 -2.773 9.965 1.00 90.31 416 VAL A CA 1
ATOM 3352 C C . VAL A 1 416 ? -17.335 -3.794 9.597 1.00 90.31 416 VAL A C 1
ATOM 3354 O O . VAL A 1 416 ? -18.409 -3.404 9.142 1.00 90.31 416 VAL A O 1
ATOM 3357 N N . GLU A 1 417 ? -17.094 -5.084 9.825 1.00 89.44 417 GLU A N 1
ATOM 3358 C CA . GLU A 1 417 ? -18.087 -6.134 9.571 1.00 89.44 417 GLU A CA 1
ATOM 3359 C C . GLU A 1 417 ? -19.305 -6.022 10.503 1.00 89.44 417 GLU A C 1
ATOM 3361 O O . GLU A 1 417 ? -20.453 -6.105 10.060 1.00 89.44 417 GLU A O 1
ATOM 3366 N N . THR A 1 418 ? -19.072 -5.769 11.791 1.00 92.31 418 THR A N 1
ATOM 3367 C CA . THR A 1 418 ? -20.135 -5.696 12.805 1.00 92.31 418 THR A CA 1
ATOM 3368 C C . THR A 1 418 ? -21.096 -4.543 12.530 1.00 92.31 418 THR A C 1
ATOM 3370 O O . THR A 1 418 ? -22.304 -4.751 12.469 1.00 92.31 418 THR A O 1
ATOM 3373 N N . PHE A 1 419 ? -20.578 -3.337 12.282 1.00 91.75 419 PHE A N 1
ATOM 3374 C CA . PHE A 1 419 ? -21.399 -2.157 11.988 1.00 91.75 419 PHE A CA 1
ATOM 3375 C C . PHE A 1 419 ? -22.122 -2.255 10.634 1.00 91.75 419 PHE A C 1
ATOM 3377 O O . PHE A 1 419 ? -23.169 -1.635 10.453 1.00 91.75 419 PHE A O 1
ATOM 3384 N N . LYS A 1 420 ? -21.598 -3.038 9.678 1.00 88.25 420 LYS A N 1
ATOM 3385 C CA . LYS A 1 420 ? -22.284 -3.315 8.404 1.00 88.25 420 LYS A CA 1
ATOM 3386 C C . LYS A 1 420 ? -23.451 -4.289 8.555 1.00 88.25 420 LYS A C 1
ATOM 3388 O O . LYS A 1 420 ? -24.411 -4.193 7.794 1.00 88.25 420 LYS A O 1
ATOM 3393 N N . THR A 1 421 ? -23.354 -5.227 9.492 1.00 85.75 421 THR A N 1
ATOM 3394 C CA . THR A 1 421 ? -24.326 -6.319 9.652 1.00 85.75 421 THR A CA 1
ATOM 3395 C C . THR A 1 421 ? -25.398 -6.019 10.694 1.00 85.75 421 THR A C 1
ATOM 3397 O O . THR A 1 421 ? -26.539 -6.431 10.506 1.00 85.75 421 THR A O 1
ATOM 3400 N N . HIS A 1 422 ? -25.062 -5.279 11.755 1.00 83.25 422 HIS A N 1
ATOM 3401 C CA . HIS A 1 422 ? -25.957 -5.003 12.876 1.00 83.25 422 HIS A CA 1
ATOM 3402 C C . HIS A 1 422 ? -25.899 -3.520 13.277 1.00 83.25 422 HIS A C 1
ATOM 3404 O O . HIS A 1 422 ? -24.808 -3.006 13.548 1.00 83.25 422 HIS A O 1
ATOM 3410 N N . PRO A 1 423 ? -27.049 -2.823 13.368 1.00 87.19 423 PRO A N 1
ATOM 3411 C CA . PRO A 1 423 ? -27.101 -1.479 13.931 1.00 87.19 423 PRO A CA 1
ATOM 3412 C C . PRO A 1 423 ? -26.551 -1.459 15.358 1.00 87.19 423 PRO A C 1
ATOM 3414 O O . PRO A 1 423 ? -26.840 -2.348 16.159 1.00 87.19 423 PRO A O 1
ATOM 3417 N N . PHE A 1 424 ? -25.792 -0.418 15.697 1.00 92.69 424 PHE A N 1
ATOM 3418 C CA . PHE A 1 424 ? -25.243 -0.240 17.040 1.00 92.69 424 PHE A CA 1
ATOM 3419 C C . PHE A 1 424 ? -26.332 -0.213 18.121 1.00 92.69 424 PHE A C 1
ATOM 3421 O O . PHE A 1 424 ? -26.134 -0.767 19.197 1.00 92.69 424 PHE A O 1
ATOM 3428 N N . SER A 1 425 ? -27.508 0.353 17.821 1.00 92.19 425 SER A N 1
ATOM 3429 C CA . SER A 1 425 ? -28.665 0.378 18.729 1.00 92.19 425 SER A CA 1
ATOM 3430 C C . SER A 1 425 ? -29.112 -1.005 19.203 1.00 92.19 425 SER A C 1
ATOM 3432 O O . SER A 1 425 ? -29.651 -1.125 20.304 1.00 92.19 425 SER A O 1
ATOM 3434 N N . ASP A 1 426 ? -28.864 -2.035 18.393 1.00 91.75 426 ASP A N 1
ATOM 3435 C CA . ASP A 1 426 ? -29.397 -3.385 18.579 1.00 91.75 426 ASP A CA 1
ATOM 3436 C C . ASP A 1 426 ? -28.383 -4.313 19.259 1.00 91.75 426 ASP A C 1
ATOM 3438 O O . ASP A 1 426 ? -28.663 -5.488 19.512 1.00 91.75 426 ASP A O 1
ATOM 3442 N N . TRP A 1 427 ? -27.187 -3.805 19.572 1.00 93.06 427 TRP A N 1
ATOM 3443 C CA . TRP A 1 427 ? -26.166 -4.587 20.254 1.00 93.06 427 TRP A CA 1
ATOM 3444 C C . TRP A 1 427 ? -26.677 -5.052 21.619 1.00 93.06 427 TRP A C 1
ATOM 3446 O O . TRP A 1 427 ? -27.216 -4.275 22.409 1.00 93.06 427 TRP A O 1
ATOM 3456 N N . SER A 1 428 ? -26.477 -6.341 21.912 1.00 91.12 428 SER A N 1
ATOM 3457 C CA . SER A 1 428 ? -26.939 -6.985 23.145 1.00 91.12 428 SER A CA 1
ATOM 3458 C C . SER A 1 428 ? -26.262 -6.379 24.386 1.00 91.12 428 SER A C 1
ATOM 3460 O O . SER A 1 428 ? -25.264 -6.907 24.878 1.00 91.12 428 SER A O 1
ATOM 3462 N N . HIS A 1 429 ? -26.825 -5.307 24.937 1.00 90.81 429 HIS A N 1
ATOM 3463 C CA . HIS A 1 429 ? -26.320 -4.590 26.108 1.00 90.81 429 HIS A CA 1
ATOM 3464 C C . HIS A 1 429 ? -27.437 -4.336 27.130 1.00 90.81 429 HIS A C 1
ATOM 3466 O O . HIS A 1 429 ? -28.613 -4.236 26.779 1.00 90.81 429 HIS A O 1
ATOM 3472 N N . GLN A 1 430 ? -27.069 -4.256 28.410 1.00 85.12 430 GLN A N 1
ATOM 3473 C CA . GLN A 1 430 ? -27.981 -3.934 29.506 1.00 85.12 430 GLN A CA 1
ATOM 3474 C C . GLN A 1 430 ? -27.369 -2.819 30.368 1.00 85.12 430 GLN A C 1
ATOM 3476 O O . GLN A 1 430 ? -26.293 -3.033 30.931 1.00 85.12 430 GLN A O 1
ATOM 3481 N N . PRO A 1 431 ? -28.027 -1.650 30.498 1.00 86.81 431 PRO A N 1
ATOM 3482 C CA . PRO A 1 431 ? -29.284 -1.259 29.839 1.00 86.81 431 PRO A CA 1
ATOM 3483 C C . PRO A 1 431 ? -29.122 -1.114 28.310 1.00 86.81 431 PRO A C 1
ATOM 3485 O O . PRO A 1 431 ? -28.004 -0.983 27.820 1.00 86.81 431 PRO A O 1
ATOM 3488 N N . SER A 1 432 ? -30.214 -1.161 27.540 1.00 90.75 432 SER A N 1
ATOM 3489 C CA . SER A 1 432 ? -30.149 -1.028 26.069 1.00 90.75 432 SER A CA 1
ATOM 3490 C C . SER A 1 432 ? -29.478 0.285 25.633 1.00 90.75 432 SER A C 1
ATOM 3492 O O . SER A 1 432 ? -29.639 1.306 26.305 1.00 90.75 432 SER A O 1
ATOM 3494 N N . ILE A 1 433 ? -28.764 0.297 24.504 1.00 91.69 433 ILE A N 1
ATOM 3495 C CA . ILE A 1 433 ? -28.033 1.495 24.050 1.00 91.69 433 ILE A CA 1
ATOM 3496 C C . ILE A 1 433 ? -28.955 2.722 23.865 1.00 91.69 433 ILE A C 1
ATOM 3498 O O . ILE A 1 433 ? -28.629 3.777 24.419 1.00 91.69 433 ILE A O 1
ATOM 3502 N N . PRO A 1 434 ? -30.141 2.615 23.226 1.00 90.69 434 PRO A N 1
ATOM 3503 C CA . PRO A 1 434 ? -31.067 3.747 23.102 1.00 90.69 434 PRO A CA 1
ATOM 3504 C C . PRO A 1 434 ? -31.568 4.292 24.447 1.00 90.69 434 PRO A C 1
ATOM 3506 O O . PRO A 1 434 ? -31.789 5.492 24.586 1.00 90.69 434 PRO A O 1
ATOM 3509 N N . SER A 1 435 ? -31.691 3.439 25.473 1.00 89.81 435 SER A N 1
ATOM 3510 C CA . SER A 1 435 ? -32.074 3.892 26.821 1.00 89.81 435 SER A CA 1
ATOM 3511 C C . SER A 1 435 ? -30.974 4.680 27.539 1.00 89.81 435 SER A C 1
ATOM 3513 O O . SER A 1 435 ? -31.269 5.422 28.473 1.00 89.81 435 SER A O 1
ATOM 3515 N N . MET A 1 436 ? -29.716 4.541 27.107 1.00 89.62 436 MET A N 1
ATOM 3516 C CA . MET A 1 436 ? -28.591 5.333 27.613 1.00 89.62 436 MET A CA 1
ATOM 3517 C C . MET A 1 436 ? -28.475 6.676 26.887 1.00 89.62 436 MET A C 1
ATOM 3519 O O . MET A 1 436 ? -28.123 7.677 27.504 1.00 89.62 436 MET A O 1
ATOM 3523 N N . CYS A 1 437 ? -28.766 6.700 25.583 1.00 90.44 437 CYS A N 1
ATOM 3524 C CA . CYS A 1 437 ? -28.826 7.913 24.776 1.00 90.44 437 CYS A CA 1
ATOM 3525 C C . CYS A 1 437 ? -29.745 7.696 23.566 1.00 90.44 437 CYS A C 1
ATOM 3527 O O . CYS A 1 437 ? -29.409 6.942 22.652 1.00 90.44 437 CYS A O 1
ATOM 3529 N N . ALA A 1 438 ? -30.879 8.402 23.529 1.00 90.38 438 ALA A N 1
ATOM 3530 C CA . ALA A 1 438 ? -31.869 8.268 22.457 1.00 90.38 438 ALA A CA 1
ATOM 3531 C C . ALA A 1 438 ? -31.307 8.635 21.070 1.00 90.38 438 ALA A C 1
ATOM 3533 O O . ALA A 1 438 ? -31.726 8.087 20.058 1.00 90.38 438 ALA A O 1
ATOM 3534 N N . SER A 1 439 ? -30.302 9.516 21.004 1.00 92.44 439 SER A N 1
ATOM 3535 C CA . SER A 1 439 ? -29.648 9.898 19.745 1.00 92.44 439 SER A CA 1
ATOM 3536 C C . SER A 1 439 ? -28.796 8.783 19.115 1.00 92.44 439 SER A C 1
ATOM 3538 O O . SER A 1 439 ? -28.310 8.966 18.001 1.00 92.44 439 SER A O 1
ATOM 3540 N N . LEU A 1 440 ? -28.615 7.649 19.806 1.00 92.31 440 LEU A N 1
ATOM 3541 C CA . LEU A 1 440 ? -27.944 6.446 19.295 1.00 92.31 440 LEU A CA 1
ATOM 3542 C C . LEU A 1 440 ? -28.917 5.424 18.685 1.00 92.31 440 LEU A C 1
ATOM 3544 O O . LEU A 1 440 ? -28.492 4.336 18.302 1.00 92.31 440 LEU A O 1
ATOM 3548 N N . GLU A 1 441 ? -30.208 5.746 18.593 1.00 92.12 441 GLU A N 1
ATOM 3549 C CA . GLU A 1 441 ? -31.199 4.900 17.932 1.00 92.12 441 GLU A CA 1
ATOM 3550 C C . GLU A 1 441 ? -31.100 5.007 16.401 1.00 92.12 441 GLU A C 1
ATOM 3552 O O . GLU A 1 441 ? -31.124 6.102 15.836 1.00 92.12 441 GLU A O 1
ATOM 3557 N N . GLY A 1 442 ? -31.024 3.863 15.715 1.00 88.62 442 GLY A N 1
ATOM 3558 C CA . GLY A 1 442 ? -31.038 3.783 14.255 1.00 88.62 442 GLY A CA 1
ATOM 3559 C C . GLY A 1 442 ? -29.750 3.231 13.648 1.00 88.62 442 GLY A C 1
ATOM 3560 O O . GLY A 1 442 ? -28.896 2.651 14.319 1.00 88.62 442 GLY A O 1
ATOM 3561 N N . LYS A 1 443 ? -29.622 3.389 12.326 1.00 89.75 443 LYS A N 1
ATOM 3562 C CA . LYS A 1 443 ? -28.486 2.845 11.579 1.00 89.75 443 LYS A CA 1
ATOM 3563 C C . LYS A 1 443 ? -27.218 3.640 11.886 1.00 89.75 443 LYS A C 1
ATOM 3565 O O . LYS A 1 443 ? -27.171 4.854 11.703 1.00 89.75 443 LYS A O 1
ATOM 3570 N N . SER A 1 444 ? -26.188 2.917 12.302 1.00 92.62 444 SER A N 1
ATOM 3571 C CA . SER A 1 444 ? -24.855 3.435 12.591 1.00 92.62 444 SER A CA 1
ATOM 3572 C C . SER A 1 444 ? -23.877 3.111 11.467 1.00 92.62 444 SER A C 1
ATOM 3574 O O . SER A 1 444 ? -23.850 1.979 10.987 1.00 92.62 444 SER A O 1
ATOM 3576 N N . GLU A 1 445 ? -23.020 4.060 11.111 1.00 94.06 445 GLU A N 1
ATOM 3577 C CA . GLU A 1 445 ? -21.901 3.851 10.187 1.00 94.06 445 GLU A CA 1
ATOM 3578 C C . GLU A 1 445 ? -20.590 4.384 10.770 1.00 94.06 445 GLU A C 1
ATOM 3580 O O . GLU A 1 445 ? -20.593 5.323 11.566 1.00 94.06 445 GLU A O 1
ATOM 3585 N N . ILE A 1 446 ? -19.464 3.792 10.371 1.00 95.44 446 ILE A N 1
ATOM 3586 C CA . ILE A 1 446 ? -18.130 4.252 10.772 1.00 95.44 446 ILE A CA 1
ATOM 3587 C C . ILE A 1 446 ? -17.724 5.427 9.878 1.00 95.44 446 ILE A C 1
ATOM 3589 O O . ILE A 1 446 ? -17.733 5.329 8.650 1.00 95.44 446 ILE A O 1
ATOM 3593 N N . VAL A 1 447 ? -17.355 6.547 10.493 1.00 94.88 447 VAL A N 1
ATOM 3594 C CA . VAL A 1 447 ? -16.993 7.782 9.786 1.00 94.88 447 VAL A CA 1
ATOM 3595 C C . VAL A 1 447 ? -15.599 7.658 9.177 1.00 94.88 447 VAL A C 1
ATOM 3597 O O . VAL A 1 447 ? -14.685 7.137 9.806 1.00 94.88 447 VAL A O 1
ATOM 3600 N N . GLY A 1 448 ? -15.428 8.145 7.945 1.00 89.56 448 GLY A N 1
ATOM 3601 C CA . GLY A 1 448 ? -14.159 8.046 7.213 1.00 89.56 448 GLY A CA 1
ATOM 3602 C C . GLY A 1 448 ? -13.900 6.665 6.603 1.00 89.56 448 GLY A C 1
ATOM 3603 O O . GLY A 1 448 ? -12.852 6.448 5.997 1.00 89.56 448 GLY A O 1
ATOM 3604 N N . LEU A 1 449 ? -14.845 5.725 6.726 1.00 88.62 449 LEU A N 1
ATOM 3605 C CA . LEU A 1 449 ? -14.739 4.420 6.089 1.00 88.62 449 LEU A CA 1
ATOM 3606 C C . LEU A 1 449 ? -14.958 4.544 4.575 1.00 88.62 449 LEU A C 1
ATOM 3608 O O . LEU A 1 449 ? -16.055 4.844 4.114 1.00 88.62 449 LEU A O 1
ATOM 3612 N N . ILE A 1 450 ? -13.908 4.268 3.806 1.00 80.88 450 ILE A N 1
ATOM 3613 C CA . ILE A 1 450 ? -13.957 4.153 2.346 1.00 80.88 450 ILE A CA 1
ATOM 3614 C C . ILE A 1 450 ? -13.688 2.688 2.007 1.00 80.88 450 ILE A C 1
ATOM 3616 O O . ILE A 1 450 ? -12.636 2.157 2.371 1.00 80.88 450 ILE A O 1
ATOM 3620 N N . ASP A 1 451 ? -14.635 2.014 1.354 1.00 67.44 451 ASP A N 1
ATOM 3621 C CA . ASP A 1 451 ? -14.553 0.566 1.121 1.00 67.44 451 ASP A CA 1
ATOM 3622 C C . ASP A 1 451 ? -13.307 0.169 0.315 1.00 67.44 451 ASP A C 1
ATOM 3624 O O . ASP A 1 451 ? -12.621 -0.778 0.707 1.00 67.44 451 ASP A O 1
ATOM 3628 N N . ASP A 1 452 ? -12.938 0.976 -0.682 1.00 61.59 452 ASP A N 1
ATOM 3629 C CA . ASP A 1 452 ? -11.790 0.744 -1.570 1.00 61.59 452 ASP A CA 1
ATOM 3630 C C . ASP A 1 452 ? -10.464 1.355 -1.072 1.00 61.59 452 ASP A C 1
ATOM 3632 O O . ASP A 1 452 ? -9.440 1.278 -1.755 1.00 61.59 452 ASP A O 1
ATOM 3636 N N . CYS A 1 453 ? -10.438 1.978 0.113 1.00 63.12 453 CYS A N 1
ATOM 3637 C CA . CYS A 1 453 ? -9.214 2.588 0.637 1.00 63.12 453 CYS A CA 1
ATOM 3638 C C . CYS A 1 453 ? -8.326 1.569 1.367 1.00 63.12 453 CYS A C 1
ATOM 3640 O O . CYS A 1 453 ? -8.787 0.795 2.208 1.00 63.12 453 CYS A O 1
ATOM 3642 N N . PHE A 1 454 ? -7.024 1.618 1.066 1.00 62.19 454 PHE A N 1
ATOM 3643 C CA . PHE A 1 454 ? -5.995 0.718 1.596 1.00 62.19 454 PHE A CA 1
ATOM 3644 C C . PHE A 1 454 ? -5.591 0.968 3.046 1.00 62.19 454 PHE A C 1
ATOM 3646 O O . PHE A 1 454 ? -4.835 0.162 3.563 1.00 62.19 454 PHE A O 1
ATOM 3653 N N . GLN A 1 455 ? -5.995 2.076 3.668 1.00 78.62 455 GLN A N 1
ATOM 3654 C CA . GLN A 1 455 ? -5.575 2.431 5.022 1.00 78.62 455 GLN A CA 1
ATOM 3655 C C . GLN A 1 455 ? -6.805 2.479 5.927 1.00 78.62 455 GLN A C 1
ATOM 3657 O O . GLN A 1 455 ? -7.707 3.292 5.720 1.00 78.62 455 GLN A O 1
ATOM 3662 N N . ARG A 1 456 ? -6.852 1.589 6.921 1.00 85.19 456 ARG A N 1
ATOM 3663 C CA . ARG A 1 456 ? -7.947 1.521 7.903 1.00 85.19 456 ARG A CA 1
ATOM 3664 C C . ARG A 1 456 ? -7.618 2.291 9.181 1.00 85.19 456 ARG A C 1
ATOM 3666 O O . ARG A 1 456 ? -8.509 2.889 9.772 1.00 85.19 456 ARG A O 1
ATOM 3673 N N . GLY A 1 457 ? -6.351 2.325 9.567 1.00 89.19 457 GLY A N 1
ATOM 3674 C CA . GLY A 1 457 ? -5.859 2.926 10.794 1.00 89.19 457 GLY A CA 1
ATOM 3675 C C . GLY A 1 457 ? -4.773 3.977 10.574 1.00 89.19 457 GLY A C 1
ATOM 3676 O O . GLY A 1 457 ? -4.081 4.007 9.556 1.00 89.19 457 GLY A O 1
ATOM 3677 N N . VAL A 1 458 ? -4.600 4.834 11.571 1.00 89.94 458 VAL A N 1
ATOM 3678 C CA . VAL A 1 458 ? -3.504 5.799 11.682 1.00 89.94 458 VAL A CA 1
ATOM 3679 C C . VAL A 1 458 ? -3.010 5.826 13.127 1.00 89.94 458 VAL A C 1
ATOM 3681 O O . VAL A 1 458 ? -3.784 5.615 14.062 1.00 89.94 458 VAL A O 1
ATOM 3684 N N . THR A 1 459 ? -1.713 6.040 13.334 1.00 89.00 459 THR A N 1
ATOM 3685 C CA . THR A 1 459 ? -1.120 6.030 14.682 1.00 89.00 459 THR A CA 1
ATOM 3686 C C . THR A 1 459 ? -0.739 7.430 15.160 1.00 89.00 459 THR A C 1
ATOM 3688 O O . THR A 1 459 ? -0.584 8.363 14.367 1.00 89.00 459 THR A O 1
ATOM 3691 N N . HIS A 1 460 ? -0.507 7.561 16.468 1.00 86.56 460 HIS A N 1
ATOM 3692 C CA . HIS A 1 460 ? 0.018 8.779 17.096 1.00 86.56 460 HIS A CA 1
ATOM 3693 C C . HIS A 1 460 ? 1.357 9.280 16.516 1.00 86.56 460 HIS A C 1
ATOM 3695 O O . HIS A 1 460 ? 1.729 10.429 16.752 1.00 86.56 460 HIS A O 1
ATOM 3701 N N . GLN A 1 461 ? 2.104 8.430 15.800 1.00 83.81 461 GLN A N 1
ATOM 3702 C CA . GLN A 1 461 ? 3.354 8.815 15.139 1.00 83.81 461 GLN A CA 1
ATOM 3703 C C . GLN A 1 461 ? 3.102 9.651 13.875 1.00 83.81 461 GLN A C 1
ATOM 3705 O O . GLN A 1 461 ? 3.958 10.436 13.473 1.00 83.81 461 GLN A O 1
ATOM 3710 N N . GLU A 1 462 ? 1.933 9.498 13.249 1.00 84.38 462 GLU A N 1
ATOM 3711 C CA . GLU A 1 462 ? 1.581 10.179 12.001 1.00 84.38 462 GLU A CA 1
ATOM 3712 C C . GLU A 1 462 ? 0.795 11.469 12.252 1.00 84.38 462 GLU A C 1
ATOM 3714 O O . GLU A 1 462 ? 1.085 12.512 11.657 1.00 84.38 462 GLU A O 1
ATOM 3719 N N . ILE A 1 463 ? -0.214 11.405 13.123 1.00 91.38 463 ILE A N 1
ATOM 3720 C CA . ILE A 1 463 ? -1.079 12.533 13.482 1.00 91.38 463 ILE A CA 1
ATOM 3721 C C . ILE A 1 463 ? -1.383 12.488 14.982 1.00 91.38 463 ILE A C 1
ATOM 3723 O O . ILE A 1 463 ? -1.381 11.418 15.581 1.00 91.38 463 ILE A O 1
ATOM 3727 N N . THR A 1 464 ? -1.667 13.631 15.607 1.00 94.06 464 THR A N 1
ATOM 3728 C CA . THR A 1 464 ? -2.125 13.641 17.008 1.00 94.06 464 THR A CA 1
ATOM 3729 C C . THR A 1 464 ? -3.598 13.234 17.110 1.00 94.06 464 THR A C 1
ATOM 3731 O O . THR A 1 464 ? -4.351 13.377 16.145 1.00 94.06 464 THR A O 1
ATOM 3734 N N . MET A 1 465 ? -4.047 12.796 18.294 1.00 95.19 465 MET A N 1
ATOM 3735 C CA . MET A 1 465 ? -5.465 12.480 18.530 1.00 95.19 465 MET A CA 1
ATOM 3736 C C . MET A 1 465 ? -6.355 13.695 18.241 1.00 95.19 465 MET A C 1
ATOM 3738 O O . MET A 1 465 ? -7.395 13.562 17.607 1.00 95.19 465 MET A O 1
ATOM 3742 N N . GLN A 1 466 ? -5.903 14.892 18.615 1.00 95.19 466 GLN A N 1
ATOM 3743 C CA . GLN A 1 466 ? -6.613 16.134 18.323 1.00 95.19 466 GLN A CA 1
ATOM 3744 C C . GLN A 1 466 ? -6.763 16.355 16.813 1.00 95.19 466 GLN A C 1
ATOM 3746 O O . GLN A 1 466 ? -7.853 16.641 16.337 1.00 95.19 466 GLN A O 1
ATOM 3751 N N . GLN A 1 467 ? -5.691 16.155 16.040 1.00 95.50 467 GLN A N 1
ATOM 3752 C CA . GLN A 1 467 ? -5.731 16.272 14.578 1.00 95.50 467 GLN A CA 1
ATOM 3753 C C . GLN A 1 467 ? -6.636 15.221 13.930 1.00 95.50 467 GLN A C 1
ATOM 3755 O O . GLN A 1 467 ? -7.276 15.512 12.922 1.00 95.50 467 GLN A O 1
ATOM 3760 N N . PHE A 1 468 ? -6.681 14.010 14.487 1.00 96.69 468 PHE A N 1
ATOM 3761 C CA . PHE A 1 468 ? -7.602 12.962 14.058 1.00 96.69 468 PHE A CA 1
ATOM 3762 C C . PHE A 1 468 ? -9.062 13.370 14.299 1.00 96.69 468 PHE A C 1
ATOM 3764 O O . PHE A 1 468 ? -9.873 13.343 13.374 1.00 96.69 468 PHE A O 1
ATOM 3771 N N . MET A 1 469 ? -9.392 13.801 15.519 1.00 97.06 469 MET A N 1
ATOM 3772 C CA . MET A 1 469 ? -10.751 14.211 15.880 1.00 97.06 469 MET A CA 1
ATOM 3773 C C . MET A 1 469 ? -11.208 15.431 15.070 1.00 97.06 469 MET A C 1
ATOM 3775 O O . MET A 1 469 ? -12.288 15.405 14.487 1.00 97.06 469 MET A O 1
ATOM 3779 N N . GLU A 1 470 ? -10.349 16.440 14.931 1.00 96.12 470 GLU A N 1
ATOM 3780 C CA . GLU A 1 470 ? -10.566 17.622 14.089 1.00 96.12 470 GLU A CA 1
ATOM 3781 C C . GLU A 1 470 ? -10.840 17.248 12.623 1.00 96.12 470 GLU A C 1
ATOM 3783 O O . GLU A 1 470 ? -11.711 17.826 11.967 1.00 96.12 470 GLU A O 1
ATOM 3788 N N . ALA A 1 471 ? -10.130 16.250 12.087 1.00 95.69 471 ALA A N 1
ATOM 3789 C CA . ALA A 1 471 ? -10.343 15.808 10.715 1.00 95.69 471 ALA A CA 1
ATOM 3790 C C . ALA A 1 471 ? -11.753 15.235 10.507 1.00 95.69 471 ALA A C 1
ATOM 3792 O O . ALA A 1 471 ? -12.412 15.566 9.519 1.00 95.69 471 ALA A O 1
ATOM 3793 N N . HIS A 1 472 ? -12.227 14.397 11.430 1.00 96.50 472 HIS A N 1
ATOM 3794 C CA . HIS A 1 472 ? -13.525 13.728 11.307 1.00 96.50 472 HIS A CA 1
ATOM 3795 C C . HIS A 1 472 ? -14.716 14.613 11.677 1.00 96.50 472 HIS A C 1
ATOM 3797 O O . HIS A 1 472 ? -15.772 14.464 11.062 1.00 96.50 472 HIS A O 1
ATOM 3803 N N . VAL A 1 473 ? -14.553 15.533 12.631 1.00 95.56 473 VAL A N 1
ATOM 3804 C CA . VAL A 1 473 ? -15.627 16.439 13.067 1.00 95.56 473 VAL A CA 1
ATOM 3805 C C . VAL A 1 473 ? -15.766 17.629 12.118 1.00 95.56 473 VAL A C 1
ATOM 3807 O O . VAL A 1 473 ? -16.868 17.901 11.649 1.00 95.56 473 VAL A O 1
ATOM 3810 N N . ASN A 1 474 ? -14.658 18.300 11.781 1.00 93.06 474 ASN A N 1
ATOM 3811 C CA . ASN A 1 474 ? -14.695 19.612 11.123 1.00 93.06 474 ASN A CA 1
ATOM 3812 C C . ASN A 1 474 ? -14.259 19.593 9.652 1.00 93.06 474 ASN A C 1
ATOM 3814 O O . ASN A 1 474 ? -14.613 20.492 8.894 1.00 93.06 474 ASN A O 1
ATOM 3818 N N . ASN A 1 475 ? -13.517 18.570 9.215 1.00 91.75 475 ASN A N 1
ATOM 3819 C CA . ASN A 1 475 ? -12.875 18.570 7.894 1.00 91.75 475 ASN A CA 1
ATOM 3820 C C . ASN A 1 475 ? -13.295 17.392 7.003 1.00 91.75 475 ASN A C 1
ATOM 3822 O O . ASN A 1 475 ? -12.531 16.967 6.135 1.00 91.75 475 ASN A O 1
ATOM 3826 N N . ASN A 1 476 ? -14.503 16.849 7.197 1.00 90.88 476 ASN A N 1
ATOM 3827 C CA . ASN A 1 476 ? -15.062 15.759 6.385 1.00 90.88 476 ASN A CA 1
ATOM 3828 C C . ASN A 1 476 ? -14.116 14.552 6.230 1.00 90.88 476 ASN A C 1
ATOM 3830 O O . ASN A 1 476 ? -14.016 13.958 5.160 1.00 90.88 476 ASN A O 1
ATOM 3834 N N . SER A 1 477 ? -13.423 14.174 7.308 1.00 93.06 477 SER A N 1
ATOM 3835 C CA . SER A 1 477 ? -12.406 13.110 7.319 1.00 93.06 477 SER A CA 1
ATOM 3836 C C . SER A 1 477 ? -11.207 13.394 6.407 1.00 93.06 477 SER A C 1
ATOM 3838 O O . SER A 1 477 ? -10.630 12.475 5.830 1.00 93.06 477 SER A O 1
ATOM 3840 N N . THR A 1 478 ? -10.807 14.662 6.264 1.00 89.56 478 THR A N 1
ATOM 3841 C CA . THR A 1 478 ? -9.634 15.057 5.473 1.00 89.56 478 THR A CA 1
ATOM 3842 C C . THR A 1 478 ? -8.678 15.958 6.250 1.00 89.56 478 THR A C 1
ATOM 3844 O O . THR A 1 478 ? -9.071 16.702 7.144 1.00 89.56 478 THR A O 1
ATOM 3847 N N . ARG A 1 479 ? -7.388 15.902 5.903 1.00 85.94 479 ARG A N 1
ATOM 3848 C CA . ARG A 1 479 ? -6.339 16.776 6.435 1.00 85.94 479 ARG A CA 1
ATOM 3849 C C . ARG A 1 479 ? -5.280 17.035 5.371 1.00 85.94 479 ARG A C 1
ATOM 3851 O O . ARG A 1 479 ? -4.721 16.102 4.797 1.00 85.94 479 ARG A O 1
ATOM 3858 N N . GLY A 1 480 ? -4.988 18.309 5.102 1.00 80.94 480 GLY A N 1
ATOM 3859 C CA . GLY A 1 480 ? -3.992 18.695 4.092 1.00 80.94 480 GLY A CA 1
ATOM 3860 C C . GLY A 1 480 ? -4.295 18.126 2.699 1.00 80.94 480 GLY A C 1
ATOM 3861 O O . GLY A 1 480 ? -3.378 17.695 2.002 1.00 80.94 480 GLY A O 1
ATOM 3862 N N . GLY A 1 481 ? -5.582 18.049 2.337 1.00 76.31 481 GLY A N 1
ATOM 3863 C CA . GLY A 1 481 ? -6.052 17.480 1.070 1.00 76.31 481 GLY A CA 1
ATOM 3864 C C . GLY A 1 481 ? -5.981 15.951 0.972 1.00 76.31 481 GLY A C 1
ATOM 3865 O O . GLY A 1 481 ? -6.166 15.411 -0.114 1.00 76.31 481 GLY A O 1
ATOM 3866 N N . LYS A 1 482 ? -5.696 15.238 2.071 1.00 80.12 482 LYS A N 1
ATOM 3867 C CA . LYS A 1 482 ? -5.656 13.768 2.120 1.00 80.12 482 LYS A CA 1
ATOM 3868 C C . LYS A 1 482 ? -6.751 13.224 3.028 1.00 80.12 482 LYS A C 1
ATOM 3870 O O . LYS A 1 482 ? -7.054 13.844 4.041 1.00 80.12 482 LYS A O 1
ATOM 3875 N N . SER A 1 483 ? -7.296 12.059 2.690 1.00 86.56 483 SER A N 1
ATOM 3876 C CA . SER A 1 483 ? -8.230 11.338 3.563 1.00 86.56 483 SER A CA 1
ATOM 3877 C C . SER A 1 483 ? -7.538 10.905 4.856 1.00 86.56 483 SER A C 1
ATOM 3879 O O . SER A 1 483 ? -6.392 10.456 4.818 1.00 86.56 483 SER A O 1
ATOM 3881 N N . VAL A 1 484 ? -8.243 11.016 5.979 1.00 90.69 484 VAL A N 1
ATOM 3882 C CA . VAL A 1 484 ? -7.845 10.458 7.275 1.00 90.69 484 VAL A CA 1
ATOM 3883 C C . VAL A 1 484 ? -8.569 9.115 7.467 1.00 90.69 484 VAL A C 1
ATOM 3885 O O . VAL A 1 484 ? -9.782 9.065 7.247 1.00 90.69 484 VAL A O 1
ATOM 3888 N N . PRO A 1 485 ? -7.854 8.024 7.806 1.00 92.00 485 PRO A N 1
ATOM 3889 C CA . PRO A 1 485 ? -8.448 6.702 8.029 1.00 92.00 485 PRO A CA 1
ATOM 3890 C C . PRO A 1 485 ? -9.435 6.681 9.205 1.00 92.00 485 PRO A C 1
ATOM 3892 O O . PRO A 1 485 ? -9.298 7.507 10.098 1.00 92.00 485 PRO A O 1
ATOM 3895 N N . PRO A 1 486 ? -10.382 5.728 9.260 1.00 94.62 486 PRO A N 1
ATOM 3896 C CA . PRO A 1 486 ? -11.444 5.707 10.272 1.00 94.62 486 PRO A CA 1
ATOM 3897 C C . PRO A 1 486 ? -10.998 5.383 11.709 1.00 94.62 486 PRO A C 1
ATOM 3899 O O . PRO A 1 486 ? -11.719 5.728 12.645 1.00 94.62 486 PRO A O 1
ATOM 3902 N N . PHE A 1 487 ? -9.859 4.712 11.909 1.00 95.62 487 PHE A N 1
ATOM 3903 C CA . PHE A 1 487 ? -9.404 4.271 13.235 1.00 95.62 487 PHE A CA 1
ATOM 3904 C C . PHE A 1 487 ? -8.084 4.937 13.643 1.00 95.62 487 PHE A C 1
ATOM 3906 O O . PHE A 1 487 ? -7.150 5.027 12.849 1.00 95.62 487 PHE A O 1
ATOM 3913 N N . TYR A 1 488 ? -7.972 5.353 14.902 1.00 95.00 488 TYR A N 1
ATOM 3914 C CA . TYR A 1 488 ? -6.774 5.971 15.473 1.00 95.00 488 TYR A CA 1
ATOM 3915 C C . TYR A 1 488 ? -6.225 5.167 16.652 1.00 95.00 488 TYR A C 1
ATOM 3917 O O . TYR A 1 488 ? -6.983 4.806 17.550 1.00 95.00 488 TYR A O 1
ATOM 3925 N N . PHE A 1 489 ? -4.906 4.953 16.677 1.00 92.00 489 PHE A N 1
ATOM 3926 C CA . PHE A 1 489 ? -4.188 4.264 17.757 1.00 92.00 489 PHE A CA 1
ATOM 3927 C C . PHE A 1 489 ? -3.346 5.257 18.572 1.00 92.00 489 PHE A C 1
ATOM 3929 O O . PHE A 1 489 ? -2.331 5.770 18.069 1.00 92.00 489 PHE A O 1
ATOM 3936 N N . PRO A 1 490 ? -3.748 5.556 19.822 1.00 89.50 490 PRO A N 1
ATOM 3937 C CA . PRO A 1 490 ? -3.062 6.524 20.670 1.00 89.50 490 PRO A CA 1
ATOM 3938 C C . PRO A 1 490 ? -1.664 6.072 21.104 1.00 89.50 490 PRO A C 1
ATOM 3940 O O . PRO A 1 490 ? -1.256 4.924 20.941 1.00 89.50 490 PRO A O 1
ATOM 3943 N N . LYS A 1 491 ? -0.905 7.006 21.682 1.00 86.69 491 LYS A N 1
ATOM 3944 C CA . LYS A 1 491 ? 0.354 6.696 22.372 1.00 86.69 491 LYS A CA 1
ATOM 3945 C C . LYS A 1 491 ? 0.051 5.953 23.672 1.00 86.69 491 LYS A C 1
ATOM 3947 O O . LYS A 1 491 ? -0.855 6.344 24.398 1.00 86.69 491 LYS A O 1
ATOM 3952 N N . ALA A 1 492 ? 0.864 4.954 24.014 1.00 80.31 492 ALA A N 1
ATOM 3953 C CA . ALA A 1 492 ? 0.703 4.196 25.260 1.00 80.31 492 ALA A CA 1
ATOM 3954 C C . ALA A 1 492 ? 0.932 5.042 26.531 1.00 80.31 492 ALA A C 1
ATOM 3956 O O . ALA A 1 492 ? 0.505 4.663 27.622 1.00 80.31 492 ALA A O 1
ATOM 3957 N N . LYS A 1 493 ? 1.655 6.166 26.408 1.00 81.00 493 LYS A N 1
ATOM 3958 C CA . LYS A 1 493 ? 1.918 7.115 27.498 1.00 81.00 493 LYS A CA 1
ATOM 3959 C C . LYS A 1 493 ? 1.635 8.548 27.035 1.00 81.00 493 LYS A C 1
ATOM 3961 O O . LYS A 1 493 ? 2.256 8.975 26.059 1.00 81.00 493 LYS A O 1
ATOM 3966 N N . PRO A 1 494 ? 0.780 9.321 27.727 1.00 83.94 494 PRO A N 1
ATOM 3967 C CA . PRO A 1 494 ? -0.015 8.947 28.895 1.00 83.94 494 PRO A CA 1
ATOM 3968 C C . PRO A 1 494 ? -1.002 7.812 28.614 1.00 83.94 494 PRO A C 1
ATOM 3970 O O . PRO A 1 494 ? -1.295 7.506 27.462 1.00 83.94 494 PRO A O 1
ATOM 3973 N N . SER A 1 495 ? -1.470 7.165 29.682 1.00 83.31 495 SER A N 1
ATOM 3974 C CA . SER A 1 495 ? -2.450 6.082 29.580 1.00 83.31 495 SER A CA 1
ATOM 3975 C C . SER A 1 495 ? -3.735 6.598 28.925 1.00 83.31 495 SER A C 1
ATOM 3977 O O . SER A 1 495 ? -4.141 7.730 29.164 1.00 83.31 495 SER A O 1
ATOM 3979 N N . GLY A 1 496 ? -4.393 5.781 28.108 1.00 89.44 496 GLY A N 1
ATOM 3980 C CA . GLY A 1 496 ? -5.580 6.199 27.364 1.00 89.44 496 GLY A CA 1
ATOM 3981 C C . GLY A 1 496 ? -6.267 5.026 26.667 1.00 89.44 496 GLY A C 1
ATOM 3982 O O . GLY A 1 496 ? -5.921 3.880 26.965 1.00 89.44 496 GLY A O 1
ATOM 3983 N N . PRO A 1 497 ? -7.232 5.296 25.773 1.00 93.44 497 PRO A N 1
ATOM 3984 C CA . PRO A 1 497 ? -7.877 4.259 24.974 1.00 93.44 497 PRO A CA 1
ATOM 3985 C C . PRO A 1 497 ? -6.859 3.538 24.084 1.00 93.44 497 PRO A C 1
ATOM 3987 O O . PRO A 1 497 ? -5.871 4.138 23.662 1.00 93.44 497 PRO A O 1
ATOM 3990 N N . ASP A 1 498 ? -7.133 2.281 23.740 1.00 92.94 498 ASP A N 1
ATOM 3991 C CA . ASP A 1 498 ? -6.302 1.530 22.788 1.00 92.94 498 ASP A CA 1
ATOM 3992 C C . ASP A 1 498 ? -6.633 1.937 21.342 1.00 92.94 498 ASP A C 1
ATOM 3994 O O . ASP A 1 498 ? -5.774 1.932 20.465 1.00 92.94 498 ASP A O 1
ATOM 3998 N N . MET A 1 499 ? -7.887 2.330 21.090 1.00 95.56 499 MET A N 1
ATOM 3999 C CA . MET A 1 499 ? -8.369 2.735 19.771 1.00 95.56 499 MET A CA 1
ATOM 4000 C C . MET A 1 499 ? -9.461 3.802 19.879 1.00 95.56 499 MET A C 1
ATOM 4002 O O . MET A 1 499 ? -10.295 3.773 20.786 1.00 95.56 499 MET A O 1
ATOM 4006 N N . VAL A 1 500 ? -9.475 4.730 18.924 1.00 97.50 500 VAL A N 1
ATOM 4007 C CA . VAL A 1 500 ? -10.474 5.798 18.805 1.00 97.50 500 VAL A CA 1
ATOM 4008 C C . VAL A 1 500 ? -11.052 5.807 17.395 1.00 97.50 500 VAL A C 1
ATOM 4010 O O . VAL A 1 500 ? -10.310 5.679 16.425 1.00 97.50 500 VAL A O 1
ATOM 4013 N N . PHE A 1 501 ? -12.365 5.969 17.268 1.00 98.00 501 PHE A N 1
ATOM 4014 C CA . PHE A 1 501 ? -13.032 6.176 15.980 1.00 98.00 501 PHE A CA 1
ATOM 4015 C C . PHE A 1 501 ? -14.331 6.962 16.157 1.00 98.00 501 PHE A C 1
ATOM 4017 O O . PHE A 1 501 ? -14.744 7.236 17.282 1.00 98.00 501 PHE A O 1
ATOM 4024 N N . TYR A 1 502 ? -14.976 7.331 15.053 1.00 98.06 502 TYR A N 1
ATOM 4025 C CA . TYR A 1 502 ? -16.281 7.991 15.070 1.00 98.06 502 TYR A CA 1
ATOM 4026 C C . TYR A 1 502 ? -17.353 7.117 14.444 1.00 98.06 502 TYR A C 1
ATOM 4028 O O . TYR A 1 502 ? -17.126 6.470 13.417 1.00 98.06 502 TYR A O 1
ATOM 4036 N N . ILE A 1 503 ? -18.548 7.182 15.023 1.00 97.31 503 ILE A N 1
ATOM 4037 C CA . ILE A 1 503 ? -19.761 6.669 14.393 1.00 97.31 503 ILE A CA 1
ATOM 4038 C C . ILE A 1 503 ? -20.700 7.814 14.037 1.00 97.31 503 ILE A C 1
ATOM 4040 O O . ILE A 1 503 ? -20.751 8.836 14.729 1.00 97.31 503 ILE A O 1
ATOM 4044 N N . ARG A 1 504 ? -21.461 7.619 12.962 1.00 95.88 504 ARG A N 1
ATOM 4045 C CA . ARG A 1 504 ? -22.573 8.480 12.574 1.00 95.88 504 ARG A CA 1
ATOM 4046 C C . ARG A 1 504 ? -23.882 7.722 12.722 1.00 95.88 504 ARG A C 1
ATOM 4048 O O . ARG A 1 504 ? -24.016 6.631 12.175 1.00 95.88 504 ARG A O 1
ATOM 4055 N N . VAL A 1 505 ? -24.840 8.311 13.433 1.00 95.12 505 VAL A N 1
ATOM 4056 C CA . VAL A 1 505 ? -26.202 7.783 13.602 1.00 95.12 505 VAL A CA 1
ATOM 4057 C C . VAL A 1 505 ? -27.184 8.888 13.239 1.00 95.12 505 VAL A C 1
ATOM 4059 O O . VAL A 1 505 ? -27.206 9.930 13.886 1.00 95.12 505 VAL A O 1
ATOM 4062 N N . ASN A 1 506 ? -27.967 8.698 12.175 1.00 90.25 506 ASN A N 1
ATOM 4063 C CA . ASN A 1 506 ? -28.933 9.695 11.679 1.00 90.25 506 ASN A CA 1
ATOM 4064 C C . ASN A 1 506 ? -28.340 11.114 11.510 1.00 90.25 506 ASN A C 1
ATOM 4066 O O . ASN A 1 506 ? -28.983 12.109 11.829 1.00 90.25 506 ASN A O 1
ATOM 4070 N N . GLY A 1 507 ? -27.088 11.211 11.048 1.00 90.00 507 GLY A N 1
ATOM 4071 C CA . GLY A 1 507 ? -26.370 12.484 10.887 1.00 90.00 507 GLY A CA 1
ATOM 4072 C C . GLY A 1 507 ? -25.636 12.984 12.138 1.00 90.00 507 GLY A C 1
ATOM 4073 O O . GLY A 1 507 ? -24.725 13.796 12.004 1.00 90.00 507 GLY A O 1
ATOM 4074 N N . ASN A 1 508 ? -25.950 12.457 13.323 1.00 94.44 508 ASN A N 1
ATOM 4075 C CA . ASN A 1 508 ? -25.259 12.786 14.568 1.00 94.44 508 ASN A CA 1
ATOM 4076 C C . ASN A 1 508 ? -23.922 12.051 14.665 1.00 94.44 508 ASN A C 1
ATOM 4078 O O . ASN A 1 508 ? -23.846 10.860 14.363 1.00 94.44 508 ASN A O 1
ATOM 4082 N N . LEU A 1 509 ? -22.881 12.752 15.111 1.00 96.38 509 LEU A N 1
ATOM 4083 C CA . LEU A 1 509 ? -21.524 12.225 15.249 1.00 96.38 509 LEU A CA 1
ATOM 4084 C C . LEU A 1 509 ? -21.193 11.956 16.717 1.00 96.38 509 LEU A C 1
ATOM 4086 O O . LEU A 1 509 ? -21.429 12.815 17.571 1.00 96.38 509 LEU A O 1
ATOM 4090 N N . PHE A 1 510 ? -20.605 10.790 16.987 1.00 97.12 510 PHE A N 1
ATOM 4091 C CA . PHE A 1 510 ? -20.174 10.387 18.325 1.00 97.12 510 PHE A CA 1
ATOM 4092 C C . PHE A 1 510 ? -18.752 9.816 18.287 1.00 97.12 510 PHE A C 1
ATOM 4094 O O . PHE A 1 510 ? -18.515 8.859 17.537 1.00 97.12 510 PHE A O 1
ATOM 4101 N N . PRO A 1 511 ? -17.814 10.349 19.090 1.00 97.81 511 PRO A N 1
ATOM 4102 C CA . PRO A 1 511 ? -16.527 9.705 19.292 1.00 97.81 511 PRO A CA 1
ATOM 4103 C C . PRO A 1 511 ? -16.689 8.448 20.152 1.00 97.81 511 PRO A C 1
ATOM 4105 O O . PRO A 1 511 ? -17.424 8.433 21.145 1.00 97.81 511 PRO A O 1
ATOM 4108 N N . VAL A 1 512 ? -15.971 7.396 19.771 1.00 98.00 512 VAL A N 1
ATOM 4109 C CA . VAL A 1 512 ? -15.914 6.105 20.456 1.00 98.00 512 VAL A CA 1
ATOM 4110 C C . VAL A 1 512 ? -14.488 5.861 20.926 1.00 98.00 512 VAL A C 1
ATOM 4112 O O . VAL A 1 512 ? -13.565 5.770 20.117 1.00 98.00 512 VAL A O 1
ATOM 4115 N N . PHE A 1 513 ? -14.318 5.724 22.237 1.00 97.38 513 PHE A N 1
ATOM 4116 C CA . PHE A 1 513 ? -13.052 5.408 22.890 1.00 97.38 513 PHE A CA 1
ATOM 4117 C C . PHE A 1 513 ? -13.080 3.959 23.357 1.00 97.38 513 PHE A C 1
ATOM 4119 O O . PHE A 1 513 ? -13.883 3.597 24.219 1.00 97.38 513 PHE A O 1
ATOM 4126 N N . VAL A 1 514 ? -12.222 3.126 22.774 1.00 96.50 514 VAL A N 1
ATOM 4127 C CA . VAL A 1 514 ? -12.221 1.681 22.996 1.00 96.50 514 VAL A CA 1
ATOM 4128 C C . VAL A 1 514 ? -11.065 1.280 23.900 1.00 96.50 514 VAL A C 1
ATOM 4130 O O . VAL A 1 514 ? -9.915 1.632 23.642 1.00 96.50 514 VAL A O 1
ATOM 4133 N N . GLN A 1 515 ? -11.365 0.480 24.920 1.00 93.62 515 GLN A N 1
ATOM 4134 C CA . GLN A 1 515 ? -10.377 -0.279 25.677 1.00 93.62 515 GLN A CA 1
ATOM 4135 C C . GLN A 1 515 ? -10.600 -1.777 25.462 1.00 93.62 515 GLN A C 1
ATOM 4137 O O . GLN A 1 515 ? -11.652 -2.320 25.804 1.00 93.62 515 GLN A O 1
ATOM 4142 N N . LEU A 1 516 ? -9.580 -2.453 24.950 1.00 91.44 516 LEU A N 1
ATOM 4143 C CA . LEU A 1 516 ? -9.535 -3.881 24.678 1.00 91.44 516 LEU A CA 1
ATOM 4144 C C . LEU A 1 516 ? -8.753 -4.605 25.765 1.00 91.44 516 LEU A C 1
ATOM 4146 O O . LEU A 1 516 ? -7.676 -4.179 26.171 1.00 91.44 516 LEU A O 1
ATOM 4150 N N . LYS A 1 517 ? -9.298 -5.717 26.267 1.00 87.69 517 LYS A N 1
ATOM 4151 C CA . LYS A 1 517 ? -8.644 -6.577 27.260 1.00 87.69 517 LYS A CA 1
ATOM 4152 C C . LYS A 1 517 ? -8.849 -8.065 26.957 1.00 87.69 517 LYS A C 1
ATOM 4154 O O . LYS A 1 517 ? -9.894 -8.639 27.260 1.00 87.69 517 LYS A O 1
ATOM 4159 N N . LEU A 1 518 ? -7.812 -8.705 26.419 1.00 84.69 518 LEU A N 1
ATOM 4160 C CA . LEU A 1 518 ? -7.805 -10.138 26.116 1.00 84.69 518 LEU A CA 1
ATOM 4161 C C . LEU A 1 518 ? -7.316 -10.949 27.328 1.00 84.69 518 LEU A C 1
ATOM 4163 O O . LEU A 1 518 ? -6.131 -11.253 27.442 1.00 84.69 518 LEU A O 1
ATOM 4167 N N . ARG A 1 519 ? -8.205 -11.254 28.282 1.00 75.69 519 ARG A N 1
ATOM 4168 C CA . ARG A 1 519 ? -7.854 -12.022 29.495 1.00 75.69 519 ARG A CA 1
ATOM 4169 C C . ARG A 1 519 ? -9.041 -12.777 30.103 1.00 75.69 519 ARG A C 1
ATOM 4171 O O . ARG A 1 519 ? -10.181 -12.336 29.953 1.00 75.69 519 ARG A O 1
ATOM 4178 N N . PRO A 1 520 ? -8.795 -13.903 30.802 1.00 66.00 520 PRO A N 1
ATOM 4179 C CA . PRO A 1 520 ? -9.854 -14.757 31.339 1.00 66.00 520 PRO A CA 1
ATOM 4180 C C . PRO A 1 520 ? -10.496 -14.218 32.620 1.00 66.00 520 PRO A C 1
ATOM 4182 O O . PRO A 1 520 ? -11.679 -14.464 32.842 1.00 66.00 520 PRO A O 1
ATOM 4185 N N . VAL A 1 521 ? -9.752 -13.473 33.442 1.00 67.12 521 VAL A N 1
ATOM 4186 C CA . VAL A 1 521 ? -10.257 -12.878 34.686 1.00 67.12 521 VAL A CA 1
ATOM 4187 C C . VAL A 1 521 ? -10.216 -11.362 34.568 1.00 67.12 521 VAL A C 1
ATOM 4189 O O . VAL A 1 521 ? -9.193 -10.776 34.214 1.00 67.12 521 VAL A O 1
ATOM 4192 N N . PHE A 1 522 ? -11.346 -10.721 34.859 1.00 69.44 522 PHE A N 1
ATOM 4193 C CA . PHE A 1 522 ? -11.486 -9.272 34.817 1.00 69.44 522 PHE A CA 1
ATOM 4194 C C . PHE A 1 522 ? -11.929 -8.762 36.190 1.00 69.44 522 PHE A C 1
ATOM 4196 O O . PHE A 1 522 ? -13.119 -8.643 36.484 1.00 69.44 522 PHE A O 1
ATOM 4203 N N . SER A 1 523 ? -10.947 -8.533 37.068 1.00 70.88 523 SER A N 1
ATOM 4204 C CA . SER A 1 523 ? -11.194 -8.105 38.448 1.00 70.88 523 SER A CA 1
ATOM 4205 C C . SER A 1 523 ? -11.850 -6.718 38.517 1.00 70.88 523 SER A C 1
ATOM 4207 O O . SER A 1 523 ? -11.828 -5.939 37.559 1.00 70.88 523 SER A O 1
ATOM 4209 N N . HIS A 1 524 ? -12.412 -6.370 39.676 1.00 71.25 524 HIS A N 1
ATOM 4210 C CA . HIS A 1 524 ? -13.019 -5.053 39.889 1.00 71.25 524 HIS A CA 1
ATOM 4211 C C . HIS A 1 524 ? -12.004 -3.909 39.710 1.00 71.25 524 HIS A C 1
ATOM 4213 O O . HIS A 1 524 ? -12.287 -2.910 39.052 1.00 71.25 524 HIS A O 1
ATOM 4219 N N . GLN A 1 525 ? -10.785 -4.078 40.233 1.00 75.38 525 GLN A N 1
ATOM 4220 C CA . GLN A 1 525 ? -9.694 -3.108 40.058 1.00 75.38 525 GLN A CA 1
ATOM 4221 C C . GLN A 1 525 ? -9.327 -2.940 38.583 1.00 75.38 525 GLN A C 1
ATOM 4223 O O . GLN A 1 525 ? -9.178 -1.825 38.090 1.00 75.38 525 GLN A O 1
ATOM 4228 N N . THR A 1 526 ? -9.259 -4.056 37.863 1.00 73.88 526 THR A N 1
ATOM 4229 C CA . THR A 1 526 ? -8.986 -4.079 36.430 1.00 73.88 526 THR A CA 1
ATOM 4230 C C . THR A 1 526 ? -10.069 -3.360 35.622 1.00 73.88 526 THR A C 1
ATOM 4232 O O . THR A 1 526 ? -9.762 -2.617 34.691 1.00 73.88 526 THR A O 1
ATOM 4235 N N . THR A 1 527 ? -11.332 -3.568 35.994 1.00 74.75 527 THR A N 1
ATOM 4236 C CA . THR A 1 527 ? -12.490 -2.905 35.385 1.00 74.75 527 THR A CA 1
ATOM 4237 C C . THR A 1 527 ? -12.427 -1.400 35.587 1.00 74.75 527 THR A C 1
ATOM 4239 O O . THR A 1 527 ? -12.567 -0.642 34.633 1.00 74.75 527 THR A O 1
ATOM 4242 N N . HIS A 1 528 ? -12.156 -0.961 36.816 1.00 78.75 528 HIS A N 1
ATOM 4243 C CA . HIS A 1 528 ? -12.033 0.456 37.126 1.00 78.75 528 HIS A CA 1
ATOM 4244 C C . HIS A 1 528 ? -10.850 1.101 36.390 1.00 78.75 528 HIS A C 1
ATOM 4246 O O . HIS A 1 528 ? -10.966 2.219 35.894 1.00 78.75 528 HIS A O 1
ATOM 4252 N N . ALA A 1 529 ? -9.720 0.397 36.275 1.00 82.31 529 ALA A N 1
ATOM 4253 C CA . ALA A 1 529 ? -8.578 0.866 35.497 1.00 82.31 529 ALA A CA 1
ATOM 4254 C C . ALA A 1 529 ? -8.927 1.015 34.006 1.00 82.31 529 ALA A C 1
ATOM 4256 O O . ALA A 1 529 ? -8.608 2.040 33.415 1.00 82.31 529 ALA A O 1
ATOM 4257 N N . ALA A 1 530 ? -9.635 0.043 33.420 1.00 83.81 530 ALA A N 1
ATOM 4258 C CA . ALA A 1 530 ? -10.094 0.102 32.030 1.00 83.81 530 ALA A CA 1
ATOM 4259 C C . ALA A 1 530 ? -11.153 1.193 31.783 1.00 83.81 530 ALA A C 1
ATOM 4261 O O . ALA A 1 530 ? -11.161 1.803 30.725 1.00 83.81 530 ALA A O 1
ATOM 4262 N N . LEU A 1 531 ? -12.032 1.472 32.750 1.00 84.69 531 LEU A N 1
ATOM 4263 C CA . LEU A 1 531 ? -12.969 2.600 32.672 1.00 84.69 531 LEU A CA 1
ATOM 4264 C C . LEU A 1 531 ? -12.248 3.946 32.752 1.00 84.69 531 LEU A C 1
ATOM 4266 O O . LEU A 1 531 ? -12.650 4.900 32.090 1.00 84.69 531 LEU A O 1
ATOM 4270 N N . LYS A 1 532 ? -11.184 4.029 33.559 1.00 87.25 532 LYS A N 1
ATOM 4271 C CA . LYS A 1 532 ? -10.402 5.256 33.709 1.00 87.25 532 LYS A CA 1
ATOM 4272 C C . LYS A 1 532 ? -9.739 5.660 32.392 1.00 87.25 532 LYS A C 1
ATOM 4274 O O . LYS A 1 532 ? -9.789 6.834 32.041 1.00 87.25 532 LYS A O 1
ATOM 4279 N N . THR A 1 533 ? -9.171 4.718 31.642 1.00 88.44 533 THR A N 1
ATOM 4280 C CA . THR A 1 533 ? -8.454 5.025 30.392 1.00 88.44 533 THR A CA 1
ATOM 4281 C C . THR A 1 533 ? -9.337 5.619 29.295 1.00 88.44 533 THR A C 1
ATOM 4283 O O . THR A 1 533 ? -8.839 6.369 28.464 1.00 88.44 533 THR A O 1
ATOM 4286 N N . VAL A 1 534 ? -10.641 5.337 29.317 1.00 90.00 534 VAL A N 1
ATOM 4287 C CA . VAL A 1 534 ? -11.645 5.874 28.379 1.00 90.00 534 VAL A CA 1
ATOM 4288 C C . VAL A 1 534 ? -12.498 6.994 28.989 1.00 90.00 534 VAL A C 1
ATOM 4290 O O . VAL A 1 534 ? -13.551 7.326 28.446 1.00 90.00 534 VAL A O 1
ATOM 4293 N N . SER A 1 535 ? -12.094 7.534 30.142 1.00 89.38 535 SER A N 1
ATOM 4294 C CA . SER A 1 535 ? -12.786 8.638 30.818 1.00 89.38 535 SER A CA 1
ATOM 4295 C C . SER A 1 535 ? -12.369 10.005 30.273 1.00 89.38 535 SER A C 1
ATOM 4297 O O . SER A 1 535 ? -11.271 10.149 29.741 1.00 89.38 535 SER A O 1
ATOM 4299 N N . GLU A 1 536 ? -13.223 11.017 30.465 1.00 89.62 536 GLU A N 1
ATOM 4300 C CA . GLU A 1 536 ? -12.939 12.421 30.116 1.00 89.62 536 GLU A CA 1
ATOM 4301 C C . GLU A 1 536 ? -11.556 12.875 30.614 1.00 89.62 536 GLU A C 1
ATOM 4303 O O . GLU A 1 536 ? -10.787 13.404 29.820 1.00 89.62 536 GLU A O 1
ATOM 4308 N N . GLU A 1 537 ? -11.208 12.590 31.876 1.00 88.31 537 GLU A N 1
ATOM 4309 C CA . GLU A 1 537 ? -9.926 12.978 32.490 1.00 88.31 537 GLU A CA 1
ATOM 4310 C C . GLU A 1 537 ? -8.722 12.426 31.711 1.00 88.31 537 GLU A C 1
ATOM 4312 O O . GLU A 1 537 ? -7.857 13.191 31.295 1.00 88.31 537 GLU A O 1
ATOM 4317 N N . CYS A 1 538 ? -8.676 11.113 31.451 1.00 88.12 538 CYS A N 1
ATOM 4318 C CA . CYS A 1 538 ? -7.547 10.521 30.726 1.00 88.12 538 CYS A CA 1
ATOM 4319 C C . CYS A 1 538 ? -7.542 10.890 29.241 1.00 88.12 538 CYS A C 1
ATOM 4321 O O . CYS A 1 538 ? -6.474 11.075 28.665 1.00 88.12 538 CYS A O 1
ATOM 4323 N N . VAL A 1 539 ? -8.705 10.999 28.595 1.00 90.38 539 VAL A N 1
ATOM 4324 C CA . VAL A 1 539 ? -8.765 11.399 27.181 1.00 90.38 539 VAL A CA 1
ATOM 4325 C C . VAL A 1 539 ? -8.285 12.845 27.010 1.00 90.38 539 VAL A C 1
ATOM 4327 O O . VAL A 1 539 ? -7.588 13.138 26.037 1.00 90.38 539 VAL A O 1
ATOM 4330 N N . GLN A 1 540 ? -8.562 13.727 27.975 1.00 91.50 540 GLN A N 1
ATOM 4331 C CA . GLN A 1 540 ? -8.071 15.108 27.971 1.00 91.50 540 GLN A CA 1
ATOM 4332 C C . GLN A 1 540 ? -6.543 15.223 28.103 1.00 91.50 540 GLN A C 1
ATOM 4334 O O . GLN A 1 540 ? -5.972 16.233 27.701 1.00 91.50 540 GLN A O 1
ATOM 4339 N N . GLU A 1 541 ? -5.842 14.177 28.555 1.00 90.25 541 GLU A N 1
ATOM 4340 C CA . GLU A 1 541 ? -4.371 14.124 28.486 1.00 90.25 541 GLU A CA 1
ATOM 4341 C C . GLU A 1 541 ? -3.843 13.963 27.041 1.00 90.25 541 GLU A C 1
ATOM 4343 O O . GLU A 1 541 ? -2.652 14.166 26.776 1.00 90.25 541 GLU A O 1
ATOM 4348 N N . HIS A 1 542 ? -4.711 13.590 26.090 1.00 88.38 542 HIS A N 1
ATOM 4349 C CA . HIS A 1 542 ? -4.383 13.435 24.666 1.00 88.38 542 HIS A CA 1
ATOM 4350 C C . HIS A 1 542 ? -5.001 14.515 23.769 1.00 88.38 542 HIS A C 1
ATOM 4352 O O . HIS A 1 542 ? -4.503 14.713 22.656 1.00 88.38 542 HIS A O 1
ATOM 4358 N N . VAL A 1 543 ? -6.068 15.183 24.220 1.00 90.69 543 VAL A N 1
ATOM 4359 C CA . VAL A 1 543 ? -6.819 16.197 23.462 1.00 90.69 543 VAL A CA 1
ATOM 4360 C C . VAL A 1 543 ? -7.267 17.331 24.374 1.00 90.69 543 VAL A C 1
ATOM 4362 O O . VAL A 1 543 ? -8.014 17.121 25.326 1.00 90.69 543 VAL A O 1
ATOM 4365 N N . GLU A 1 544 ? -6.877 18.554 24.028 1.00 87.81 544 GLU A N 1
ATOM 4366 C CA . GLU A 1 544 ? -7.383 19.751 24.695 1.00 87.81 544 GLU A CA 1
ATOM 4367 C C . GLU A 1 544 ? -8.869 19.955 24.371 1.00 87.81 544 GLU A C 1
ATOM 4369 O O . GLU A 1 544 ? -9.271 19.831 23.215 1.00 87.81 544 GLU A O 1
ATOM 4374 N N . ASN A 1 545 ? -9.675 20.275 25.389 1.00 87.31 545 ASN A N 1
ATOM 4375 C CA . ASN A 1 545 ? -11.110 20.559 25.267 1.00 87.31 545 ASN A CA 1
ATOM 4376 C C . ASN A 1 545 ? -11.893 19.483 24.497 1.00 87.31 545 ASN A C 1
ATOM 4378 O O . ASN A 1 545 ? -12.501 19.749 23.466 1.00 87.31 545 ASN A O 1
ATOM 4382 N N . LEU A 1 546 ? -11.941 18.258 25.034 1.00 91.44 546 LEU A N 1
ATOM 4383 C CA . LEU A 1 546 ? -12.692 17.136 24.445 1.00 91.44 546 LEU A CA 1
ATOM 4384 C C . LEU A 1 546 ? -14.140 17.492 24.021 1.00 91.44 546 LEU A C 1
ATOM 4386 O O . LEU A 1 546 ? -14.656 16.914 23.064 1.00 91.44 546 LEU A O 1
ATOM 4390 N N . GLY A 1 547 ? -14.777 18.457 24.695 1.00 90.94 547 GLY A N 1
ATOM 4391 C CA . GLY A 1 547 ? -16.100 18.980 24.338 1.00 90.94 547 GLY A CA 1
ATOM 4392 C C . GLY A 1 547 ? -16.228 19.485 22.905 1.00 90.94 547 GLY A C 1
ATOM 4393 O O . GLY A 1 547 ? -17.239 19.201 22.267 1.00 90.94 547 GLY A O 1
ATOM 4394 N N . ASP A 1 548 ? -15.183 20.110 22.364 1.00 91.56 548 ASP A N 1
ATOM 4395 C CA . ASP A 1 548 ? -15.178 20.655 21.000 1.00 91.56 548 ASP A CA 1
ATOM 4396 C C . ASP A 1 548 ? -15.319 19.553 19.933 1.00 91.56 548 ASP A C 1
ATOM 4398 O O . ASP A 1 548 ? -15.747 19.806 18.808 1.00 91.56 548 ASP A O 1
ATOM 4402 N N . TYR A 1 549 ? -15.017 18.305 20.302 1.00 95.06 549 TYR A N 1
ATOM 4403 C CA . TYR A 1 549 ? -15.066 17.140 19.423 1.00 95.06 549 TYR A CA 1
ATOM 4404 C C . TYR A 1 549 ? -16.222 16.180 19.746 1.00 95.06 549 TYR A C 1
ATOM 4406 O O . TYR A 1 549 ? -16.304 15.084 19.189 1.00 95.06 549 TYR A O 1
ATOM 4414 N N . CYS A 1 550 ? -17.141 16.582 20.628 1.00 94.31 550 CYS A N 1
ATOM 4415 C CA . CYS A 1 550 ? -18.354 15.835 20.968 1.00 94.31 550 CYS A CA 1
ATOM 4416 C C . CYS A 1 550 ? -19.604 16.595 20.476 1.00 94.31 550 CYS A C 1
ATOM 4418 O O . CYS A 1 550 ? -20.415 17.033 21.295 1.00 94.31 550 CYS A O 1
ATOM 4420 N N . PRO A 1 551 ? -19.797 16.764 19.150 1.00 92.75 551 PRO A N 1
ATOM 4421 C CA . PRO A 1 551 ? -20.760 17.722 18.592 1.00 92.75 551 PRO A CA 1
ATOM 4422 C C . PRO A 1 551 ? -22.222 17.393 18.921 1.00 92.75 551 PRO A C 1
ATOM 4424 O O . PRO A 1 551 ? -23.082 18.272 18.891 1.00 92.75 551 PRO A O 1
ATOM 4427 N N . THR A 1 552 ? -22.523 16.135 19.248 1.00 92.50 552 THR A N 1
ATOM 4428 C CA . THR A 1 552 ? -23.883 15.714 19.586 1.00 92.50 552 THR A CA 1
ATOM 4429 C C . THR A 1 552 ? -24.078 15.727 21.094 1.00 92.50 552 THR A C 1
ATOM 4431 O O . THR A 1 552 ? -23.667 14.797 21.787 1.00 92.50 552 THR A O 1
ATOM 4434 N N . ASN A 1 553 ? -24.741 16.765 21.611 1.00 89.56 553 ASN A N 1
ATOM 4435 C CA . ASN A 1 553 ? -25.118 16.887 23.026 1.00 89.56 553 ASN A CA 1
ATOM 4436 C C . ASN A 1 553 ? -23.944 16.667 23.998 1.00 89.56 553 ASN A C 1
ATOM 4438 O O . ASN A 1 553 ? -24.140 16.063 25.057 1.00 89.56 553 ASN A O 1
ATOM 4442 N N . ASN A 1 554 ? -22.724 17.072 23.624 1.00 91.31 554 ASN A N 1
ATOM 4443 C CA . ASN A 1 554 ? -21.512 16.822 24.406 1.00 91.31 554 ASN A CA 1
ATOM 4444 C C . ASN A 1 554 ? -21.362 15.335 24.788 1.00 91.31 554 ASN A C 1
ATOM 4446 O O . ASN A 1 554 ? -20.975 15.015 25.906 1.00 91.31 554 ASN A O 1
ATOM 4450 N N . THR A 1 555 ? -21.750 14.412 23.901 1.00 93.88 555 THR A N 1
ATOM 4451 C CA . THR A 1 555 ? -21.804 12.973 24.199 1.00 93.88 555 THR A CA 1
ATOM 4452 C C . THR A 1 555 ? -20.639 12.216 23.574 1.00 93.88 555 THR A C 1
ATOM 4454 O O . THR A 1 555 ? -20.369 12.366 22.383 1.00 93.88 555 THR A O 1
ATOM 4457 N N . TYR A 1 556 ? -20.008 11.337 24.356 1.00 95.75 556 TYR A N 1
ATOM 4458 C CA . TYR A 1 556 ? -19.019 10.368 23.880 1.00 95.75 556 TYR A CA 1
ATOM 4459 C C . TYR A 1 556 ? -19.316 8.951 24.375 1.00 95.75 556 TYR A C 1
ATOM 4461 O O . TYR A 1 556 ? -20.002 8.748 25.382 1.00 95.75 556 TYR A O 1
ATOM 4469 N N . ILE A 1 557 ? -18.780 7.959 23.662 1.00 96.69 557 ILE A N 1
ATOM 4470 C CA . ILE A 1 557 ? -18.965 6.540 23.965 1.00 96.69 557 ILE A CA 1
ATOM 4471 C C . ILE A 1 557 ? -17.664 5.968 24.525 1.00 96.69 557 ILE A C 1
ATOM 4473 O O . ILE A 1 557 ? -16.628 5.981 23.864 1.00 96.69 557 ILE A O 1
ATOM 4477 N N . SER A 1 558 ? -17.731 5.418 25.731 1.00 95.75 558 SER A N 1
ATOM 4478 C CA . SER A 1 558 ? -16.670 4.612 26.333 1.00 95.75 558 SER A CA 1
ATOM 4479 C C . SER A 1 558 ? -16.995 3.140 26.130 1.00 95.75 558 SER A C 1
ATOM 4481 O O . SER A 1 558 ? -17.927 2.622 26.744 1.00 95.75 558 SER A O 1
ATOM 4483 N N . MET A 1 559 ? -16.237 2.459 25.278 1.00 95.12 559 MET A N 1
ATOM 4484 C CA . MET A 1 559 ? -16.456 1.057 24.942 1.00 95.12 559 MET A CA 1
ATOM 4485 C C . MET A 1 559 ? -15.378 0.180 25.573 1.00 95.12 559 MET A C 1
ATOM 4487 O O . MET A 1 559 ? -14.196 0.320 25.274 1.00 95.12 559 MET A O 1
ATOM 4491 N N . ILE A 1 560 ? -15.780 -0.756 26.427 1.00 92.12 560 ILE A N 1
ATOM 4492 C CA . ILE A 1 560 ? -14.871 -1.727 27.040 1.00 92.12 560 ILE A CA 1
ATOM 4493 C C . ILE A 1 560 ? -15.171 -3.092 26.462 1.00 92.12 560 ILE A C 1
ATOM 4495 O O . ILE A 1 560 ? -16.290 -3.584 26.575 1.00 92.12 560 ILE A O 1
ATOM 4499 N N . ILE A 1 561 ? -14.157 -3.717 25.878 1.00 92.19 561 ILE A N 1
ATOM 4500 C CA . ILE A 1 561 ? -14.263 -5.042 25.283 1.00 92.19 561 ILE A CA 1
ATOM 4501 C C . ILE A 1 561 ? -13.304 -5.971 26.015 1.00 92.19 561 ILE A C 1
ATOM 4503 O O . ILE A 1 561 ? -12.084 -5.868 25.885 1.00 92.19 561 ILE A O 1
ATOM 4507 N N . ALA A 1 562 ? -13.865 -6.896 26.786 1.00 88.94 562 ALA A N 1
ATOM 4508 C CA . ALA A 1 562 ? -13.131 -7.905 27.530 1.00 88.94 562 ALA A CA 1
ATOM 4509 C C . ALA A 1 562 ? -13.559 -9.310 27.091 1.00 88.94 562 ALA A C 1
ATOM 4511 O O . ALA A 1 562 ? -14.732 -9.667 27.160 1.00 88.94 562 ALA A O 1
ATOM 4512 N N . TYR A 1 563 ? -12.608 -10.136 26.659 1.00 87.31 563 TYR A N 1
ATOM 4513 C CA . TYR A 1 563 ? -12.895 -11.508 26.239 1.00 87.31 563 TYR A CA 1
ATOM 4514 C C . TYR A 1 563 ? -11.712 -12.433 26.556 1.00 87.31 563 TYR A C 1
ATOM 4516 O O . TYR A 1 563 ? -10.569 -11.994 26.468 1.00 87.31 563 TYR A O 1
ATOM 4524 N N . PRO A 1 564 ? -11.928 -13.702 26.961 1.00 79.81 564 PRO A N 1
ATOM 4525 C CA . PRO A 1 564 ? -13.201 -14.322 27.356 1.00 79.81 564 PRO A CA 1
ATOM 4526 C C . PRO A 1 564 ? -13.741 -13.871 28.716 1.00 79.81 564 PRO A C 1
ATOM 4528 O O . PRO A 1 564 ? -14.742 -14.419 29.176 1.00 79.81 564 PRO A O 1
ATOM 4531 N N . GLY A 1 565 ? -13.054 -12.947 29.389 1.00 73.81 565 GLY A N 1
ATOM 4532 C CA . GLY A 1 565 ? -13.390 -12.540 30.744 1.00 73.81 565 GLY A CA 1
ATOM 4533 C C . GLY A 1 565 ? -14.831 -12.064 30.906 1.00 73.81 565 GLY A C 1
ATOM 4534 O O . GLY A 1 565 ? -15.408 -11.403 30.042 1.00 73.81 565 GLY A O 1
ATOM 4535 N N . LYS A 1 566 ? -15.404 -12.394 32.063 1.00 70.88 566 LYS A N 1
ATOM 4536 C CA . LYS A 1 566 ? -16.636 -11.775 32.547 1.00 70.88 566 LYS A CA 1
ATOM 4537 C C . LYS A 1 566 ? -16.260 -10.571 33.393 1.00 70.88 566 LYS A C 1
ATOM 4539 O O . LYS A 1 566 ? -15.382 -10.676 34.248 1.00 70.88 566 LYS A O 1
ATOM 4544 N N . MET A 1 567 ? -16.920 -9.439 33.172 1.00 63.03 567 MET A N 1
ATOM 4545 C CA . MET A 1 567 ? -16.784 -8.311 34.086 1.00 63.03 567 MET A CA 1
ATOM 4546 C C . MET A 1 567 ? -17.577 -8.633 35.347 1.00 63.03 567 MET A C 1
ATOM 4548 O O . MET A 1 567 ? -18.792 -8.819 35.285 1.00 63.03 567 MET A O 1
ATOM 4552 N N . ILE A 1 568 ? -16.902 -8.684 36.495 1.00 58.09 568 ILE A N 1
ATOM 4553 C CA . ILE A 1 568 ? -17.587 -8.717 37.787 1.00 58.09 568 ILE A CA 1
ATOM 4554 C C . ILE A 1 568 ? -18.084 -7.295 38.045 1.00 58.09 568 ILE A C 1
ATOM 4556 O O . ILE A 1 568 ? -17.451 -6.505 38.743 1.00 58.09 568 ILE A O 1
ATOM 4560 N N . VAL A 1 569 ? -19.204 -6.945 37.414 1.00 52.84 569 VAL A N 1
ATOM 4561 C CA . VAL A 1 569 ? -19.921 -5.709 37.708 1.00 52.84 569 VAL A CA 1
ATOM 4562 C C . VAL A 1 569 ? -20.636 -5.944 39.033 1.00 52.84 569 VAL A C 1
ATOM 4564 O O . VAL A 1 569 ? -21.794 -6.358 39.070 1.00 52.84 569 VAL A O 1
ATOM 4567 N N . SER A 1 570 ? -19.942 -5.734 40.154 1.00 39.50 570 SER A N 1
ATOM 4568 C CA . SER A 1 570 ? -20.663 -5.448 41.390 1.00 39.50 570 SER A CA 1
ATOM 4569 C C . SER A 1 570 ? -21.494 -4.209 41.102 1.00 39.50 570 SER A C 1
ATOM 4571 O O . SER A 1 570 ? -20.925 -3.187 40.725 1.00 39.50 570 SER A O 1
ATOM 4573 N N . GLN A 1 571 ? -22.816 -4.393 41.171 1.00 36.53 571 GLN A N 1
ATOM 4574 C CA . GLN A 1 571 ? -23.882 -3.397 41.136 1.00 36.53 571 GLN A CA 1
ATOM 4575 C C . GLN A 1 571 ? -23.372 -1.974 40.973 1.00 36.53 571 GLN A C 1
ATOM 4577 O O . GLN A 1 571 ? -22.696 -1.487 41.878 1.00 36.53 571 GLN A O 1
ATOM 4582 N N . ILE A 1 572 ? -23.749 -1.354 39.843 1.00 36.53 572 ILE A N 1
ATOM 4583 C CA . ILE A 1 572 ? -23.877 0.095 39.637 1.00 36.53 572 ILE A CA 1
ATOM 4584 C C . ILE A 1 572 ? -23.626 0.795 40.965 1.00 36.53 572 ILE A C 1
ATOM 4586 O O . ILE A 1 572 ? -24.512 0.838 41.826 1.00 36.53 572 ILE A O 1
ATOM 4590 N N . GLY A 1 573 ? -22.380 1.239 41.168 1.00 33.78 573 GLY A N 1
ATOM 4591 C CA . GLY A 1 573 ? -22.083 2.124 42.275 1.00 33.78 573 GLY A CA 1
ATOM 4592 C C . GLY A 1 573 ? -23.160 3.192 42.222 1.00 33.78 573 GLY A C 1
ATOM 4593 O O . GLY A 1 573 ? -23.432 3.722 41.139 1.00 33.78 573 GLY A O 1
ATOM 4594 N N . ARG A 1 574 ? -23.846 3.399 43.355 1.00 29.97 574 ARG A N 1
ATOM 4595 C CA . ARG A 1 574 ? -24.790 4.507 43.554 1.00 29.97 574 ARG A CA 1
ATOM 4596 C C . ARG A 1 574 ? -24.325 5.696 42.717 1.00 29.97 574 ARG A C 1
ATOM 4598 O O . ARG A 1 574 ? -23.113 5.929 42.750 1.00 29.97 574 ARG A O 1
ATOM 4605 N N . PRO A 1 575 ? -25.226 6.414 42.009 1.00 33.31 575 PRO A N 1
ATOM 4606 C CA . PRO A 1 575 ? -24.844 7.583 41.224 1.00 33.31 575 PRO A CA 1
ATOM 4607 C C . PRO A 1 575 ? -23.841 8.361 42.054 1.00 33.31 575 PRO A C 1
ATOM 4609 O O . PRO A 1 575 ? -24.157 8.728 43.191 1.00 33.31 575 PRO A O 1
ATOM 4612 N N . ASN A 1 576 ? -22.600 8.425 41.558 1.00 33.88 576 ASN A N 1
ATOM 4613 C CA . ASN A 1 576 ? -21.511 9.044 42.295 1.00 33.88 576 ASN A CA 1
ATOM 4614 C C . ASN A 1 576 ? -22.067 10.399 42.747 1.00 33.88 576 ASN A C 1
ATOM 4616 O O . ASN A 1 576 ? -22.612 11.099 41.883 1.00 33.88 576 ASN A O 1
ATOM 4620 N N . PRO A 1 577 ? -22.073 10.722 44.057 1.00 34.00 577 PRO A N 1
ATOM 4621 C CA . PRO A 1 577 ? -22.631 11.984 44.525 1.00 34.00 577 PRO A CA 1
ATOM 4622 C C . PRO A 1 577 ? -21.999 13.063 43.666 1.00 34.00 577 PRO A C 1
ATOM 4624 O O . PRO A 1 577 ? -20.774 13.071 43.568 1.00 34.00 577 PRO A O 1
ATOM 4627 N N . ALA A 1 578 ? -22.844 13.823 42.960 1.00 34.94 578 ALA A N 1
ATOM 4628 C CA . ALA A 1 578 ? -22.472 14.707 41.865 1.00 34.94 578 ALA A CA 1
ATOM 4629 C C . ALA A 1 578 ? -21.073 15.287 42.092 1.00 34.94 578 ALA A C 1
ATOM 4631 O O . ALA A 1 578 ? -20.896 16.205 42.893 1.00 34.94 578 ALA A O 1
ATOM 4632 N N . LEU A 1 579 ? -20.072 14.693 41.430 1.00 37.22 579 LEU A N 1
ATOM 4633 C CA . LEU A 1 579 ? -18.765 15.317 41.342 1.00 37.22 579 LEU A CA 1
ATOM 4634 C C . LEU A 1 579 ? -19.032 16.639 40.619 1.00 37.22 579 LEU A C 1
ATOM 4636 O O . LEU A 1 579 ? -19.652 16.617 39.549 1.00 37.22 579 LEU A O 1
ATOM 4640 N N . PRO A 1 580 ? -18.677 17.784 41.215 1.00 36.28 580 PRO A N 1
ATOM 4641 C CA . PRO A 1 580 ? -18.935 19.065 40.590 1.00 36.28 580 PRO A CA 1
ATOM 4642 C C . PRO A 1 580 ? -18.219 19.085 39.230 1.00 36.28 580 PRO A C 1
ATOM 4644 O O . PRO A 1 580 ? -17.051 18.717 39.139 1.00 36.28 580 PRO A O 1
ATOM 4647 N N . SER A 1 581 ? -18.973 19.457 38.187 1.00 41.72 581 SER A N 1
ATOM 4648 C CA . SER A 1 581 ? -18.566 19.662 36.785 1.00 41.72 581 SER A CA 1
ATOM 4649 C C . SER A 1 581 ? -17.986 18.457 36.019 1.00 41.72 581 SER A C 1
ATOM 4651 O O . SER A 1 581 ? -16.778 18.364 35.838 1.00 41.72 581 SER A O 1
ATOM 4653 N N . ARG A 1 582 ? -18.839 17.595 35.444 1.00 52.34 582 ARG A N 1
ATOM 4654 C CA . ARG A 1 582 ? -18.508 16.938 34.160 1.00 52.34 582 ARG A CA 1
ATOM 4655 C C . ARG A 1 582 ? -19.156 17.741 33.040 1.00 52.34 582 ARG A C 1
ATOM 4657 O O . ARG A 1 582 ? -20.357 17.992 33.096 1.00 52.34 582 ARG A O 1
ATOM 4664 N N . SER A 1 583 ? -18.360 18.179 32.070 1.00 70.69 583 SER A N 1
ATOM 4665 C CA . SER A 1 583 ? -18.839 18.984 30.937 1.00 70.69 583 SER A CA 1
ATOM 4666 C C . SER A 1 583 ? -19.482 18.129 29.832 1.00 70.69 583 SER A C 1
ATOM 4668 O O . SER A 1 583 ? -20.215 18.648 28.986 1.00 70.69 583 SER A O 1
ATOM 4670 N N . LEU A 1 584 ? -19.244 16.811 29.883 1.00 86.50 584 LEU A N 1
ATOM 4671 C CA . LEU A 1 584 ? -19.586 15.840 28.850 1.00 86.50 584 LEU A CA 1
ATOM 4672 C C . LEU A 1 584 ? -20.463 14.690 29.375 1.00 86.50 584 LEU A C 1
ATOM 4674 O O . LEU A 1 584 ? -20.299 14.203 30.496 1.00 86.50 584 LEU A O 1
ATOM 4678 N N . ASN A 1 585 ? -21.356 14.208 28.512 1.00 89.69 585 ASN A N 1
ATOM 4679 C CA . ASN A 1 585 ? -22.190 13.029 28.707 1.00 89.69 585 ASN A CA 1
ATOM 4680 C C . ASN A 1 585 ? -21.443 11.763 28.253 1.00 89.69 585 ASN A C 1
ATOM 4682 O O . ASN A 1 585 ? -21.006 11.659 27.109 1.00 89.69 585 ASN A O 1
ATOM 4686 N N . GLN A 1 586 ? -21.324 10.776 29.141 1.00 92.06 586 GLN A N 1
ATOM 4687 C CA . GLN A 1 586 ? -20.608 9.525 28.875 1.00 92.06 586 GLN A CA 1
ATOM 4688 C C . GLN A 1 586 ? -21.587 8.354 28.718 1.00 92.06 586 GLN A C 1
ATOM 4690 O O . GLN A 1 586 ? -22.320 8.028 29.653 1.00 92.06 586 GLN A O 1
ATOM 4695 N N . VAL A 1 587 ? -21.545 7.666 27.575 1.00 92.94 587 VAL A N 1
ATOM 4696 C CA . VAL A 1 587 ? -22.260 6.400 27.339 1.00 92.94 587 VAL A CA 1
ATOM 4697 C C . VAL A 1 587 ? -21.277 5.242 27.490 1.00 92.94 587 VAL A C 1
ATOM 4699 O O . VAL A 1 587 ? -20.351 5.107 26.698 1.00 92.94 587 VAL A O 1
ATOM 4702 N N . VAL A 1 588 ? -21.461 4.398 28.508 1.00 91.69 588 VAL A N 1
ATOM 4703 C CA . VAL A 1 588 ? -20.566 3.260 28.784 1.00 91.69 588 VAL A CA 1
ATOM 4704 C C . VAL A 1 588 ? -21.124 1.971 28.179 1.00 91.69 588 VAL A C 1
ATOM 4706 O O . VAL A 1 588 ? -22.161 1.483 28.619 1.00 91.69 588 VAL A O 1
ATOM 4709 N N . VAL A 1 589 ? -20.416 1.387 27.213 1.00 92.69 589 VAL A N 1
ATOM 4710 C CA . VAL A 1 589 ? -20.788 0.127 26.555 1.00 92.69 589 VAL A CA 1
ATOM 4711 C C . VAL A 1 589 ? -19.805 -0.966 26.948 1.00 92.69 589 VAL A C 1
ATOM 4713 O O . VAL A 1 589 ? -18.635 -0.928 26.572 1.00 92.69 589 VAL A O 1
ATOM 4716 N N . ASN A 1 590 ? -20.288 -1.960 27.690 1.00 89.94 590 ASN A N 1
ATOM 4717 C CA . ASN A 1 590 ? -19.484 -3.090 28.142 1.00 89.94 590 ASN A CA 1
ATOM 4718 C C . ASN A 1 590 ? -19.781 -4.338 27.300 1.00 89.94 590 ASN A C 1
ATOM 4720 O O . ASN A 1 590 ? -20.905 -4.847 27.280 1.00 89.94 590 ASN A O 1
ATOM 4724 N N . ILE A 1 591 ? -18.754 -4.858 26.635 1.00 90.75 591 ILE A N 1
ATOM 4725 C CA . ILE A 1 591 ? -18.797 -6.103 25.874 1.00 90.75 591 ILE A CA 1
ATOM 4726 C C . ILE A 1 591 ? -17.898 -7.119 26.570 1.00 90.75 591 ILE A C 1
ATOM 4728 O O . ILE A 1 591 ? -16.689 -6.936 26.686 1.00 90.75 591 ILE A O 1
ATOM 4732 N N . THR A 1 592 ? -18.504 -8.190 27.063 1.00 87.94 592 THR A N 1
ATOM 4733 C CA . THR A 1 592 ? -17.878 -9.205 27.913 1.00 87.94 592 THR A CA 1
ATOM 4734 C C . THR A 1 592 ? -18.171 -10.597 27.374 1.00 87.94 592 THR A C 1
ATOM 4736 O O . THR A 1 592 ? -18.969 -10.755 26.449 1.00 87.94 592 THR A O 1
ATOM 4739 N N . GLY A 1 593 ? -17.623 -11.641 28.000 1.00 84.00 593 GLY A N 1
ATOM 4740 C CA . GLY A 1 593 ? -17.983 -13.025 27.675 1.00 84.00 593 GLY A CA 1
ATOM 4741 C C . GLY A 1 593 ? -19.495 -13.332 27.633 1.00 84.00 593 GLY A C 1
ATOM 4742 O O . GLY A 1 593 ? -19.875 -14.308 26.994 1.00 84.00 593 GLY A O 1
ATOM 4743 N N . ASP A 1 594 ? -20.363 -12.519 28.252 1.00 85.62 594 ASP A N 1
ATOM 4744 C CA . ASP A 1 594 ? -21.817 -12.751 28.290 1.00 85.62 594 ASP A CA 1
ATOM 4745 C C . ASP A 1 594 ? -22.574 -12.248 27.040 1.00 85.62 594 ASP A C 1
ATOM 4747 O O . ASP A 1 594 ? -23.649 -12.764 26.712 1.00 85.62 594 ASP A O 1
ATOM 4751 N N . ASN A 1 595 ? -22.039 -11.250 26.329 1.00 90.31 595 ASN A N 1
ATOM 4752 C CA . ASN A 1 595 ? -22.668 -10.660 25.138 1.00 90.31 595 ASN A CA 1
ATOM 4753 C C . ASN A 1 595 ? -21.759 -10.594 23.900 1.00 90.31 595 ASN A C 1
ATOM 4755 O O . ASN A 1 595 ? -22.273 -10.361 22.810 1.00 90.31 595 ASN A O 1
ATOM 4759 N N . PHE A 1 596 ? -20.456 -10.866 24.026 1.00 92.44 596 PHE A N 1
ATOM 4760 C CA . PHE A 1 596 ? -19.484 -10.801 22.928 1.00 92.44 596 PHE A CA 1
ATOM 4761 C C . PHE A 1 596 ? -19.922 -11.606 21.698 1.00 92.44 596 PHE A C 1
ATOM 4763 O O . PHE A 1 596 ? -19.967 -11.071 20.594 1.00 92.44 596 PHE A O 1
ATOM 4770 N N . ALA A 1 597 ? -20.334 -12.864 21.894 1.00 92.19 597 ALA A N 1
ATOM 4771 C CA . ALA A 1 597 ? -20.753 -13.755 20.807 1.00 92.19 597 ALA A CA 1
ATOM 4772 C C . ALA A 1 597 ? -22.090 -13.368 20.146 1.00 92.19 597 ALA A C 1
ATOM 4774 O O . ALA A 1 597 ? -22.433 -13.902 19.099 1.00 92.19 597 ALA A O 1
ATOM 4775 N N . LYS A 1 598 ? -22.861 -12.465 20.766 1.00 92.44 598 LYS A N 1
ATOM 4776 C CA . LYS A 1 598 ? -24.111 -11.932 20.202 1.00 92.44 598 LYS A CA 1
ATOM 4777 C C . LYS A 1 598 ? -23.883 -10.671 19.370 1.00 92.44 598 LYS A C 1
ATOM 4779 O O . LYS A 1 598 ? -24.797 -10.243 18.680 1.00 92.44 598 LYS A O 1
ATOM 4784 N N . ILE A 1 599 ? -22.714 -10.047 19.515 1.00 93.19 599 ILE A N 1
ATOM 4785 C CA . ILE A 1 599 ? -22.375 -8.774 18.877 1.00 93.19 599 ILE A CA 1
ATOM 4786 C C . ILE A 1 599 ? -21.408 -9.011 17.718 1.00 93.19 599 ILE A C 1
ATOM 4788 O O . ILE A 1 599 ? -21.622 -8.479 16.636 1.00 93.19 599 ILE A O 1
ATOM 4792 N N . PHE A 1 600 ? -20.358 -9.807 17.927 1.00 94.19 600 PHE A N 1
ATOM 4793 C CA . PHE A 1 600 ? -19.284 -9.966 16.947 1.00 94.19 600 PHE A CA 1
ATOM 4794 C C . PHE A 1 600 ? -19.468 -11.174 16.015 1.00 94.19 600 PHE A C 1
ATOM 4796 O O . PHE A 1 600 ? -20.143 -12.137 16.392 1.00 94.19 600 PHE A O 1
ATOM 4803 N N . PRO A 1 601 ? -18.843 -11.156 14.817 1.00 92.12 601 PRO A N 1
ATOM 4804 C CA . PRO A 1 601 ? -18.949 -12.229 13.835 1.00 92.12 601 PRO A CA 1
ATOM 4805 C C . PRO A 1 601 ? -18.562 -13.601 14.411 1.00 92.12 601 PRO A C 1
ATOM 4807 O O . PRO A 1 601 ? -17.535 -13.699 15.092 1.00 92.12 601 PRO A O 1
ATOM 4810 N N . PRO A 1 602 ? -19.314 -14.677 14.098 1.00 91.12 602 PRO A N 1
ATOM 4811 C CA . PRO A 1 602 ? -19.026 -16.020 14.607 1.00 91.12 602 PRO A CA 1
ATOM 4812 C C . PRO A 1 602 ? -17.600 -16.499 14.313 1.00 91.12 602 PRO A C 1
ATOM 4814 O O . PRO A 1 602 ? -16.964 -17.094 15.175 1.00 91.12 602 PRO A O 1
ATOM 4817 N N . SER A 1 603 ? -17.058 -16.165 13.138 1.00 88.75 603 SER A N 1
ATOM 4818 C CA . SER A 1 603 ? -15.683 -16.497 12.738 1.00 88.75 603 SER A CA 1
ATOM 4819 C C . SER A 1 603 ? -14.631 -15.971 13.722 1.00 88.75 603 SER A C 1
ATOM 4821 O O . SER A 1 603 ? -13.713 -16.704 14.093 1.00 88.75 603 SER A O 1
ATOM 4823 N N . HIS A 1 604 ? -14.788 -14.725 14.182 1.00 90.56 604 HIS A N 1
ATOM 4824 C CA . HIS A 1 604 ? -13.888 -14.091 15.149 1.00 90.56 604 HIS A CA 1
ATOM 4825 C C . HIS A 1 604 ? -14.040 -14.693 16.547 1.00 90.56 604 HIS A C 1
ATOM 4827 O O . HIS A 1 604 ? -13.052 -14.920 17.246 1.00 90.56 604 HIS A O 1
ATOM 4833 N N . VAL A 1 605 ? -15.278 -14.991 16.950 1.00 90.69 605 VAL A N 1
ATOM 4834 C CA . VAL A 1 605 ? -15.575 -15.661 18.226 1.00 90.69 605 VAL A CA 1
ATOM 4835 C C . VAL A 1 605 ? -14.898 -17.032 18.265 1.00 90.69 605 VAL A C 1
ATOM 4837 O O . VAL A 1 605 ? -14.129 -17.301 19.189 1.00 90.69 605 VAL A O 1
ATOM 4840 N N . ASP A 1 606 ? -15.100 -17.844 17.225 1.00 89.44 606 ASP A N 1
ATOM 4841 C CA . ASP A 1 606 ? -14.514 -19.178 17.089 1.00 89.44 606 ASP A CA 1
ATOM 4842 C C . ASP A 1 606 ? -12.981 -19.130 17.107 1.00 89.44 606 ASP A C 1
ATOM 4844 O O . ASP A 1 606 ? -12.332 -19.978 17.724 1.00 89.44 606 ASP A O 1
ATOM 4848 N N . PHE A 1 607 ? -12.380 -18.140 16.439 1.00 88.38 607 PHE A N 1
ATOM 4849 C CA . PHE A 1 607 ? -10.935 -17.929 16.469 1.00 88.38 607 PHE A CA 1
ATOM 4850 C C . PHE A 1 607 ? -10.428 -17.663 17.886 1.00 88.38 607 PHE A C 1
ATOM 4852 O O . PHE A 1 607 ? -9.526 -18.364 18.356 1.00 88.38 607 PHE A O 1
ATOM 4859 N N . LEU A 1 608 ? -11.019 -16.687 18.580 1.00 88.12 608 LEU A N 1
ATOM 4860 C CA . LEU A 1 608 ? -10.599 -16.354 19.933 1.00 88.12 608 LEU A CA 1
ATOM 4861 C C . LEU A 1 608 ? -10.791 -17.552 20.866 1.00 88.12 608 LEU A C 1
ATOM 4863 O O . LEU A 1 608 ? -9.896 -17.829 21.657 1.00 88.12 608 LEU A O 1
ATOM 4867 N N . ASP A 1 609 ? -11.896 -18.297 20.739 1.00 85.81 609 ASP A N 1
ATOM 4868 C CA . ASP A 1 609 ? -12.161 -19.549 21.460 1.00 85.81 609 ASP A CA 1
ATOM 4869 C C . ASP A 1 609 ? -11.052 -20.598 21.298 1.00 85.81 609 ASP A C 1
ATOM 4871 O O . ASP A 1 609 ? -10.622 -21.184 22.299 1.00 85.81 609 ASP A O 1
ATOM 4875 N N . ARG A 1 610 ? -10.507 -20.773 20.085 1.00 83.44 610 ARG A N 1
ATOM 4876 C CA . ARG A 1 610 ? -9.390 -21.702 19.824 1.00 83.44 610 ARG A CA 1
ATOM 4877 C C . ARG A 1 610 ? -8.113 -21.335 20.589 1.00 83.44 610 ARG A C 1
ATOM 4879 O O . ARG A 1 610 ? -7.397 -22.232 21.033 1.00 83.44 610 ARG A O 1
ATOM 4886 N N . ILE A 1 611 ? -7.841 -20.045 20.795 1.00 76.25 611 ILE A N 1
ATOM 4887 C CA . ILE A 1 611 ? -6.620 -19.563 21.468 1.00 76.25 611 ILE A CA 1
ATOM 4888 C C . ILE A 1 611 ? -6.802 -19.298 22.976 1.00 76.25 611 ILE A C 1
ATOM 4890 O O . ILE A 1 611 ? -5.855 -18.897 23.656 1.00 76.25 611 ILE A O 1
ATOM 4894 N N . LYS A 1 612 ? -7.984 -19.568 23.556 1.00 70.69 612 LYS A N 1
ATOM 4895 C CA . LYS A 1 612 ? -8.235 -19.368 25.001 1.00 70.69 612 LYS A CA 1
ATOM 4896 C C . LYS A 1 612 ? -7.424 -20.294 25.904 1.00 70.69 612 LYS A C 1
ATOM 4898 O O . LYS A 1 612 ? -7.111 -19.910 27.029 1.00 70.69 612 LYS A O 1
ATOM 4903 N N . THR A 1 613 ? -7.121 -21.519 25.472 1.00 59.00 613 THR A N 1
ATOM 4904 C CA . THR A 1 613 ? -6.462 -22.526 26.329 1.00 59.00 613 THR A CA 1
ATOM 4905 C C . THR A 1 613 ? -4.995 -22.174 26.643 1.00 59.00 613 THR A C 1
ATOM 4907 O O . THR A 1 613 ? -4.623 -22.268 27.814 1.00 59.00 613 THR A O 1
ATOM 4910 N N . PRO A 1 614 ? -4.176 -21.693 25.684 1.00 53.00 614 PRO A N 1
ATOM 4911 C CA . PRO A 1 614 ? -2.867 -21.090 25.971 1.00 53.00 614 PRO A CA 1
ATOM 4912 C C . PRO A 1 614 ? -2.950 -19.858 26.888 1.00 53.00 614 PRO A C 1
ATOM 4914 O O . PRO A 1 614 ? -2.198 -19.755 27.855 1.00 53.00 614 PRO A O 1
ATOM 4917 N N . VAL A 1 615 ? -3.921 -18.964 26.653 1.00 51.56 615 VAL A N 1
ATOM 4918 C CA . VAL A 1 615 ? -4.127 -17.740 27.456 1.00 51.56 615 VAL A CA 1
ATOM 4919 C C . VAL A 1 615 ? -4.518 -18.059 28.910 1.00 51.56 615 VAL A C 1
ATOM 4921 O O . VAL A 1 615 ? -4.101 -17.360 29.832 1.00 51.56 615 VAL A O 1
ATOM 4924 N N . LYS A 1 616 ? -5.271 -19.144 29.147 1.00 51.41 616 LYS A N 1
ATOM 4925 C CA . LYS A 1 616 ? -5.598 -19.636 30.498 1.00 51.41 616 LYS A CA 1
ATOM 4926 C C . LYS A 1 616 ? -4.379 -20.165 31.264 1.00 51.41 616 LYS A C 1
ATOM 4928 O O . LYS A 1 616 ? -4.328 -19.962 32.471 1.00 51.41 616 LYS A O 1
ATOM 4933 N N . ARG A 1 617 ? -3.415 -20.820 30.600 1.00 48.25 617 ARG A N 1
ATOM 4934 C CA . ARG A 1 617 ? -2.204 -21.350 31.263 1.00 48.25 617 ARG A CA 1
ATOM 4935 C C . ARG A 1 617 ? -1.309 -20.222 31.785 1.00 48.25 617 ARG A C 1
ATOM 4937 O O . ARG A 1 617 ? -0.972 -20.228 32.958 1.00 48.25 617 ARG A O 1
ATOM 4944 N N . HIS A 1 618 ? -1.054 -19.198 30.970 1.00 48.91 618 HIS A N 1
ATOM 4945 C CA . HIS A 1 618 ? -0.247 -18.045 31.392 1.00 48.91 618 HIS A CA 1
ATOM 4946 C C . HIS A 1 618 ? -0.901 -17.189 32.488 1.00 48.91 618 HIS A C 1
ATOM 4948 O O . HIS A 1 618 ? -0.198 -16.608 33.310 1.00 48.91 618 HIS A O 1
ATOM 4954 N N . ALA A 1 619 ? -2.236 -17.118 32.531 1.00 48.97 619 ALA A N 1
ATOM 4955 C CA . ALA A 1 619 ? -2.944 -16.431 33.611 1.00 48.97 619 ALA A CA 1
ATOM 4956 C C . ALA A 1 619 ? -2.798 -17.156 34.964 1.00 48.97 619 ALA A C 1
ATOM 4958 O O . ALA A 1 619 ? -2.684 -16.489 35.989 1.00 48.97 619 ALA A O 1
ATOM 4959 N N . MET A 1 620 ? -2.750 -18.496 34.970 1.00 42.47 620 MET A N 1
ATOM 4960 C CA . MET A 1 620 ? -2.472 -19.268 36.191 1.00 42.47 620 MET A CA 1
ATOM 4961 C C . MET A 1 620 ? -1.037 -19.046 36.687 1.00 42.47 620 MET A C 1
ATOM 4963 O O . MET A 1 620 ? -0.834 -18.937 37.893 1.00 42.47 620 MET A O 1
ATOM 4967 N N . ASP A 1 621 ? -0.069 -18.906 35.776 1.00 41.50 621 ASP A N 1
ATOM 4968 C CA . ASP A 1 621 ? 1.327 -18.619 36.132 1.00 41.50 621 ASP A CA 1
ATOM 4969 C C . ASP A 1 621 ? 1.496 -17.196 36.711 1.00 41.50 621 ASP A C 1
ATOM 4971 O O . ASP A 1 621 ? 2.234 -17.004 37.675 1.00 41.50 621 ASP A O 1
ATOM 4975 N N . GLN A 1 622 ? 0.759 -16.200 36.196 1.00 45.66 622 GLN A N 1
ATOM 4976 C CA . GLN A 1 622 ? 0.766 -14.830 36.741 1.00 45.66 622 GLN A CA 1
ATOM 4977 C C . GLN A 1 622 ? 0.038 -14.705 38.091 1.00 45.66 622 GLN A C 1
ATOM 4979 O O . GLN A 1 622 ? 0.505 -13.974 38.964 1.00 45.66 622 GLN A O 1
ATOM 4984 N N . GLU A 1 623 ? -1.065 -15.434 38.307 1.00 44.91 623 GLU A N 1
ATOM 4985 C CA . GLU A 1 623 ? -1.715 -15.514 39.628 1.00 44.91 623 GLU A CA 1
ATOM 4986 C C . GLU A 1 623 ? -0.808 -16.184 40.676 1.00 44.91 623 GLU A C 1
ATOM 4988 O O . GLU A 1 623 ? -0.856 -15.820 41.856 1.00 44.91 623 GLU A O 1
ATOM 4993 N N . TRP A 1 624 ? 0.043 -17.134 40.267 1.00 36.16 624 TRP A N 1
ATOM 4994 C CA . TRP A 1 624 ? 1.054 -17.728 41.147 1.00 36.16 624 TRP A CA 1
ATOM 4995 C C . TRP A 1 624 ? 2.128 -16.709 41.549 1.00 36.16 624 TRP A C 1
ATOM 4997 O O . TRP A 1 624 ? 2.461 -16.637 42.732 1.00 36.16 624 TRP A O 1
ATOM 5007 N N . ASP A 1 625 ? 2.598 -15.871 40.621 1.00 39.66 625 ASP A N 1
ATOM 5008 C CA . ASP A 1 625 ? 3.586 -14.821 40.911 1.00 39.66 625 ASP A CA 1
ATOM 5009 C C . ASP A 1 625 ? 3.023 -13.678 41.784 1.00 39.66 625 ASP A C 1
ATOM 5011 O O . ASP A 1 625 ? 3.700 -13.214 42.709 1.00 39.66 625 ASP A O 1
ATOM 5015 N N . GLU A 1 626 ? 1.772 -13.250 41.574 1.00 39.88 626 GLU A N 1
ATOM 5016 C CA . GLU A 1 626 ? 1.118 -12.260 42.451 1.00 39.88 626 GLU A CA 1
ATOM 5017 C C . GLU A 1 626 ? 0.849 -12.829 43.858 1.00 39.88 626 GLU A C 1
ATOM 5019 O O . GLU A 1 626 ? 1.038 -12.138 44.868 1.00 39.88 626 GLU A O 1
ATOM 5024 N N . GLY A 1 627 ? 0.485 -14.113 43.951 1.00 39.09 627 GLY A N 1
ATOM 5025 C CA . GLY A 1 627 ? 0.318 -14.825 45.220 1.00 39.09 627 GLY A CA 1
ATOM 5026 C C . GLY A 1 627 ? 1.624 -14.995 46.007 1.00 39.09 627 GLY A C 1
ATOM 5027 O O . GLY A 1 627 ? 1.614 -14.918 47.242 1.00 39.09 627 GLY A O 1
ATOM 5028 N N . ASP A 1 628 ? 2.755 -15.172 45.320 1.00 35.25 628 ASP A N 1
ATOM 5029 C CA . ASP A 1 628 ? 4.071 -15.326 45.947 1.00 35.25 628 ASP A CA 1
ATOM 5030 C C . ASP A 1 628 ? 4.702 -13.987 46.361 1.00 35.25 628 ASP A C 1
ATOM 5032 O O . ASP A 1 628 ? 5.393 -13.928 47.385 1.00 35.25 628 ASP A O 1
ATOM 5036 N N . GLN A 1 629 ? 4.403 -12.877 45.673 1.00 37.56 629 GLN A N 1
ATOM 5037 C CA . GLN A 1 629 ? 4.787 -11.536 46.145 1.00 37.56 629 GLN A CA 1
ATOM 5038 C C . GLN A 1 629 ? 4.009 -11.105 47.402 1.00 37.56 629 GLN A C 1
ATOM 5040 O O . GLN A 1 629 ? 4.575 -10.466 48.298 1.00 37.56 629 GLN A O 1
ATOM 5045 N N . LEU A 1 630 ? 2.750 -11.531 47.546 1.00 35.72 630 LEU A N 1
ATOM 5046 C CA . LEU A 1 630 ? 1.956 -11.351 48.772 1.00 35.72 630 LEU A CA 1
ATOM 5047 C C . LEU A 1 630 ? 2.421 -12.246 49.938 1.00 35.72 630 LEU A C 1
ATOM 5049 O O . LEU A 1 630 ? 2.232 -11.887 51.103 1.00 35.72 630 LEU A O 1
ATOM 5053 N N . LYS A 1 631 ? 3.075 -13.383 49.660 1.00 35.66 631 LYS A N 1
ATOM 5054 C CA . LYS A 1 631 ? 3.709 -14.225 50.692 1.00 35.66 631 LYS A CA 1
ATOM 5055 C C . LYS A 1 631 ? 5.104 -13.734 51.088 1.00 35.66 631 LYS A C 1
ATOM 5057 O O . LYS A 1 631 ? 5.404 -13.717 52.280 1.00 35.66 631 LYS A O 1
ATOM 5062 N N . LYS A 1 632 ? 5.922 -13.260 50.140 1.00 35.03 632 LYS A N 1
ATOM 5063 C CA . LYS A 1 632 ? 7.271 -12.717 50.412 1.00 35.03 632 LYS A CA 1
ATOM 5064 C C . LYS A 1 632 ? 7.255 -11.363 51.130 1.00 35.03 632 LYS A C 1
ATOM 5066 O O . LYS A 1 632 ? 8.171 -11.071 51.894 1.00 35.03 632 LYS A O 1
ATOM 5071 N N . SER A 1 633 ? 6.191 -10.573 50.980 1.00 31.34 633 SER A N 1
ATOM 5072 C CA . SER A 1 633 ? 5.991 -9.320 51.731 1.00 31.34 633 SER A CA 1
ATOM 5073 C C . SER A 1 633 ? 5.568 -9.524 53.196 1.00 31.34 633 SER A C 1
ATOM 5075 O O . SER A 1 633 ? 5.596 -8.574 53.975 1.00 31.34 633 SER A O 1
ATOM 5077 N N . ARG A 1 634 ? 5.249 -10.759 53.618 1.00 30.77 634 ARG A N 1
ATOM 5078 C CA . ARG A 1 634 ? 4.953 -11.104 55.022 1.00 30.77 634 ARG A CA 1
ATOM 5079 C C . ARG A 1 634 ? 6.141 -11.673 55.807 1.00 30.77 634 ARG A C 1
ATOM 5081 O O . ARG A 1 634 ? 5.970 -11.960 56.987 1.00 30.77 634 ARG A O 1
ATOM 5088 N N . THR A 1 635 ? 7.326 -11.832 55.205 1.00 28.88 635 THR A N 1
ATOM 5089 C CA . THR A 1 635 ? 8.473 -12.503 55.862 1.00 28.88 635 THR A CA 1
ATOM 5090 C C . THR A 1 635 ? 9.733 -11.648 56.043 1.00 28.88 635 THR A C 1
ATOM 5092 O O . THR A 1 635 ? 10.709 -12.145 56.594 1.00 28.88 635 THR A O 1
ATOM 5095 N N . TYR A 1 636 ? 9.728 -10.362 55.676 1.00 25.97 636 TYR A N 1
ATOM 5096 C CA . TYR A 1 636 ? 10.871 -9.461 55.903 1.00 25.97 636 TYR A CA 1
ATOM 5097 C C . TYR A 1 636 ? 10.513 -8.275 56.805 1.00 25.97 636 TYR A C 1
ATOM 5099 O O . TYR A 1 636 ? 10.508 -7.119 56.396 1.00 25.97 636 TYR A O 1
ATOM 5107 N N . THR A 1 637 ? 10.267 -8.579 58.074 1.00 29.28 637 THR A N 1
ATOM 5108 C CA . THR A 1 637 ? 10.428 -7.637 59.187 1.00 29.28 637 THR A CA 1
ATOM 5109 C C . THR A 1 637 ? 11.074 -8.376 60.350 1.00 29.28 637 THR A C 1
ATOM 5111 O O . THR A 1 637 ? 10.393 -8.815 61.267 1.00 29.28 637 THR A O 1
ATOM 5114 N N . CYS A 1 638 ? 12.400 -8.533 60.311 1.00 24.20 638 CYS A N 1
ATOM 5115 C CA . CYS A 1 638 ? 13.223 -8.495 61.519 1.00 24.20 638 CYS A CA 1
ATOM 5116 C C . CYS A 1 638 ? 14.714 -8.375 61.173 1.00 24.20 638 CYS A C 1
ATOM 5118 O O . CYS A 1 638 ? 15.212 -9.091 60.309 1.00 24.20 638 CYS A O 1
ATOM 5120 N N . ASN A 1 639 ? 15.393 -7.528 61.950 1.00 22.94 639 ASN A N 1
ATOM 5121 C CA . ASN A 1 639 ? 16.841 -7.414 62.166 1.00 22.94 639 ASN A CA 1
ATOM 5122 C C . ASN A 1 639 ? 17.621 -6.406 61.306 1.00 22.94 639 ASN A C 1
ATOM 5124 O O . ASN A 1 639 ? 18.335 -6.729 60.363 1.00 22.94 639 ASN A O 1
ATOM 5128 N N . LEU A 1 640 ? 17.519 -5.157 61.776 1.00 23.53 640 LEU A N 1
ATOM 5129 C CA . LEU A 1 640 ? 18.630 -4.215 61.939 1.00 23.53 640 LEU A CA 1
ATOM 5130 C C . LEU A 1 640 ? 19.882 -4.900 62.520 1.00 23.53 640 LEU A C 1
ATOM 5132 O O . LEU A 1 640 ? 19.753 -5.610 63.513 1.00 23.53 640 LEU A O 1
ATOM 5136 N N . SER A 1 641 ? 21.071 -4.591 61.995 1.00 22.66 641 SER A N 1
ATOM 5137 C CA . SER A 1 641 ? 22.101 -3.779 62.678 1.00 22.66 641 SER A CA 1
ATOM 5138 C C . SER A 1 641 ? 23.509 -4.042 62.125 1.00 22.66 641 SER A C 1
ATOM 5140 O O . SER A 1 641 ? 23.910 -5.202 62.043 1.00 22.66 641 SER A O 1
ATOM 5142 N N . GLN A 1 642 ? 24.235 -2.931 61.938 1.00 27.36 642 GLN A N 1
ATOM 5143 C CA . GLN A 1 642 ? 25.658 -2.740 61.600 1.00 27.36 642 GLN A CA 1
ATOM 5144 C C . GLN A 1 642 ? 26.032 -2.724 60.120 1.00 27.36 642 GLN A C 1
ATOM 5146 O O . GLN A 1 642 ? 25.912 -3.762 59.439 1.00 27.36 642 GLN A O 1
#

Mean predicted aligned error: 17.81 Å

Secondary structure (DSSP, 8-state):
-HHHHHHHHTT--S-HHHHHHHHHHHHHHHHHHHHHHHHHHHHSTTGGGT--HHHHHHHHH-GGGTHHHHHHHHHHHHHHHHHHTT-HHHHHHHHHHHHHHHHHHHHS--SSSP--TTPPEEEEETTHHHHHHTTTTSEE-TTS---EE-THHHHHHHHHHHS-TTTEEEEE--TT--HHHHHHHHHTSTT-S-S-SS-GGG----S-SHHHHHHHHHHHHHT-SSHHHHHHHHHHS-HHHHHHHHHHHTT-HHHHHHHHHHHHHH--TTHHHHHHHHHHHTTT-GGGTTS---HHHHHHHHHHHHHHTHHHHTTS--HHHHHHHHHHHHHHH--SSEE-SSSS-----TTT-EEEEETTEEEEEE--HHHHHHHHHHHHTTSGGGHHHHHHHHHH---HHHHHHHHHHHHHHHHHHHHHHS-GGGS--SS-HHHH-GGG-S-EEETT--TT-S--EEETTTS-HHHHHHHHHHSTTEETTEEPPSEEE--SSS---SEEEEEEETTEEEEEEEEEEEEEEE-HHHHHHHHHHTSHHHHHTTSTTGGGG-TTTTEEEEEEEEEEEEE---S--------S---SEEEEEEE-TTTHHHHS-HHHHHHHHHHHHHHHHHHHHHHHHHHHHHHHTTS-------

Solvent-accessible surface area (backbone atoms only — not comparable to full-atom values): 35784 Å² total; per-residue (Å²): 105,69,69,55,51,54,58,46,61,78,64,57,64,91,50,28,68,59,30,32,50,51,40,20,52,55,39,49,44,50,50,41,32,51,50,53,53,48,48,53,53,58,68,39,85,81,41,48,56,63,54,36,73,67,53,57,48,44,59,60,77,46,43,82,85,45,43,69,60,47,49,51,43,33,59,69,47,46,69,52,49,81,60,29,74,84,37,49,69,62,54,42,52,54,42,29,54,51,50,53,53,46,49,52,57,44,49,74,33,86,14,66,67,69,48,52,95,85,56,59,48,75,44,69,34,62,57,40,31,58,32,53,59,39,65,56,59,48,24,56,40,81,76,76,48,87,47,72,26,23,53,42,53,35,36,57,52,36,63,55,69,46,53,66,96,78,50,63,43,76,44,80,39,38,89,53,38,33,48,65,58,52,51,44,62,52,61,60,42,88,81,73,88,71,69,72,85,63,76,70,83,66,75,62,76,55,46,73,43,64,64,50,52,51,52,52,52,50,52,54,43,72,69,44,92,43,70,67,55,31,53,50,48,46,54,41,54,37,72,68,49,50,49,49,39,36,77,76,34,50,62,40,74,63,60,41,51,53,22,52,50,50,25,62,76,65,67,46,68,68,44,32,59,58,28,44,50,51,49,47,48,66,35,66,52,79,94,47,78,89,55,92,66,34,70,71,55,47,52,54,48,50,51,52,52,43,70,75,38,44,88,82,43,73,89,57,80,50,70,66,57,55,50,38,55,42,50,33,47,24,44,33,53,54,51,78,66,39,65,49,86,89,48,79,57,60,93,59,59,71,52,51,19,46,79,42,77,55,95,90,37,64,26,28,34,36,31,16,62,66,42,50,50,42,50,46,57,60,47,41,79,79,28,72,84,36,50,61,51,51,52,51,54,48,70,73,50,88,50,67,68,58,43,45,56,52,48,63,58,52,44,57,60,51,47,56,55,30,44,72,75,42,40,62,34,71,42,68,45,87,76,45,46,33,83,74,38,64,75,48,49,52,64,36,44,65,43,51,68,53,92,90,54,59,38,47,31,43,42,48,90,80,44,49,63,47,58,52,47,46,16,54,73,76,41,83,20,30,56,97,93,36,80,41,45,32,31,36,31,58,53,80,73,66,62,40,33,61,34,37,36,38,38,33,24,86,85,40,48,34,38,36,27,28,33,78,42,80,39,71,74,38,48,60,69,54,49,53,53,52,52,46,22,42,27,72,75,33,43,44,77,62,24,82,64,59,61,81,62,13,80,39,83,30,25,38,34,28,35,40,41,31,39,69,7,51,70,60,72,72,68,81,71,68,79,67,75,79,66,84,83,72,91,58,44,80,43,80,45,74,37,23,52,90,31,40,74,74,54,46,57,66,71,61,47,54,52,53,61,71,53,43,66,67,56,50,53,56,49,54,55,50,51,49,53,56,53,46,53,63,52,59,72,74,71,78,85,84,80,87,84,135

Sequence (642 aa):
MTTFLAQVGSRLGTSRDMNNRVARTMTYLLFLSRLLVLQFCLQVDNNALSFTSARWMLLQVCPHMFMDVFEHLFQKLLPLHQRSIAEEPALIDIVRKTFQNTRSCLMEHRGAPQFSADCTLFVVHDEAQILGEEHFGRFESLNGTRDDRPLLSPILYGFRNIEGENELTVLTSGTGLSIYTLNWARSSGSTLKHLPGAFTYMEFPGWTSRQSIDTYITSIRNQLPTEDARVVLDSLLPSEARDMLFEKLAGRFRPIVTAIEAIIANGTPGFWKVAIEKTEARLVSWDHQREPGNLIHEIIRLENKYRRNLDVFQHLRTVEEGLGLLLFQRYMFGARTLVLEDAVPEMVERAFGRIMIIDGAARTVLDEPFAMKAAENYVRVRDIGFVKTMEQWMQQSNNASVHGFAWEYMMMSVFVETFKTHPFSDWSHQPSIPSMCASLEGKSEIVGLIDDCFQRGVTHQEITMQQFMEAHVNNNSTRGGKSVPPFYFPKAKPSGPDMVFYIRVNGNLFPVFVQLKLRPVFSHQTTHAALKTVSEECVQEHVENLGDYCPTNNTYISMIIAYPGKMIVSQIGRPNPALPSRSLNQVVVNITGDNFAKIFPPSHVDFLDRIKTPVKRHAMDQEWDEGDQLKKSRTYTCNLSQ

pLDDT: mean 70.02, std 18.43, range [22.66, 98.06]